Protein AF-A0A7S4SXD0-F1 (afdb_monomer_lite)

Foldseek 3Di:
DLQCVQVHLQCLLRSLLVVLVVVLVVVVVCVVVVPDDDDAADEDAAEQDARCPAPPRNPFGPPSSVVNNLCCLVCVVVSVDDGPDNSNVSQQPRYAYEYEDLDFLVCCLVRPQVVVVVVDVRHAYEYEEYHNLQAQRLVRQLSQVVSCVVGPRYVGYDYPDQEADPVVDDPSRSRHQWYFDDDQLDWDCDVNDTHGDGFTAGDFRNNDPPRDGPQVSVCVNVVHPGDDNVCRRQLQLQRQWLDQVSLVSQVVVVDLVSLLSVLQQVQQLQQKHQQASVVSSVQSVPDDTSVSSLVVVVVVDPRMGHAPWFFKFFDPPDDLVLLVVLLVVLCPDPPDPLVQQDPVLVPDSRSSSLQSLRLQLLVCVLVVHASHSCTRRCSRPRIGRHHPVVCVVVVSLSHLICQLQRHHLAFSNLCSPVVVLDLVRNLSNLQCCLCPVQVKDFQDSVVSSVCSNVPDNTSVVSVVCQLVDPRIDDGNNPHHDDDDD

Sequence (485 aa):
EPDLKMPGIHDPRRFVKAVISALDGMLDAEKEVGVSGNFVNFTATFSFGVCSNCKGFTNKPALGQMCELEHAMLHPEAYGYTPKNDLSKAYHTRWINSFNTAAPAKYVRTDFVAPYEEYFTATPVVIMEYHTPFWNAYKDLSGIFAVAQNSSLLMGASFFEFQVRYDKGGSELDFGMFGLGDFVVARLDFFSANFPVWCLKPVEDPGSESRMTLPAEVTKAFGGEGVDFGGLCVPDPRKVPLTQSGFDDILRQHAPQHMAVFVERAVDHYGGEASDPAAMLGFARGLTSFQDLVAGLAEKPPWASWDPYAACVADRNSDLATVGRAIQRSCSAAWFNCGNIPAQCKESAWLTADYALSVYHNEVSLRGGGSGPLGTCYFGGSAIFARSGIYRAEDRSCVVTLDPSTTTLTDEGFQAVVTQNTSELTATFIRRVIRTRLLSGIIDEAKLQALAEDPPKTMHDLLRLLGAADWICAGDTGRPCPARP

Organism: NCBI:txid311494

pLDDT: mean 95.74, std 4.0, range [58.88, 98.81]

Radius of gyration: 32.36 Å; chains: 1; bounding box: 86×50×77 Å

Secondary structure (DSSP, 8-state):
-HHHHSS-TT-HHHHHHHHHHHHHHHHHHHHHTT--SSPPPB--EEPS-B-TTSSS-TTSBTHHHHHHHHHHHH-GGGGT---SS-HHHHHHHHB-EEEEE-S-HHHIIIIIIHHHHHH-SS--EEEEEE--TTS-HHHHHHHHHHHHHT-SSEEEEEES-SB--TTT-GGGGGS-SEEEEEEEEEEEEETTEEEEEEEEEEPB-TT-TT--BHHHHHHHHHT-----TTGGGSPPTTTS-SSHHHHHHHHTTT-HHHHHHHHHHHHHTBTEEES-HHHHHHHHHH--SHHHHHHHHHT--TTEEE-TT-EEEE-TTS-HHHHHHHHHHHHTSTT--GGGS-GGGGSSHHHHHHHHHHHHHHHHHHTT-SSSHHHHT-TTTTEEEE-HHHHHHTT-TT---S-TTTS-SSHHHHHHHHTT--HHHHHHHHHHHHHHHS--EES-HHHHHHHHHS--SSHHHHHHHHHH-TTEESGGG-PPPPPP-

Structure (mmCIF, N/CA/C/O backbone):
data_AF-A0A7S4SXD0-F1
#
_entry.id   AF-A0A7S4SXD0-F1
#
loop_
_atom_site.group_PDB
_atom_site.id
_atom_site.type_symbol
_atom_site.label_atom_id
_atom_site.label_alt_id
_atom_site.label_comp_id
_atom_site.label_asym_id
_atom_site.label_entity_id
_atom_site.label_seq_id
_atom_site.pdbx_PDB_ins_code
_atom_site.Cartn_x
_atom_site.Cartn_y
_atom_site.Cartn_z
_atom_site.occupancy
_atom_site.B_iso_or_equiv
_atom_site.auth_seq_id
_atom_site.auth_comp_id
_atom_site.auth_asym_id
_atom_site.auth_atom_id
_atom_site.pdbx_PDB_model_num
ATOM 1 N N . GLU A 1 1 ? -18.717 -7.857 22.264 1.00 94.19 1 GLU A N 1
ATOM 2 C CA . GLU A 1 1 ? -19.915 -8.067 23.107 1.00 94.19 1 GLU A CA 1
ATOM 3 C C . GLU A 1 1 ? -20.207 -9.552 23.312 1.00 94.19 1 GLU A C 1
ATOM 5 O O . GLU A 1 1 ? -21.133 -10.100 22.708 1.00 94.19 1 GLU A O 1
ATOM 10 N N . PRO A 1 2 ? -19.387 -10.256 24.118 1.00 95.94 2 PRO A N 1
ATOM 11 C CA . PRO A 1 2 ? -19.649 -11.652 24.477 1.00 95.94 2 PRO A CA 1
ATOM 12 C C . PRO A 1 2 ? -21.038 -11.838 25.098 1.00 95.94 2 PRO A C 1
ATOM 14 O O . PRO A 1 2 ? -21.713 -12.823 24.819 1.00 95.94 2 PRO A O 1
ATOM 17 N N . ASP A 1 3 ? -21.485 -10.846 25.863 1.00 96.12 3 ASP A N 1
ATOM 18 C CA . ASP A 1 3 ? -22.793 -10.767 26.504 1.00 96.12 3 ASP A CA 1
ATOM 19 C C . ASP A 1 3 ? -23.970 -10.643 25.526 1.00 96.12 3 ASP A C 1
ATOM 21 O O . ASP A 1 3 ? -25.103 -10.844 25.935 1.00 96.12 3 ASP A O 1
ATOM 25 N N . LEU A 1 4 ? -23.751 -10.379 24.236 1.00 95.12 4 LEU A N 1
ATOM 26 C CA . LEU A 1 4 ? -24.816 -10.445 23.224 1.00 95.12 4 LEU A CA 1
ATOM 27 C C . LEU A 1 4 ? -24.733 -11.699 22.345 1.00 95.12 4 LEU A C 1
ATOM 29 O O . LEU A 1 4 ? -25.723 -12.085 21.730 1.00 95.12 4 LEU A O 1
ATOM 33 N N . LYS A 1 5 ? -23.561 -12.344 22.273 1.00 92.75 5 LYS A N 1
ATOM 34 C CA . LYS A 1 5 ? -23.265 -13.379 21.264 1.00 92.75 5 LYS A CA 1
ATOM 35 C C . LYS A 1 5 ? -23.055 -14.780 21.838 1.00 92.75 5 LYS A C 1
ATOM 37 O O . LYS A 1 5 ? -23.236 -15.756 21.119 1.00 92.75 5 LYS A O 1
ATOM 42 N N . MET A 1 6 ? -22.678 -14.894 23.110 1.00 88.12 6 MET A N 1
ATOM 43 C CA . MET A 1 6 ? -22.337 -16.164 23.754 1.00 88.12 6 MET A CA 1
ATOM 44 C C . MET A 1 6 ? -23.345 -16.447 24.869 1.00 88.12 6 MET A C 1
ATOM 46 O O . MET A 1 6 ? -23.270 -15.868 25.943 1.00 88.12 6 MET A O 1
ATOM 50 N N . PRO A 1 7 ? -24.253 -17.403 24.640 1.00 85.88 7 PRO A N 1
ATOM 51 C CA . PRO A 1 7 ? -25.689 -17.438 25.022 1.00 85.88 7 PRO A CA 1
ATOM 52 C C . PRO A 1 7 ? -26.450 -16.151 25.404 1.00 85.88 7 PRO A C 1
ATOM 54 O O . PRO A 1 7 ? -27.629 -16.238 25.751 1.00 85.88 7 PRO A O 1
ATOM 57 N N . GLY A 1 8 ? -25.830 -14.977 25.314 1.00 88.94 8 GLY A N 1
ATOM 58 C CA . GLY A 1 8 ? -26.428 -13.700 25.666 1.00 88.94 8 GLY A CA 1
ATOM 59 C C . GLY A 1 8 ? -26.310 -13.371 27.157 1.00 88.94 8 GLY A C 1
ATOM 60 O O . GLY A 1 8 ? -25.819 -14.152 27.973 1.00 88.94 8 GLY A O 1
ATOM 61 N N . ILE A 1 9 ? -26.821 -12.197 27.516 1.00 93.00 9 ILE A N 1
ATOM 62 C CA . ILE A 1 9 ? -26.658 -11.568 28.833 1.00 93.00 9 ILE A CA 1
ATOM 63 C C . ILE A 1 9 ? -27.347 -12.352 29.962 1.00 93.00 9 ILE A C 1
ATOM 65 O O . ILE A 1 9 ? -27.086 -12.138 31.143 1.00 93.00 9 ILE A O 1
ATOM 69 N N . HIS A 1 10 ? -28.217 -13.297 29.599 1.00 94.88 10 HIS A N 1
ATOM 70 C CA . HIS A 1 10 ? -28.962 -14.143 30.523 1.00 94.88 10 HIS A CA 1
ATOM 71 C C . HIS A 1 10 ? -28.149 -15.320 31.087 1.00 94.88 10 HIS A C 1
ATOM 73 O O . HIS A 1 10 ? -28.575 -15.898 32.087 1.00 94.88 10 HIS A O 1
ATOM 79 N N . ASP A 1 11 ? -26.995 -15.664 30.504 1.00 96.75 11 ASP A N 1
ATOM 80 C CA . ASP A 1 11 ? -26.108 -16.724 31.010 1.00 96.75 11 ASP A CA 1
ATOM 81 C C . ASP A 1 11 ? -24.674 -16.202 31.210 1.00 96.75 11 ASP A C 1
ATOM 83 O O . ASP A 1 11 ? -23.758 -16.522 30.437 1.00 96.75 11 ASP A O 1
ATOM 87 N N . PRO A 1 12 ? -24.455 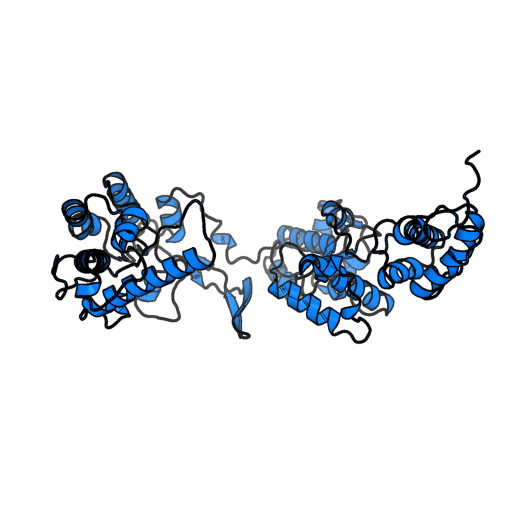-15.384 32.256 1.00 97.06 12 PRO A N 1
ATOM 88 C CA . PRO A 1 12 ? -23.180 -14.719 32.458 1.00 97.06 12 PRO A CA 1
ATOM 89 C C . PRO A 1 12 ? -22.018 -15.672 32.667 1.00 97.06 12 PRO A C 1
ATOM 91 O O . PRO A 1 12 ? -20.931 -15.447 32.137 1.00 97.06 12 PRO A O 1
ATOM 94 N N . ARG A 1 13 ? -22.272 -16.816 33.309 1.00 97.62 13 ARG A N 1
ATOM 95 C CA . ARG A 1 13 ? -21.258 -17.848 33.525 1.00 97.62 13 ARG A CA 1
ATOM 96 C C . ARG A 1 13 ? -20.683 -18.377 32.216 1.00 97.62 13 ARG A C 1
ATOM 98 O O . ARG A 1 13 ? -19.487 -18.654 32.157 1.00 97.62 13 ARG A O 1
ATOM 105 N N . ARG A 1 14 ? -21.503 -18.541 31.175 1.00 96.94 14 ARG A N 1
ATOM 106 C CA . ARG A 1 14 ? -21.031 -19.056 29.885 1.00 96.94 14 ARG A CA 1
ATOM 107 C C . ARG A 1 14 ? -20.263 -18.017 29.081 1.00 96.94 14 ARG A C 1
ATOM 109 O O . ARG A 1 14 ? -19.220 -18.378 28.534 1.00 96.94 14 ARG A O 1
ATOM 116 N N . PHE A 1 15 ? -20.719 -16.762 29.014 1.00 97.00 15 PHE A N 1
ATOM 117 C CA . PHE A 1 15 ? -19.968 -15.764 28.246 1.00 97.00 15 PHE A CA 1
ATOM 118 C C . PHE A 1 15 ? -18.626 -15.434 28.903 1.00 97.00 15 PHE A C 1
ATOM 120 O O . PHE A 1 15 ? -17.628 -15.359 28.188 1.00 97.00 15 PHE A O 1
ATOM 127 N N . VAL A 1 16 ? -18.544 -15.324 30.238 1.00 98.12 16 VAL A N 1
ATOM 128 C CA . VAL A 1 16 ? -17.246 -15.067 30.892 1.00 98.12 16 VAL A CA 1
ATOM 129 C C . VAL A 1 16 ? -16.319 -16.267 30.759 1.00 98.12 16 VAL A C 1
ATOM 131 O O . VAL A 1 16 ? -15.141 -16.080 30.472 1.00 98.12 16 VAL A O 1
ATOM 134 N N . LYS A 1 17 ? -16.843 -17.502 30.845 1.00 98.19 17 LYS A N 1
ATOM 135 C CA . LYS A 1 17 ? -16.058 -18.718 30.586 1.00 98.19 17 LYS A CA 1
ATOM 136 C C . LYS A 1 17 ? -15.434 -18.702 29.189 1.00 98.19 17 LYS A C 1
ATOM 138 O O . LYS A 1 17 ? -14.269 -19.057 29.034 1.00 98.19 17 LYS A O 1
ATOM 143 N N . ALA A 1 18 ? -16.197 -18.287 28.178 1.00 97.88 18 ALA A N 1
ATOM 144 C CA . ALA A 1 18 ? -15.680 -18.163 26.821 1.00 97.88 18 ALA A CA 1
ATOM 145 C C . ALA A 1 18 ? -14.533 -17.140 26.753 1.00 97.88 18 ALA A C 1
ATOM 147 O O . ALA A 1 18 ? -13.477 -17.453 26.205 1.00 97.88 18 ALA A O 1
ATOM 148 N N . VAL A 1 19 ? -14.698 -15.965 27.373 1.00 98.25 19 VAL A N 1
ATOM 149 C CA . VAL A 1 19 ? -13.667 -14.913 27.400 1.00 98.25 19 VAL A CA 1
ATOM 150 C C . VAL A 1 19 ? -12.389 -15.385 28.097 1.00 98.25 19 VAL A C 1
ATOM 152 O O . VAL A 1 19 ? -11.314 -15.272 27.511 1.00 98.25 19 VAL A O 1
ATOM 155 N N . ILE A 1 20 ? -12.484 -15.957 29.304 1.00 98.56 20 ILE A N 1
ATOM 156 C CA . ILE A 1 20 ? -11.293 -16.417 30.037 1.00 98.56 20 ILE A CA 1
ATOM 157 C C . ILE A 1 20 ? -10.572 -17.550 29.295 1.00 98.56 20 ILE A C 1
ATOM 159 O O . ILE A 1 20 ? -9.347 -17.587 29.289 1.00 98.56 20 ILE A O 1
ATOM 163 N N . SER A 1 21 ? -11.313 -18.432 28.609 1.00 98.56 21 SER A N 1
ATOM 164 C CA . SER A 1 21 ? -10.713 -19.506 27.811 1.00 98.56 21 SER A CA 1
ATOM 165 C C . SER A 1 21 ? -9.973 -18.988 26.577 1.00 98.56 21 SER A C 1
ATOM 167 O O . SER A 1 21 ? -8.910 -19.499 26.233 1.00 98.56 21 SER A O 1
ATOM 169 N N . ALA A 1 22 ? -10.499 -17.938 25.937 1.00 98.25 22 ALA A N 1
ATOM 170 C CA . ALA A 1 22 ? -9.857 -17.303 24.794 1.00 98.25 22 ALA A CA 1
ATOM 171 C C . ALA A 1 22 ? -8.577 -16.561 25.208 1.00 98.25 22 ALA A C 1
ATOM 173 O O . ALA A 1 22 ? -7.559 -16.687 24.529 1.00 98.25 22 ALA A O 1
ATOM 174 N N . LEU A 1 23 ? -8.607 -15.840 26.338 1.00 98.50 23 LEU A N 1
ATOM 175 C CA . LEU A 1 23 ? -7.409 -15.208 26.896 1.00 98.50 23 LEU A CA 1
ATOM 176 C C . LEU A 1 23 ? -6.337 -16.254 27.213 1.00 98.50 23 LEU A C 1
ATOM 178 O O . LEU A 1 23 ? -5.193 -16.099 26.800 1.00 98.50 23 LEU A O 1
ATOM 182 N N . ASP A 1 24 ? -6.707 -17.328 27.912 1.00 98.69 24 ASP A N 1
ATOM 183 C CA . ASP A 1 24 ? -5.783 -18.403 28.273 1.00 98.69 24 ASP A CA 1
ATOM 184 C C . ASP A 1 24 ? -5.118 -19.027 27.035 1.00 98.69 24 ASP A C 1
ATOM 186 O O . ASP A 1 24 ? -3.905 -19.220 27.017 1.00 98.69 24 ASP A O 1
ATOM 190 N N . GLY A 1 25 ? -5.890 -19.271 25.970 1.00 98.50 25 GLY A N 1
ATOM 191 C CA . GLY A 1 25 ? -5.362 -19.768 24.698 1.00 98.50 25 GLY A CA 1
ATOM 192 C C . GLY A 1 25 ? -4.391 -18.798 24.019 1.00 98.50 25 GLY A C 1
ATOM 193 O O . GLY A 1 25 ? -3.366 -19.228 23.497 1.00 98.50 25 GLY A O 1
ATOM 194 N N . MET A 1 26 ? -4.666 -17.491 24.061 1.00 98.12 26 MET A N 1
ATOM 195 C CA . MET A 1 26 ? -3.758 -16.478 23.511 1.00 98.12 26 MET A CA 1
ATOM 196 C C . MET A 1 26 ? -2.442 -16.402 24.296 1.00 98.12 26 MET A C 1
ATOM 198 O O . MET A 1 26 ? -1.372 -16.326 23.698 1.00 98.12 26 MET A O 1
ATOM 202 N N . LEU A 1 27 ? -2.504 -16.485 25.628 1.00 97.88 27 LEU A N 1
ATOM 203 C CA . LEU A 1 27 ? -1.314 -16.531 26.483 1.00 97.88 27 LEU A CA 1
ATOM 204 C C . LEU A 1 27 ? -0.473 -17.797 26.235 1.00 97.88 27 LEU A C 1
ATOM 206 O O . LEU A 1 27 ? 0.754 -17.732 26.276 1.00 97.88 27 LEU A O 1
ATOM 210 N N . ASP A 1 28 ? -1.120 -18.939 25.975 1.00 98.19 28 ASP A N 1
ATOM 211 C CA . ASP A 1 28 ? -0.453 -20.194 25.590 1.00 98.19 28 ASP A CA 1
ATOM 212 C C . ASP A 1 28 ? 0.282 -20.025 24.245 1.00 98.19 28 ASP A C 1
ATOM 214 O O . ASP A 1 28 ? 1.467 -20.341 24.141 1.00 98.19 28 ASP A O 1
ATOM 218 N N . ALA A 1 29 ? -0.378 -19.420 23.251 1.00 97.88 29 ALA A N 1
ATOM 219 C CA . ALA A 1 29 ? 0.203 -19.157 21.934 1.00 97.88 29 ALA A CA 1
ATOM 220 C C . ALA A 1 29 ? 1.401 -18.191 21.990 1.00 97.88 29 ALA A C 1
ATOM 222 O O . ALA A 1 29 ? 2.424 -18.435 21.350 1.00 97.88 29 ALA A O 1
ATOM 223 N N . GLU A 1 30 ? 1.316 -17.115 22.784 1.00 97.12 30 GLU A N 1
ATOM 224 C CA . GLU A 1 30 ? 2.438 -16.186 22.987 1.00 97.12 30 GLU A CA 1
ATOM 225 C C . GLU A 1 30 ? 3.668 -16.890 23.577 1.00 97.12 30 GLU A C 1
ATOM 227 O O . GLU A 1 30 ? 4.798 -16.623 23.159 1.00 97.12 30 GLU A O 1
ATOM 232 N N . LYS A 1 31 ? 3.458 -17.807 24.531 1.00 96.81 31 LYS A N 1
ATOM 233 C CA . LYS A 1 31 ? 4.535 -18.616 25.115 1.00 96.81 31 LYS A CA 1
ATOM 234 C C . LYS A 1 31 ? 5.136 -19.578 24.099 1.00 96.81 31 LYS A C 1
ATOM 236 O O . LYS A 1 31 ? 6.356 -19.702 24.051 1.00 96.81 31 LYS A O 1
ATOM 241 N N . GLU A 1 32 ? 4.299 -20.242 23.304 1.00 97.94 32 GLU A N 1
ATOM 242 C CA . GLU A 1 32 ? 4.730 -21.218 22.299 1.00 97.94 32 GLU A CA 1
ATOM 243 C C . GLU A 1 32 ? 5.652 -20.591 21.246 1.00 97.94 32 GLU A C 1
ATOM 245 O O . GLU A 1 32 ? 6.686 -21.169 20.912 1.00 97.94 32 GLU A O 1
ATOM 250 N N . VAL A 1 33 ? 5.332 -19.382 20.772 1.00 97.44 33 VAL A N 1
ATOM 251 C CA . VAL A 1 33 ? 6.152 -18.678 19.767 1.00 97.44 33 VAL A CA 1
ATOM 252 C C . VAL A 1 33 ? 7.254 -17.800 20.375 1.00 97.44 33 VAL A C 1
ATOM 254 O O . VAL A 1 33 ? 7.978 -17.127 19.643 1.00 97.44 33 VAL A O 1
ATOM 257 N N . GLY A 1 34 ? 7.401 -17.795 21.704 1.00 96.88 34 GLY A N 1
ATOM 258 C CA . GLY A 1 34 ? 8.461 -17.065 22.402 1.00 96.88 34 GLY A CA 1
ATOM 259 C C . GLY A 1 34 ? 8.349 -15.540 22.306 1.00 96.88 34 GLY A C 1
ATOM 260 O O . GLY A 1 34 ? 9.375 -14.860 22.226 1.00 96.88 34 GLY A O 1
ATOM 261 N N . VAL A 1 35 ? 7.126 -14.988 22.311 1.00 95.25 35 VAL A N 1
ATOM 262 C CA . VAL A 1 35 ? 6.922 -13.528 22.333 1.00 95.25 35 VAL A CA 1
ATOM 263 C C . VAL A 1 35 ? 7.607 -12.936 23.568 1.00 95.25 35 VAL A C 1
ATOM 265 O O . VAL A 1 35 ? 7.435 -13.416 24.688 1.00 95.25 35 VAL A O 1
ATOM 268 N N . SER A 1 36 ? 8.387 -11.873 23.371 1.00 94.19 36 SER A N 1
ATOM 269 C CA . SER A 1 36 ? 9.096 -11.167 24.441 1.00 94.19 36 SER A CA 1
ATOM 270 C C . SER A 1 36 ? 9.050 -9.650 24.236 1.00 94.19 36 SER A C 1
ATOM 272 O O . SER A 1 36 ? 8.763 -9.170 23.141 1.00 94.19 36 SER A O 1
ATOM 274 N N . GLY A 1 37 ? 9.328 -8.889 25.298 1.00 92.44 37 GLY A N 1
ATOM 275 C CA . GLY A 1 37 ? 9.311 -7.425 25.281 1.00 92.44 37 GLY A CA 1
ATOM 276 C C . GLY A 1 37 ? 8.002 -6.835 25.804 1.00 92.44 37 GLY A C 1
ATOM 277 O O . GLY A 1 37 ? 7.433 -7.328 26.779 1.00 92.44 37 GLY A O 1
ATOM 278 N N . ASN A 1 38 ? 7.552 -5.744 25.181 1.00 90.19 38 ASN A N 1
ATOM 279 C CA . ASN A 1 38 ? 6.315 -5.069 25.562 1.00 90.19 38 ASN A CA 1
ATOM 280 C C . ASN A 1 38 ? 5.120 -5.846 25.022 1.00 90.19 38 ASN A C 1
ATOM 282 O O . ASN A 1 38 ? 4.833 -5.828 23.826 1.00 90.19 38 ASN A O 1
ATOM 286 N N . PHE A 1 39 ? 4.431 -6.528 25.924 1.00 93.38 39 PHE A N 1
ATOM 287 C CA . PHE A 1 39 ? 3.230 -7.261 25.586 1.00 93.38 39 PHE A CA 1
ATOM 288 C C . PHE A 1 39 ? 2.040 -6.326 25.360 1.00 93.38 39 PHE A C 1
ATOM 290 O O . PHE A 1 39 ? 1.878 -5.329 26.063 1.00 93.38 39 PHE A O 1
ATOM 297 N N . VAL A 1 40 ? 1.176 -6.684 24.409 1.00 94.50 40 VAL A N 1
ATOM 298 C CA . VAL A 1 40 ? -0.099 -5.990 24.205 1.00 94.50 40 VAL A CA 1
ATOM 299 C C . VAL A 1 40 ? -1.061 -6.289 25.356 1.00 94.50 40 VAL A C 1
ATOM 301 O O . VAL A 1 40 ? -1.075 -7.400 25.901 1.00 94.50 40 VAL A O 1
ATOM 304 N N . ASN A 1 41 ? -1.873 -5.297 25.715 1.00 97.12 41 ASN A N 1
ATOM 305 C CA . ASN A 1 41 ? -2.987 -5.493 26.635 1.00 97.12 41 ASN A CA 1
ATOM 306 C C . ASN A 1 41 ? -4.172 -6.138 25.905 1.00 97.12 41 ASN A C 1
ATOM 308 O O . ASN A 1 41 ? -4.384 -5.923 24.712 1.00 97.12 41 ASN A O 1
ATOM 312 N N . PHE A 1 42 ? -4.956 -6.910 26.644 1.00 98.19 42 PHE A N 1
ATOM 313 C CA . PHE A 1 42 ? -6.161 -7.580 26.188 1.00 98.19 42 PHE A CA 1
ATOM 314 C C . PHE A 1 42 ? -7.411 -6.859 26.674 1.00 98.19 42 PHE A C 1
ATOM 316 O O . PHE A 1 42 ? -7.418 -6.187 27.706 1.00 98.19 42 PHE A O 1
ATOM 323 N N . THR A 1 43 ? -8.495 -7.045 25.930 1.00 98.25 43 THR A N 1
ATOM 324 C CA . THR A 1 43 ? -9.820 -6.587 26.322 1.00 98.25 43 THR A CA 1
ATOM 325 C C . THR A 1 43 ? -10.888 -7.485 25.709 1.00 98.25 43 THR A C 1
ATOM 327 O O . THR A 1 43 ? -10.667 -8.127 24.680 1.00 98.25 43 THR A O 1
ATOM 330 N N . ALA A 1 44 ? -12.062 -7.512 26.329 1.00 97.75 44 ALA A N 1
ATOM 331 C CA . ALA A 1 44 ? -13.278 -8.042 25.740 1.00 97.75 44 ALA A CA 1
ATOM 332 C C . ALA A 1 44 ? -14.400 -7.046 26.009 1.00 97.75 44 ALA A C 1
ATOM 334 O O . ALA A 1 44 ? -14.765 -6.795 27.154 1.00 97.75 44 ALA A O 1
ATOM 335 N N . THR A 1 45 ? -14.926 -6.475 24.935 1.00 98.25 45 THR A N 1
ATOM 336 C CA . THR A 1 45 ? -15.876 -5.372 25.021 1.00 98.25 45 THR A CA 1
ATOM 337 C C . THR A 1 45 ? -17.282 -5.872 25.288 1.00 98.25 45 THR A C 1
ATOM 339 O O . THR A 1 45 ? -17.790 -6.677 24.505 1.00 98.25 45 THR A O 1
ATOM 342 N N . PHE A 1 46 ? -17.910 -5.407 26.363 1.00 98.44 46 PHE A N 1
ATOM 343 C CA . PHE A 1 46 ? -19.299 -5.720 26.713 1.00 98.44 46 PHE A CA 1
ATOM 344 C C . PHE A 1 46 ? -20.279 -4.676 26.168 1.00 98.44 46 PHE A C 1
ATOM 346 O O . PHE A 1 46 ? -19.896 -3.540 25.905 1.00 98.44 46 PHE A O 1
ATOM 353 N N . SER A 1 47 ? -21.549 -5.037 26.005 1.00 97.94 47 SER A N 1
ATOM 354 C CA . SER A 1 47 ? -22.580 -4.039 25.699 1.00 97.94 47 SER A CA 1
ATOM 355 C C . SER A 1 47 ? -22.865 -3.148 26.919 1.00 97.94 47 SER A C 1
ATOM 357 O O . SER A 1 47 ? -22.605 -3.539 28.060 1.00 97.94 47 SER A O 1
ATOM 359 N N . PHE A 1 48 ? -23.501 -1.988 26.717 1.00 97.75 48 PHE A N 1
ATOM 360 C CA . PHE A 1 48 ? -24.070 -1.180 27.811 1.00 97.75 48 PHE A CA 1
ATOM 361 C C . PHE A 1 48 ? -25.354 -1.780 28.418 1.00 97.75 48 PHE A C 1
ATOM 363 O O . PHE A 1 48 ? -26.138 -1.075 29.052 1.00 97.75 48 PHE A O 1
ATOM 370 N N . GLY A 1 49 ? -25.620 -3.071 28.203 1.00 97.19 49 GLY A N 1
ATOM 371 C CA . GLY A 1 49 ? -26.770 -3.767 28.770 1.00 97.19 49 GLY A CA 1
ATOM 372 C C . GLY A 1 49 ? -26.645 -3.972 30.281 1.00 97.19 49 GLY A C 1
ATOM 373 O O . GLY A 1 49 ? -25.545 -4.027 30.831 1.00 97.19 49 GLY A O 1
ATOM 374 N N . VAL A 1 50 ? -27.782 -4.119 30.960 1.00 97.81 50 VAL A N 1
ATOM 375 C CA . VAL A 1 50 ? -27.841 -4.465 32.388 1.00 97.81 50 VAL A CA 1
ATOM 376 C C . VAL A 1 50 ? -27.886 -5.983 32.545 1.00 97.81 50 VAL A C 1
ATOM 378 O O . VAL A 1 50 ? -28.787 -6.641 32.025 1.00 97.81 50 VAL A O 1
ATOM 381 N N . CYS A 1 51 ? -26.943 -6.544 33.301 1.00 97.81 51 CYS A N 1
ATOM 382 C CA . CYS A 1 51 ? -26.892 -7.977 33.575 1.00 97.81 51 CYS A CA 1
ATOM 383 C C . CYS A 1 51 ? -27.623 -8.332 34.879 1.00 97.81 51 CYS A C 1
ATOM 385 O O . CYS A 1 51 ? -27.015 -8.416 35.945 1.00 97.81 51 CYS A O 1
ATOM 387 N N . SER A 1 52 ? -28.930 -8.598 34.800 1.00 97.62 52 SER A N 1
ATOM 388 C CA . SER A 1 52 ? -29.739 -8.965 35.977 1.00 97.62 52 SER A CA 1
ATOM 389 C C . SER A 1 52 ? -29.319 -10.283 36.639 1.00 97.62 52 SER A C 1
ATOM 391 O O . SER A 1 52 ? -29.626 -10.504 37.807 1.00 97.62 52 SER A O 1
ATOM 393 N N . ASN A 1 53 ? -28.644 -11.161 35.889 1.00 97.19 53 ASN A N 1
ATOM 394 C CA . ASN A 1 53 ? -28.231 -12.494 36.334 1.00 97.19 53 ASN A CA 1
ATOM 395 C C . ASN A 1 53 ? -26.770 -12.548 36.814 1.00 97.19 53 ASN A C 1
ATOM 397 O O . ASN A 1 53 ? -26.312 -13.613 37.229 1.00 97.19 53 ASN A O 1
ATOM 401 N N . CYS A 1 54 ? -26.028 -11.439 36.729 1.00 97.69 54 CYS A N 1
ATOM 402 C CA . CYS A 1 54 ? -24.663 -11.350 37.245 1.00 97.69 54 CYS A CA 1
ATOM 403 C C . CYS A 1 54 ? -24.681 -11.296 38.780 1.00 97.69 54 CYS A C 1
ATOM 405 O O . CYS A 1 54 ? -25.660 -10.856 39.384 1.00 97.69 54 CYS A O 1
ATOM 407 N N . LYS A 1 55 ? -23.604 -11.741 39.438 1.00 94.62 55 LYS A N 1
ATOM 408 C CA . LYS A 1 55 ? -23.555 -11.788 40.914 1.00 94.62 55 LYS A CA 1
ATOM 409 C C . LYS A 1 55 ? -23.586 -10.407 41.570 1.00 94.62 55 LYS A C 1
ATOM 411 O O . LYS A 1 55 ? -24.081 -10.273 42.687 1.00 94.62 55 LYS A O 1
ATOM 416 N N . GLY A 1 56 ? -23.038 -9.402 40.891 1.00 94.94 56 GLY A N 1
ATOM 417 C CA . GLY A 1 56 ? -22.963 -8.020 41.351 1.00 94.94 56 GLY A CA 1
ATOM 418 C C . GLY A 1 56 ? -23.531 -7.051 40.321 1.00 94.94 56 GLY A C 1
ATOM 419 O O . GLY A 1 56 ? -23.630 -7.372 39.138 1.00 94.94 56 GLY A O 1
ATOM 420 N N . PHE A 1 57 ? -23.888 -5.851 40.786 1.00 97.25 57 PHE A N 1
ATOM 421 C CA . PHE A 1 57 ? -24.277 -4.724 39.931 1.00 97.25 57 PHE A CA 1
ATOM 422 C C . PHE A 1 57 ? -25.428 -5.030 38.955 1.00 97.25 57 PHE A C 1
ATOM 424 O O . PHE A 1 57 ? -25.432 -4.580 37.811 1.00 97.25 57 PHE A O 1
ATOM 431 N N . THR A 1 58 ? -26.446 -5.755 39.429 1.00 97.38 58 THR A N 1
ATOM 432 C CA . THR A 1 58 ? -27.583 -6.255 38.628 1.00 97.38 58 THR A CA 1
ATOM 433 C C . THR A 1 58 ? -28.487 -5.178 38.026 1.00 97.38 58 THR A C 1
ATOM 435 O O . THR A 1 58 ? -29.399 -5.495 37.266 1.00 97.38 58 THR A O 1
ATOM 438 N N . ASN A 1 59 ? -28.252 -3.910 38.359 1.00 97.31 59 ASN A N 1
ATOM 439 C CA . ASN A 1 59 ? -28.969 -2.740 37.861 1.00 97.31 59 ASN A CA 1
ATOM 440 C C . ASN A 1 59 ? -28.043 -1.678 37.242 1.00 97.31 59 ASN A C 1
ATOM 442 O O . ASN A 1 59 ? -28.494 -0.559 36.994 1.00 97.31 59 ASN A O 1
ATOM 446 N N . LYS A 1 60 ? -26.757 -1.988 37.028 1.00 97.81 60 LYS A N 1
ATOM 447 C CA . LYS A 1 60 ? -25.794 -1.067 36.416 1.00 97.81 60 LYS A CA 1
ATOM 448 C C . LYS A 1 60 ? -25.399 -1.569 35.024 1.00 97.81 60 LYS A C 1
ATOM 450 O O . LYS A 1 60 ? -25.056 -2.745 34.891 1.00 97.81 60 LYS A O 1
ATOM 455 N N . PRO A 1 61 ? -25.459 -0.712 33.991 1.00 97.81 61 PRO A N 1
ATOM 456 C CA . PRO A 1 61 ? -25.103 -1.104 32.631 1.00 97.81 61 PRO A CA 1
ATOM 457 C C . PRO A 1 61 ? -23.620 -1.475 32.553 1.00 97.81 61 PRO A C 1
ATOM 459 O O . PRO A 1 61 ? -22.811 -0.796 33.173 1.00 97.81 61 PRO A O 1
ATOM 462 N N . ALA A 1 62 ? -23.268 -2.533 31.815 1.00 98.12 62 ALA A N 1
ATOM 463 C CA . ALA A 1 62 ? -21.916 -3.089 31.606 1.00 98.12 62 ALA A CA 1
ATOM 464 C C . ALA A 1 62 ? -21.141 -3.564 32.862 1.00 98.12 62 ALA A C 1
ATOM 466 O O . ALA A 1 62 ? -20.349 -4.507 32.789 1.00 98.12 62 ALA A O 1
ATOM 467 N N . LEU A 1 63 ? -21.350 -2.937 34.022 1.00 98.38 63 LEU A N 1
ATOM 468 C CA . LEU A 1 63 ? -20.572 -3.155 35.239 1.00 98.38 63 LEU A CA 1
ATOM 469 C C . LEU A 1 63 ? -20.772 -4.562 35.815 1.00 98.38 63 LEU A C 1
ATOM 471 O O . LEU A 1 63 ? -19.808 -5.183 36.257 1.00 98.38 63 LEU A O 1
ATOM 475 N N . GLY A 1 64 ? -21.997 -5.099 35.755 1.00 98.25 64 GLY A N 1
ATOM 476 C CA . GLY A 1 64 ? -22.275 -6.475 36.178 1.00 98.25 64 GLY A CA 1
ATOM 477 C C . GLY A 1 64 ? -21.488 -7.504 35.363 1.00 98.25 64 GLY A C 1
ATOM 478 O O . GLY A 1 64 ? -20.905 -8.424 35.933 1.00 98.25 64 GLY A O 1
ATOM 479 N N . GLN A 1 65 ? -21.397 -7.311 34.044 1.00 98.38 65 GLN A N 1
ATOM 480 C CA . GLN A 1 65 ? -20.630 -8.176 33.146 1.00 98.38 65 GLN A CA 1
ATOM 481 C C . GLN A 1 65 ? -19.130 -8.154 33.474 1.00 98.38 65 GLN A C 1
ATOM 483 O O . GLN A 1 65 ? -18.494 -9.207 33.517 1.00 98.38 65 GLN A O 1
ATOM 488 N N . MET A 1 66 ? -18.569 -6.969 33.739 1.00 98.50 66 MET A N 1
ATOM 489 C CA . MET A 1 66 ? -17.152 -6.809 34.092 1.00 98.50 66 MET A CA 1
ATOM 490 C C . MET A 1 66 ? -16.826 -7.380 35.474 1.00 98.50 66 MET A C 1
ATOM 492 O O . MET A 1 66 ? -15.795 -8.028 35.634 1.00 98.50 66 MET A O 1
ATOM 496 N N . CYS A 1 67 ? -17.711 -7.190 36.455 1.00 98.31 67 CYS A N 1
ATOM 497 C CA . CYS A 1 67 ? -17.582 -7.792 37.783 1.00 98.31 67 CYS A CA 1
ATOM 498 C C . CYS A 1 67 ? -17.609 -9.329 37.700 1.00 98.31 67 CYS A C 1
ATOM 500 O O . CYS A 1 67 ? -16.776 -10.006 38.307 1.00 98.31 67 CYS A O 1
ATOM 502 N N . GLU A 1 68 ? -18.506 -9.902 36.888 1.00 98.38 68 GLU A N 1
ATOM 503 C CA . GLU A 1 68 ? -18.535 -11.352 36.676 1.00 98.38 68 GLU A CA 1
ATOM 504 C C . GLU A 1 68 ? -17.248 -11.853 35.995 1.00 98.38 68 GLU A C 1
ATOM 506 O O . GLU A 1 68 ? -16.730 -12.912 36.369 1.00 98.38 68 GLU A O 1
ATOM 511 N N . LEU A 1 69 ? -16.716 -11.095 35.023 1.00 98.56 69 LEU A N 1
ATOM 512 C CA . LEU A 1 69 ? -15.475 -11.425 34.321 1.00 98.56 69 LEU A CA 1
ATOM 513 C C . LEU A 1 69 ? -14.261 -11.391 35.251 1.00 98.56 69 LEU A C 1
ATOM 515 O O . LEU A 1 69 ? -13.464 -12.326 35.220 1.00 98.56 69 LEU A O 1
ATOM 519 N N . GLU A 1 70 ? -14.127 -10.359 36.084 1.00 98.44 70 GLU A N 1
ATOM 520 C CA . GLU A 1 70 ? -13.078 -10.288 37.103 1.00 98.44 70 GLU A CA 1
ATOM 521 C C . GLU A 1 70 ? -13.114 -11.534 37.988 1.00 98.44 70 GLU A C 1
ATOM 523 O O . GLU A 1 70 ? -12.119 -12.249 38.101 1.00 98.44 70 GLU A O 1
ATOM 528 N N . HIS A 1 71 ? -14.285 -11.865 38.542 1.00 98.50 71 HIS A N 1
ATOM 529 C CA . HIS A 1 71 ? -14.434 -13.067 39.356 1.00 98.50 71 HIS A CA 1
ATOM 530 C C . HIS A 1 71 ? -14.045 -14.329 38.567 1.00 98.50 71 HIS A C 1
ATOM 532 O O . HIS A 1 71 ? -13.487 -15.263 39.141 1.00 98.50 71 HIS A O 1
ATOM 538 N N . ALA A 1 72 ? -14.335 -14.403 37.268 1.00 98.50 72 ALA A N 1
ATOM 539 C CA . ALA A 1 72 ? -13.958 -15.542 36.432 1.00 98.50 72 ALA A CA 1
ATOM 540 C C . ALA A 1 72 ? -12.450 -15.635 36.167 1.00 98.50 72 ALA A C 1
ATOM 542 O O . ALA A 1 72 ? -11.919 -16.742 36.114 1.00 98.50 72 ALA A O 1
ATOM 543 N N . MET A 1 73 ? -11.756 -14.503 36.045 1.00 98.50 73 MET A N 1
ATOM 544 C CA . MET A 1 73 ? -10.296 -14.458 35.911 1.00 98.50 73 MET A CA 1
ATOM 545 C C . MET A 1 73 ? -9.586 -14.823 37.221 1.00 98.50 73 MET A C 1
ATOM 547 O O . MET A 1 73 ? -8.546 -15.478 37.191 1.00 98.50 73 MET A O 1
ATOM 551 N N . LEU A 1 74 ? -10.155 -14.432 38.367 1.00 98.38 74 LEU A N 1
ATOM 552 C CA . LEU A 1 74 ? -9.605 -14.724 39.696 1.00 98.38 74 LEU A CA 1
ATOM 553 C C . LEU A 1 74 ? -9.939 -16.141 40.194 1.00 98.38 74 LEU A C 1
ATOM 555 O O . LEU A 1 74 ? -9.154 -16.725 40.938 1.00 98.38 74 LEU A O 1
ATOM 559 N N . HIS A 1 75 ? -11.088 -16.688 39.784 1.00 98.44 75 HIS A N 1
ATOM 560 C CA . HIS A 1 75 ? -11.624 -17.981 40.233 1.00 98.44 75 HIS A CA 1
ATOM 561 C C . HIS A 1 75 ? -12.185 -18.808 39.058 1.00 98.44 75 HIS A C 1
ATOM 563 O O . HIS A 1 75 ? -13.393 -19.083 39.006 1.00 98.44 75 HIS A O 1
ATOM 569 N N . PRO A 1 76 ? -11.355 -19.190 38.072 1.00 98.56 76 PRO A N 1
ATOM 570 C CA . PRO A 1 76 ? -11.807 -19.878 36.859 1.00 98.56 76 PRO A CA 1
ATOM 571 C C . PRO A 1 76 ? -12.517 -21.213 37.141 1.00 98.56 76 PRO A C 1
ATOM 573 O O . PRO A 1 76 ? -13.471 -21.585 36.446 1.00 98.56 76 PRO A O 1
ATOM 576 N N . GLU A 1 77 ? -12.136 -21.909 38.210 1.00 98.31 77 GLU A N 1
ATOM 577 C CA . GLU A 1 77 ? -12.755 -23.153 38.666 1.00 98.31 77 GLU A CA 1
ATOM 578 C C . GLU A 1 77 ? -14.224 -22.969 39.058 1.00 98.31 77 GLU A C 1
ATOM 580 O O . GLU A 1 77 ? -15.049 -23.851 38.804 1.00 98.31 77 GLU A O 1
ATOM 585 N N . ALA A 1 78 ? -14.596 -21.788 39.569 1.00 98.12 78 ALA A N 1
ATOM 586 C CA . ALA A 1 78 ? -15.983 -21.459 39.879 1.00 98.12 78 ALA A CA 1
ATOM 587 C C . ALA A 1 78 ? -16.864 -21.424 38.621 1.00 98.12 78 ALA A C 1
ATOM 589 O O . ALA A 1 78 ? -18.083 -21.539 38.735 1.00 98.12 78 ALA A O 1
ATOM 590 N N . TYR A 1 79 ? -16.268 -21.325 37.428 1.00 98.00 79 TYR A N 1
ATOM 591 C CA . TYR A 1 79 ? -16.927 -21.370 36.118 1.00 98.00 79 TYR A CA 1
ATOM 592 C C . TYR A 1 79 ? -16.674 -22.699 35.383 1.00 98.00 79 TYR A C 1
ATOM 594 O O . TYR A 1 79 ? -17.015 -22.856 34.206 1.00 98.00 79 TYR A O 1
ATOM 602 N N . GLY A 1 80 ? -16.114 -23.695 36.079 1.00 98.06 80 GLY A N 1
ATOM 603 C CA . GLY A 1 80 ? -15.761 -24.991 35.506 1.00 98.06 80 GLY A CA 1
ATOM 604 C C . GLY A 1 80 ? -14.699 -24.872 34.413 1.00 98.06 80 GLY A C 1
ATOM 605 O O . GLY A 1 80 ? -14.803 -25.561 33.394 1.00 98.06 80 GLY A O 1
ATOM 606 N N . TYR A 1 81 ? -13.753 -23.944 34.571 1.00 98.50 81 TYR A N 1
ATOM 607 C CA . TYR A 1 81 ? -12.596 -23.768 33.700 1.00 98.50 81 TYR A CA 1
ATOM 608 C C . TYR A 1 81 ? -11.309 -24.061 34.480 1.00 98.50 81 TYR A C 1
ATOM 610 O O . TYR A 1 81 ? -11.183 -23.676 35.638 1.00 98.50 81 TYR A O 1
ATOM 618 N N . THR A 1 82 ? -10.358 -24.749 33.853 1.00 98.56 82 THR A N 1
ATOM 619 C CA . THR A 1 82 ? -9.046 -25.047 34.442 1.00 98.56 82 THR A CA 1
ATOM 620 C C . THR A 1 82 ? -7.992 -24.387 33.564 1.00 98.56 82 THR A C 1
ATOM 622 O O . THR A 1 82 ? -7.778 -24.870 32.451 1.00 98.56 82 THR A O 1
ATOM 625 N N . PRO A 1 83 ? -7.382 -23.276 34.006 1.00 98.19 83 PRO A N 1
ATOM 626 C CA . PRO A 1 83 ? -6.495 -22.509 33.150 1.00 98.19 83 PRO A CA 1
ATOM 627 C C . PRO A 1 83 ? -5.120 -23.171 33.021 1.00 98.19 83 PRO A C 1
ATOM 629 O O . PRO A 1 83 ? -4.639 -23.822 33.951 1.00 98.19 83 PRO A O 1
ATOM 632 N N . LYS A 1 84 ? -4.463 -22.963 31.879 1.00 98.44 84 LYS A N 1
ATOM 633 C CA . LYS A 1 84 ? -3.045 -23.309 31.687 1.00 98.44 84 LYS A CA 1
ATOM 634 C C . LYS A 1 84 ? -2.104 -22.182 32.121 1.00 98.44 84 LYS A C 1
ATOM 636 O O . LYS A 1 84 ? -0.921 -22.420 32.368 1.00 98.44 84 LYS A O 1
ATOM 641 N N . ASN A 1 85 ? -2.617 -20.957 32.199 1.00 98.44 85 ASN A N 1
ATOM 642 C CA . ASN A 1 85 ? -1.876 -19.754 32.552 1.00 98.44 85 ASN A CA 1
ATOM 643 C C . ASN A 1 85 ? -2.432 -19.086 33.821 1.00 98.44 85 ASN A C 1
ATOM 645 O O . ASN A 1 85 ? -3.539 -19.367 34.272 1.00 98.44 85 ASN A O 1
ATOM 649 N N . ASP A 1 86 ? -1.655 -18.172 34.404 1.00 98.25 86 ASP A N 1
ATOM 650 C CA . ASP A 1 86 ? -2.086 -17.374 35.556 1.00 98.25 86 ASP A CA 1
ATOM 651 C C . ASP A 1 86 ? -2.990 -16.219 35.093 1.00 98.25 86 ASP A C 1
ATOM 653 O O . ASP A 1 86 ? -2.524 -15.131 34.739 1.00 98.25 86 ASP A O 1
ATOM 657 N N . LEU A 1 87 ? -4.296 -16.490 35.050 1.00 98.62 87 LEU A N 1
ATOM 658 C CA . LEU A 1 87 ? -5.304 -15.531 34.595 1.00 98.62 87 LEU A CA 1
ATOM 659 C C . LEU A 1 87 ? -5.477 -14.348 35.549 1.00 98.62 87 LEU A C 1
ATOM 661 O O . LEU A 1 87 ? -5.742 -13.241 35.088 1.00 98.62 87 LEU A O 1
ATOM 665 N N . SER A 1 88 ? -5.258 -14.548 36.850 1.00 98.44 88 SER A N 1
ATOM 666 C CA . SER A 1 88 ? -5.297 -13.471 37.841 1.00 98.44 88 SER A CA 1
ATOM 667 C C . SER A 1 88 ? -4.185 -12.457 37.579 1.00 98.44 88 SER A C 1
ATOM 669 O O . SER A 1 88 ? -4.433 -11.255 37.441 1.00 98.44 88 SER A O 1
ATOM 671 N N . LYS A 1 89 ? -2.953 -12.940 37.380 1.00 97.88 89 LYS A N 1
ATOM 672 C CA . LYS A 1 89 ? -1.835 -12.078 36.992 1.00 97.88 89 LYS A CA 1
ATOM 673 C C . LYS A 1 89 ? -2.091 -11.385 35.655 1.00 97.88 89 LYS A C 1
ATOM 675 O O . LYS A 1 89 ? -1.804 -10.193 35.529 1.00 97.88 89 LYS A O 1
ATOM 680 N N . ALA A 1 90 ? -2.614 -12.103 34.660 1.00 97.94 90 ALA A N 1
ATOM 681 C CA . ALA A 1 90 ? -2.927 -11.518 33.359 1.00 97.94 90 ALA A CA 1
ATOM 682 C C . ALA A 1 90 ? -3.985 -10.410 33.476 1.00 97.94 90 ALA A C 1
ATOM 684 O O . ALA A 1 90 ? -3.810 -9.351 32.879 1.00 97.94 90 ALA A O 1
ATOM 685 N N . TYR A 1 91 ? -5.019 -10.606 34.298 1.00 98.25 91 TYR A N 1
ATOM 686 C CA . TYR A 1 91 ? -6.048 -9.602 34.551 1.00 98.25 91 TYR A CA 1
ATOM 687 C C . TYR A 1 91 ? -5.458 -8.323 35.158 1.00 98.25 91 TYR A C 1
ATOM 689 O O . TYR A 1 91 ? -5.657 -7.232 34.635 1.00 98.25 91 TYR A O 1
ATOM 697 N N . HIS A 1 92 ? -4.638 -8.442 36.201 1.00 97.56 92 HIS A N 1
ATOM 698 C CA . HIS A 1 92 ? -4.082 -7.262 36.870 1.00 97.56 92 HIS A CA 1
ATOM 699 C C . HIS A 1 92 ? -2.985 -6.531 36.089 1.00 97.56 92 HIS A C 1
ATOM 701 O O . HIS A 1 92 ? -2.726 -5.363 36.365 1.00 97.56 92 HIS A O 1
ATOM 707 N N . THR A 1 93 ? -2.304 -7.200 35.154 1.00 96.81 93 THR A N 1
ATOM 708 C CA . THR A 1 93 ? -1.126 -6.621 34.477 1.00 96.81 93 THR A CA 1
ATOM 709 C C . THR A 1 93 ? -1.322 -6.348 32.994 1.00 96.81 93 THR A C 1
ATOM 711 O O . THR A 1 93 ? -0.563 -5.568 32.426 1.00 96.81 93 THR A O 1
ATOM 714 N N . ARG A 1 94 ? -2.300 -6.996 32.354 1.00 97.00 94 ARG A N 1
ATOM 715 C CA . ARG A 1 94 ? -2.482 -6.965 30.898 1.00 97.00 94 ARG A CA 1
ATOM 716 C C . ARG A 1 94 ? -3.931 -6.803 30.464 1.00 97.00 94 ARG A C 1
ATOM 718 O O . ARG A 1 94 ? -4.195 -6.930 29.275 1.00 97.00 94 ARG A O 1
ATOM 725 N N . TRP A 1 95 ? -4.875 -6.556 31.367 1.00 98.38 95 TRP A N 1
ATOM 726 C CA . TRP A 1 95 ? -6.281 -6.419 30.995 1.00 98.38 95 TRP A CA 1
ATOM 727 C C . TRP A 1 95 ? -6.768 -4.979 31.107 1.00 98.38 95 TRP A C 1
ATOM 729 O O . TRP A 1 95 ? -6.487 -4.279 32.078 1.00 98.38 95 TRP A O 1
ATOM 739 N N . ILE A 1 96 ? -7.534 -4.556 30.107 1.00 98.62 96 ILE A N 1
ATOM 740 C CA . ILE A 1 96 ? -8.292 -3.308 30.107 1.00 98.62 96 ILE A CA 1
ATOM 741 C C . ILE A 1 96 ? -9.757 -3.698 29.949 1.00 98.62 96 ILE A C 1
ATOM 743 O O . ILE A 1 96 ? -10.123 -4.381 28.989 1.00 98.62 96 ILE A O 1
ATOM 747 N N . ASN A 1 97 ? -10.618 -3.276 30.870 1.00 98.75 97 ASN A N 1
ATOM 748 C CA . ASN A 1 97 ? -12.052 -3.479 30.702 1.00 98.75 97 ASN A CA 1
ATOM 749 C C . ASN A 1 97 ? -12.571 -2.608 29.553 1.00 98.75 97 ASN A C 1
ATOM 751 O O . ASN A 1 97 ? -12.050 -1.527 29.288 1.00 98.75 97 ASN A O 1
ATOM 755 N N . SER A 1 98 ? -13.603 -3.051 28.842 1.00 98.69 98 SER A N 1
ATOM 756 C CA . SER A 1 98 ? -14.213 -2.188 27.833 1.00 98.69 98 SER A CA 1
ATOM 757 C C . SER A 1 98 ? -15.693 -2.422 27.633 1.00 98.69 98 SER A C 1
ATOM 759 O O . SER A 1 98 ? -16.215 -3.509 27.890 1.00 98.69 98 SER A O 1
ATOM 761 N N . PHE A 1 99 ? -16.370 -1.377 27.167 1.00 98.69 99 PHE A N 1
ATOM 762 C CA . PHE A 1 99 ? -17.781 -1.434 26.828 1.00 98.69 99 PHE A CA 1
ATOM 763 C C . PHE A 1 99 ? -18.120 -0.600 25.592 1.00 98.69 99 PHE A C 1
ATOM 765 O O . PHE A 1 99 ? -17.396 0.329 25.237 1.00 98.69 99 PHE A O 1
ATOM 772 N N . ASN A 1 100 ? -19.235 -0.946 24.963 1.00 98.38 100 ASN A N 1
ATOM 773 C CA . ASN A 1 100 ? -19.884 -0.192 23.896 1.00 98.38 100 ASN A CA 1
ATOM 774 C C . ASN A 1 100 ? -21.074 0.555 24.474 1.00 98.38 100 ASN A C 1
ATOM 776 O O . ASN A 1 100 ? -21.762 0.003 25.331 1.00 98.38 100 ASN A O 1
ATOM 780 N N . THR A 1 101 ? -21.351 1.776 24.023 1.00 97.94 101 THR A N 1
ATOM 781 C CA . THR A 1 101 ? -22.545 2.504 24.454 1.00 97.94 101 THR A CA 1
ATOM 782 C C . THR A 1 101 ? -23.015 3.539 23.439 1.00 97.94 101 THR A C 1
ATOM 784 O O . THR A 1 101 ? -22.219 4.222 22.799 1.00 97.94 101 THR A O 1
ATOM 787 N N . ALA A 1 102 ? -24.336 3.692 23.372 1.00 96.94 102 ALA A N 1
ATOM 788 C CA . ALA A 1 102 ? -25.012 4.828 22.753 1.00 96.94 102 ALA A CA 1
ATOM 789 C C . ALA A 1 102 ? -25.658 5.743 23.809 1.00 96.94 102 ALA A C 1
ATOM 791 O O . ALA A 1 102 ? -26.604 6.474 23.521 1.00 96.94 102 ALA A O 1
ATOM 792 N N . ALA A 1 103 ? -25.224 5.644 25.070 1.00 97.62 103 ALA A N 1
ATOM 793 C CA . ALA A 1 103 ? -25.695 6.512 26.136 1.00 97.62 103 ALA A CA 1
ATOM 794 C C . ALA A 1 103 ? -24.947 7.857 26.091 1.00 97.62 103 ALA A C 1
ATOM 796 O O . ALA A 1 103 ? -23.715 7.853 26.074 1.00 97.62 103 ALA A O 1
ATOM 797 N N . PRO A 1 104 ? -25.662 8.996 26.172 1.00 97.31 104 PRO A N 1
ATOM 798 C CA . PRO A 1 104 ? -25.042 10.314 26.268 1.00 97.31 104 PRO A CA 1
ATOM 799 C C . PRO A 1 104 ? -24.038 10.416 27.421 1.00 97.31 104 PRO A C 1
ATOM 801 O O . PRO A 1 104 ? -24.244 9.826 28.491 1.00 97.31 104 PRO A O 1
ATOM 804 N N . ALA A 1 105 ? -23.031 11.276 27.272 1.00 97.69 105 ALA A N 1
ATOM 805 C CA . ALA A 1 105 ? -21.920 11.412 28.217 1.00 97.69 105 ALA A CA 1
ATOM 806 C C . ALA A 1 105 ? -22.354 11.620 29.677 1.00 97.69 105 ALA A C 1
ATOM 808 O O . ALA A 1 105 ? -21.754 11.072 30.608 1.00 97.69 105 ALA A O 1
ATOM 809 N N . LYS A 1 106 ? -23.442 12.375 29.888 1.00 95.31 106 LYS A N 1
ATOM 810 C CA . LYS A 1 106 ? -23.997 12.638 31.225 1.00 95.31 106 LYS A CA 1
ATOM 811 C C . LYS A 1 106 ? -24.411 11.361 31.967 1.00 95.31 106 LYS A C 1
ATOM 813 O O . LYS A 1 106 ? -24.248 11.307 33.180 1.00 95.31 106 LYS A O 1
ATOM 818 N N . TYR A 1 107 ? -24.913 10.351 31.253 1.00 97.19 107 TYR A N 1
ATOM 819 C CA . TYR A 1 107 ? -25.322 9.072 31.837 1.00 97.19 107 TYR A CA 1
ATOM 820 C C . TYR A 1 107 ? -24.131 8.133 32.006 1.00 97.19 107 TYR A C 1
ATOM 822 O O . TYR A 1 107 ? -24.055 7.414 32.995 1.00 97.19 107 TYR A O 1
ATOM 830 N N . VAL A 1 108 ? -23.145 8.187 31.104 1.00 97.94 108 VAL A N 1
ATOM 831 C CA . VAL A 1 108 ? -21.918 7.386 31.236 1.00 97.94 108 VAL A CA 1
ATOM 832 C C . VAL A 1 108 ? -21.209 7.675 32.561 1.00 97.94 108 VAL A C 1
ATOM 834 O O . VAL A 1 108 ? -20.801 6.740 33.253 1.00 97.94 108 VAL A O 1
ATOM 837 N N . ARG A 1 109 ? -21.120 8.947 32.981 1.00 96.62 109 ARG A N 1
ATOM 838 C CA . ARG A 1 109 ? -20.522 9.291 34.282 1.00 96.62 109 ARG A CA 1
ATOM 839 C C . ARG A 1 109 ? -21.297 8.695 35.458 1.00 96.62 109 ARG A C 1
ATOM 841 O O . ARG A 1 109 ? -20.678 8.083 36.326 1.00 96.62 109 ARG A O 1
ATOM 848 N N . THR A 1 110 ? -22.609 8.922 35.521 1.00 97.06 110 THR A N 1
ATOM 849 C CA . THR A 1 110 ? -23.432 8.576 36.694 1.00 97.06 110 THR A CA 1
ATOM 850 C C . THR A 1 110 ? -23.736 7.090 36.787 1.00 97.06 110 THR A C 1
ATOM 852 O O . THR A 1 110 ? -23.752 6.523 37.881 1.00 97.06 110 THR A O 1
ATOM 855 N N . ASP A 1 111 ? -23.969 6.454 35.644 1.00 97.69 111 ASP A N 1
ATOM 856 C CA . ASP A 1 111 ? -24.520 5.106 35.593 1.00 97.69 111 ASP A CA 1
ATOM 857 C C . ASP A 1 111 ? -23.416 4.052 35.478 1.00 97.69 111 ASP A C 1
ATOM 859 O O . ASP A 1 111 ? -23.630 2.921 35.914 1.00 97.69 111 ASP A O 1
ATOM 863 N N . PHE A 1 112 ? -22.232 4.432 34.974 1.00 98.44 112 PHE A N 1
ATOM 864 C CA . PHE A 1 112 ? -21.090 3.532 34.802 1.00 98.44 112 PHE A CA 1
ATOM 865 C C . PHE A 1 112 ? -19.807 4.001 35.501 1.00 98.44 112 PHE A C 1
ATOM 867 O O . PHE A 1 112 ? -19.337 3.311 36.397 1.00 98.44 112 PHE A O 1
ATOM 874 N N . VAL A 1 113 ? -19.222 5.146 35.128 1.00 98.38 113 VAL A N 1
ATOM 875 C CA . VAL A 1 113 ? -17.841 5.480 35.546 1.00 98.38 113 VAL A CA 1
ATOM 876 C C . VAL A 1 113 ? -17.727 5.661 37.060 1.00 98.38 113 VAL A C 1
ATOM 878 O O . VAL A 1 113 ? -16.829 5.093 37.666 1.00 98.38 113 VAL A O 1
ATOM 881 N N . ALA A 1 114 ? -18.644 6.402 37.687 1.00 97.94 114 ALA A N 1
ATOM 882 C CA . ALA A 1 114 ? -18.619 6.596 39.136 1.00 97.94 114 ALA A CA 1
ATOM 883 C C . ALA A 1 114 ? -18.729 5.271 39.929 1.00 97.94 114 ALA A C 1
ATOM 885 O O . ALA A 1 114 ? -17.857 5.024 40.760 1.00 97.94 114 ALA A O 1
ATOM 886 N N . PRO A 1 115 ? -19.721 4.386 39.683 1.00 98.25 115 PRO A N 1
ATOM 887 C CA . PRO A 1 115 ? -19.762 3.091 40.367 1.00 98.25 115 PRO A CA 1
ATOM 888 C C . PRO A 1 115 ? -18.622 2.145 39.952 1.00 98.25 115 PRO A C 1
ATOM 890 O O . PRO A 1 115 ? -18.229 1.291 40.742 1.00 98.25 115 PRO A O 1
ATOM 893 N N . TYR A 1 116 ? -18.066 2.288 38.743 1.00 98.56 116 TYR A N 1
ATOM 894 C CA . TYR A 1 116 ? -16.884 1.537 38.317 1.00 98.56 116 TYR A CA 1
ATOM 895 C C . TYR A 1 116 ? -15.658 1.907 39.161 1.00 98.56 116 TYR A C 1
ATOM 897 O O . TYR A 1 116 ? -14.987 1.010 39.652 1.00 98.56 116 TYR A O 1
ATOM 905 N N . GLU A 1 117 ? -15.394 3.200 39.379 1.00 98.31 117 GLU A N 1
ATOM 906 C CA . GLU A 1 117 ? -14.275 3.694 40.204 1.00 98.31 117 GLU A CA 1
ATOM 907 C C . GLU A 1 117 ? -14.432 3.377 41.701 1.00 98.31 117 GLU A C 1
ATOM 909 O O . GLU A 1 117 ? -13.443 3.327 42.429 1.00 98.31 117 GLU A O 1
ATOM 914 N N . GLU A 1 118 ? -15.662 3.164 42.175 1.00 98.06 118 GLU A N 1
ATOM 915 C CA . GLU A 1 118 ? -15.919 2.706 43.546 1.00 98.06 118 GLU A CA 1
ATOM 916 C C . GLU A 1 118 ? -15.520 1.234 43.741 1.00 98.06 118 GLU A C 1
ATOM 918 O O . GLU A 1 118 ? -15.030 0.857 44.806 1.00 98.06 118 GLU A O 1
ATOM 923 N N . TYR A 1 119 ? -15.726 0.400 42.718 1.00 98.12 119 TYR A N 1
ATOM 924 C CA . TYR A 1 119 ? -15.496 -1.043 42.792 1.00 98.12 119 TYR A CA 1
ATOM 925 C C . TYR A 1 119 ? -14.104 -1.457 42.296 1.00 98.12 119 TYR A C 1
ATOM 927 O O . TYR A 1 119 ? -13.380 -2.172 42.989 1.00 98.12 119 TYR A O 1
ATOM 935 N N . PHE A 1 120 ? -13.705 -0.995 41.111 1.00 98.00 120 PHE A N 1
ATOM 936 C CA . PHE A 1 120 ? -12.374 -1.213 40.559 1.00 98.00 120 PHE A CA 1
ATOM 937 C C . PHE A 1 120 ? -11.454 -0.079 40.993 1.00 98.00 120 PHE A C 1
ATOM 939 O O . PHE A 1 120 ? -11.758 1.089 40.785 1.00 98.00 120 PHE A O 1
ATOM 946 N N . THR A 1 121 ? -10.295 -0.418 41.554 1.00 95.62 121 THR A N 1
ATOM 947 C CA . THR A 1 121 ? -9.343 0.583 42.065 1.00 95.62 121 THR A CA 1
ATOM 948 C C . THR A 1 121 ? -8.147 0.810 41.146 1.00 95.62 121 THR A C 1
ATOM 950 O O . THR A 1 121 ? -7.512 1.860 41.220 1.00 95.62 121 THR A O 1
ATOM 953 N N . ALA A 1 122 ? -7.827 -0.161 40.286 1.00 97.00 122 ALA A N 1
ATOM 954 C CA . ALA A 1 122 ? -6.635 -0.122 39.436 1.00 97.00 122 ALA A CA 1
ATOM 955 C C . ALA A 1 122 ? -6.858 -0.618 38.000 1.00 97.00 122 ALA A C 1
ATOM 957 O O . ALA A 1 122 ? -5.988 -0.419 37.157 1.00 97.00 122 ALA A O 1
ATOM 958 N N . THR A 1 123 ? -7.990 -1.263 37.702 1.00 98.44 123 THR A N 1
ATOM 959 C CA . THR A 1 123 ? -8.244 -1.821 36.368 1.00 98.44 123 THR A CA 1
ATOM 960 C C . THR A 1 123 ? -8.773 -0.726 35.441 1.00 98.44 123 THR A C 1
ATOM 962 O O . THR A 1 123 ? -9.899 -0.262 35.651 1.00 98.44 123 THR A O 1
ATOM 965 N N . PRO A 1 124 ? -8.018 -0.305 34.413 1.00 98.50 124 PRO A N 1
ATOM 966 C CA . PRO A 1 124 ? -8.473 0.727 33.492 1.00 98.50 124 PRO A CA 1
ATOM 967 C C . PRO A 1 124 ? -9.658 0.242 32.653 1.00 98.50 124 PRO A C 1
ATOM 969 O O . PRO A 1 124 ? -9.854 -0.961 32.446 1.00 98.50 124 PRO A O 1
ATOM 972 N N . VAL A 1 125 ? -10.433 1.194 32.139 1.00 98.81 125 VAL A N 1
ATOM 973 C CA . VAL A 1 125 ? -11.573 0.945 31.260 1.00 98.81 125 VAL A CA 1
ATOM 974 C C . VAL A 1 125 ? -11.562 1.881 30.056 1.00 98.81 125 VAL A C 1
ATOM 976 O O . VAL A 1 125 ? -11.155 3.034 30.158 1.00 98.81 125 VAL A O 1
ATOM 979 N N . VAL A 1 126 ? -12.017 1.399 28.903 1.00 98.69 126 VAL A N 1
ATOM 980 C CA . VAL A 1 126 ? -12.144 2.188 27.668 1.00 98.69 126 VAL A CA 1
ATOM 981 C C . VAL A 1 126 ? -13.504 1.959 27.010 1.00 98.69 126 VAL A C 1
ATOM 983 O O . VAL A 1 126 ? -14.041 0.851 27.048 1.00 98.69 126 VAL A O 1
ATOM 986 N N . ILE A 1 127 ? -14.070 3.000 26.397 1.00 98.69 127 ILE A N 1
ATOM 987 C CA . ILE A 1 127 ? -15.274 2.859 25.569 1.00 98.69 127 ILE A CA 1
ATOM 988 C C . ILE A 1 127 ? -14.836 2.509 24.146 1.00 98.69 127 ILE A C 1
ATOM 990 O O . ILE A 1 127 ? -14.194 3.320 23.484 1.00 98.69 127 ILE A O 1
ATOM 994 N N . MET A 1 128 ? -15.127 1.303 23.671 1.00 98.00 128 MET A N 1
ATOM 995 C CA . MET A 1 128 ? -14.620 0.842 22.367 1.00 98.00 128 MET A CA 1
ATOM 996 C C . MET A 1 128 ? -15.518 1.253 21.200 1.00 98.00 128 MET A C 1
ATOM 998 O O . MET A 1 128 ? -15.018 1.520 20.110 1.00 98.00 128 MET A O 1
ATOM 1002 N N . GLU A 1 129 ? -16.821 1.358 21.437 1.00 97.50 129 GLU A N 1
ATOM 1003 C CA . GLU A 1 129 ? -17.780 1.889 20.475 1.00 97.50 129 GLU A CA 1
ATOM 1004 C C . GLU A 1 129 ? -18.638 2.935 21.188 1.00 97.50 129 GLU A C 1
ATOM 1006 O O . GLU A 1 129 ? -19.450 2.605 22.056 1.00 97.50 129 GLU A O 1
ATOM 1011 N N . TYR A 1 130 ? -18.412 4.206 20.859 1.00 98.25 130 TYR A N 1
ATOM 1012 C CA . TYR A 1 130 ? -19.148 5.341 21.402 1.00 98.25 130 TYR A CA 1
ATOM 1013 C C . TYR A 1 130 ? -19.754 6.186 20.290 1.00 98.25 130 TYR A C 1
ATOM 1015 O O . TYR A 1 130 ? -19.017 6.767 19.493 1.00 98.25 130 TYR A O 1
ATOM 1023 N N . HIS A 1 131 ? -21.076 6.311 20.276 1.00 97.31 131 HIS A N 1
ATOM 1024 C CA . HIS A 1 131 ? -21.790 7.322 19.500 1.00 97.31 131 HIS A CA 1
ATOM 1025 C C . HIS A 1 131 ? -23.254 7.347 19.908 1.00 97.31 131 HIS A C 1
ATOM 1027 O O . HIS A 1 131 ? -23.885 6.305 20.074 1.00 97.31 131 HIS A O 1
ATOM 1033 N N . THR A 1 132 ? -23.790 8.553 20.030 1.00 96.31 132 THR A N 1
ATOM 1034 C CA . THR A 1 132 ? -25.169 8.812 20.421 1.00 96.31 132 THR A CA 1
ATOM 1035 C C . THR A 1 132 ? -25.897 9.480 19.240 1.00 96.31 132 THR A C 1
ATOM 1037 O O . THR A 1 132 ? -25.911 10.709 19.182 1.00 96.31 132 THR A O 1
ATOM 1040 N N . PRO A 1 133 ? -26.517 8.728 18.303 1.00 92.88 133 PRO A N 1
ATOM 1041 C CA . PRO A 1 133 ? -26.928 9.235 16.980 1.00 92.88 133 PRO A CA 1
ATOM 1042 C C . PRO A 1 133 ? -27.907 10.410 16.943 1.00 92.88 133 PRO A C 1
ATOM 1044 O O . PRO A 1 133 ? -28.138 10.969 15.885 1.00 92.88 133 PRO A O 1
ATOM 1047 N N . PHE A 1 134 ? -28.520 10.788 18.066 1.00 92.75 134 PHE A N 1
ATOM 1048 C CA . PHE A 1 134 ? -29.506 11.877 18.141 1.00 92.75 134 PHE A CA 1
ATOM 1049 C C . PHE A 1 134 ? -29.016 13.080 18.954 1.00 92.75 134 PHE A C 1
ATOM 1051 O O . PHE A 1 134 ? -29.804 13.941 19.345 1.00 92.75 134 PHE A O 1
ATOM 1058 N N . TRP A 1 135 ? -27.724 13.111 19.268 1.00 95.81 135 TRP A N 1
ATOM 1059 C CA . TRP A 1 135 ? -27.077 14.167 20.034 1.00 95.81 135 TRP A CA 1
ATOM 1060 C C . TRP A 1 135 ? -25.977 14.788 19.191 1.00 95.81 135 TRP A C 1
ATOM 1062 O O . TRP A 1 135 ? -25.378 14.113 18.366 1.00 95.81 135 TRP A O 1
ATOM 1072 N N . ASN A 1 136 ? -25.686 16.070 19.425 1.00 97.50 136 ASN A N 1
ATOM 1073 C CA . ASN A 1 136 ? -24.566 16.717 18.753 1.00 97.50 136 ASN A CA 1
ATOM 1074 C C . ASN A 1 136 ? -23.265 15.981 19.098 1.00 97.50 136 ASN A C 1
ATOM 1076 O O . ASN A 1 136 ? -22.838 15.997 20.260 1.00 97.50 136 ASN A O 1
ATOM 1080 N N . ALA A 1 137 ? -22.636 15.377 18.091 1.00 97.31 137 ALA A N 1
ATOM 1081 C CA . ALA A 1 137 ? -21.504 14.480 18.279 1.00 97.31 137 ALA A CA 1
ATOM 1082 C C . ALA A 1 137 ? -20.328 15.193 18.958 1.00 97.31 137 ALA A C 1
ATOM 1084 O O . ALA A 1 137 ? -19.715 14.640 19.870 1.00 97.31 137 ALA A O 1
ATOM 1085 N N . TYR A 1 138 ? -20.058 16.451 18.592 1.00 97.81 138 TYR A N 1
ATOM 1086 C CA . TYR A 1 138 ? -18.986 17.238 19.202 1.00 97.81 138 TYR A CA 1
ATOM 1087 C C . TYR A 1 138 ? -19.223 17.506 20.691 1.00 97.81 138 TYR A C 1
ATOM 1089 O O . TYR A 1 138 ? -18.331 17.257 21.507 1.00 97.81 138 TYR A O 1
ATOM 1097 N N . LYS A 1 139 ? -20.408 18.009 21.064 1.00 97.94 139 LYS A N 1
ATOM 1098 C CA . LYS A 1 139 ? -20.752 18.299 22.466 1.00 97.94 139 LYS A CA 1
ATOM 1099 C C . LYS A 1 139 ? -20.711 17.023 23.312 1.00 97.94 139 LYS A C 1
ATOM 1101 O O . LYS A 1 139 ? -20.187 17.052 24.423 1.00 97.94 139 LYS A O 1
ATOM 1106 N N . ASP A 1 140 ? -21.241 15.922 22.789 1.00 98.00 140 ASP A N 1
ATOM 1107 C CA . ASP A 1 140 ? -21.339 14.658 23.517 1.00 98.00 140 ASP A CA 1
ATOM 1108 C C . ASP A 1 140 ? -19.965 13.978 23.688 1.00 98.00 140 ASP A C 1
ATOM 1110 O O . ASP A 1 140 ? -19.582 13.648 24.811 1.00 98.00 140 ASP A O 1
ATOM 1114 N N . LEU A 1 141 ? -19.149 13.896 22.627 1.00 98.00 141 LEU A N 1
ATOM 1115 C CA . LEU A 1 141 ? -17.759 13.422 22.717 1.00 98.00 141 LEU A CA 1
ATOM 1116 C C . LEU A 1 141 ? -16.904 14.289 23.644 1.00 98.00 141 LEU A C 1
ATOM 1118 O O . LEU A 1 141 ? -16.155 13.760 24.463 1.00 98.00 141 LEU A O 1
ATOM 1122 N N . SER A 1 142 ? -17.041 15.617 23.566 1.00 98.19 142 SER A N 1
ATOM 1123 C CA . SER A 1 142 ? -16.348 16.531 24.485 1.00 98.19 142 SER A CA 1
ATOM 1124 C C . SER A 1 142 ? -16.740 16.253 25.939 1.00 98.19 142 SER A C 1
ATOM 1126 O O . SER A 1 142 ? -15.897 16.312 26.834 1.00 98.19 142 SER A O 1
ATOM 1128 N N . GLY A 1 143 ? -18.007 15.896 26.175 1.00 98.19 143 GLY A N 1
ATOM 1129 C CA . GLY A 1 143 ? -18.492 15.426 27.468 1.00 98.19 143 GLY A CA 1
ATOM 1130 C C . GLY A 1 143 ? -17.784 14.152 27.931 1.00 98.19 143 GLY A C 1
ATOM 1131 O O . GLY A 1 143 ? -17.317 14.104 29.066 1.00 98.19 143 GLY A O 1
ATOM 1132 N N . ILE A 1 144 ? -17.641 13.144 27.065 1.00 98.38 144 ILE A N 1
ATOM 1133 C CA . ILE A 1 144 ? -16.889 11.919 27.389 1.00 98.38 144 ILE A CA 1
ATOM 1134 C C . ILE A 1 144 ? -15.425 12.209 27.689 1.00 98.38 144 ILE A C 1
ATOM 1136 O O . ILE A 1 144 ? -14.892 11.675 28.659 1.00 98.38 144 ILE A O 1
ATOM 1140 N N . PHE A 1 145 ? -14.771 13.071 26.914 1.00 98.25 145 PHE A N 1
ATOM 1141 C CA . PHE A 1 145 ? -13.379 13.428 27.175 1.00 98.25 145 PHE A CA 1
ATOM 1142 C C . PHE A 1 145 ? -13.220 14.193 28.485 1.00 98.25 145 PHE A C 1
ATOM 1144 O O . PHE A 1 145 ? -12.272 13.929 29.219 1.00 98.25 145 PHE A O 1
ATOM 1151 N N . ALA A 1 146 ? -14.175 15.051 28.850 1.00 98.31 146 ALA A N 1
ATOM 1152 C CA . ALA A 1 146 ? -14.199 15.666 30.173 1.00 98.31 146 ALA A CA 1
ATOM 1153 C C . ALA A 1 146 ? -14.406 14.626 31.292 1.00 98.31 146 ALA A C 1
ATOM 1155 O O . ALA A 1 146 ? -13.813 14.750 32.363 1.00 98.31 146 ALA A O 1
ATOM 1156 N N . VAL A 1 147 ? -15.214 13.584 31.066 1.00 98.31 147 VAL A N 1
ATOM 1157 C CA . VAL A 1 147 ? -15.365 12.473 32.021 1.00 98.31 147 VAL A CA 1
ATOM 1158 C C . VAL A 1 147 ? -14.063 11.681 32.154 1.00 98.31 147 VAL A C 1
ATOM 1160 O O . VAL A 1 147 ? -13.656 11.404 33.278 1.00 98.31 147 VAL A O 1
ATOM 1163 N N . ALA A 1 148 ? -13.394 11.368 31.044 1.00 98.19 148 ALA A N 1
ATOM 1164 C CA . ALA A 1 148 ? -12.117 10.656 31.033 1.00 98.19 148 ALA A CA 1
ATOM 1165 C C . ALA A 1 148 ? -11.000 11.464 31.713 1.00 98.19 148 ALA A C 1
ATOM 1167 O O . ALA A 1 148 ? -10.292 10.934 32.557 1.00 98.19 148 ALA A O 1
ATOM 1168 N N . GLN A 1 149 ? -10.897 12.770 31.441 1.00 98.00 149 GLN A N 1
ATOM 1169 C CA . GLN A 1 149 ? -9.917 13.659 32.085 1.00 98.00 149 GLN A CA 1
ATOM 1170 C C . GLN A 1 149 ? -10.087 13.751 33.608 1.00 98.00 149 GLN A C 1
ATOM 1172 O O . GLN A 1 149 ? -9.111 13.957 34.323 1.00 98.00 149 GLN A O 1
ATOM 1177 N N . ASN A 1 150 ? -11.321 13.616 34.101 1.00 97.94 150 ASN A N 1
ATOM 1178 C CA . ASN A 1 150 ? -11.633 13.642 35.531 1.00 97.94 150 ASN A CA 1
ATOM 1179 C C . ASN A 1 150 ? -11.662 12.245 36.173 1.00 97.94 150 ASN A C 1
ATOM 1181 O O . ASN A 1 150 ? -11.969 12.133 37.360 1.00 97.94 150 ASN A O 1
ATOM 1185 N N . SER A 1 151 ? -11.388 11.192 35.402 1.00 98.12 151 SER A N 1
ATOM 1186 C CA . SER A 1 151 ? -11.381 9.807 35.858 1.00 98.12 151 SER A CA 1
ATOM 1187 C C . SER A 1 151 ? -9.949 9.298 35.973 1.00 98.12 151 SER A C 1
AT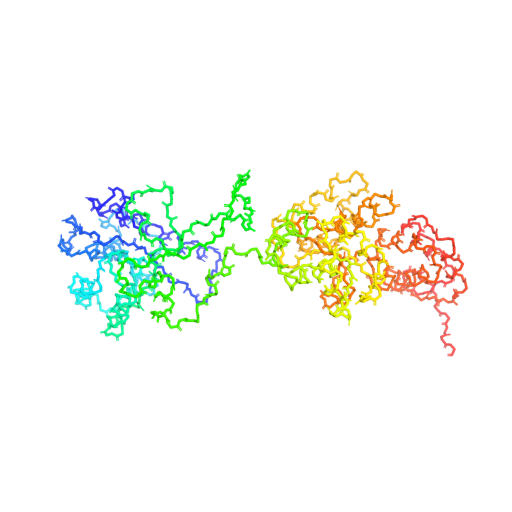OM 1189 O O . SER A 1 151 ? -9.105 9.596 35.131 1.00 98.12 151 SER A O 1
ATOM 1191 N N . SER A 1 152 ? -9.663 8.498 37.000 1.00 97.25 152 SER A N 1
ATOM 1192 C CA . SER A 1 152 ? -8.365 7.817 37.106 1.00 97.25 152 SER A CA 1
ATOM 1193 C C . SER A 1 152 ? -8.311 6.509 36.311 1.00 97.25 152 SER A C 1
ATOM 1195 O O . SER A 1 152 ? -7.221 5.974 36.111 1.00 97.25 152 SER A O 1
ATOM 1197 N N . LEU A 1 153 ? -9.464 5.987 35.869 1.00 98.44 153 LEU A N 1
ATOM 1198 C CA . LEU A 1 153 ? -9.577 4.667 35.239 1.00 98.44 153 LEU A CA 1
ATOM 1199 C C . LEU A 1 153 ? -10.151 4.700 33.819 1.00 98.44 153 LEU A C 1
ATOM 1201 O O . LEU A 1 153 ? -9.815 3.817 33.031 1.00 98.44 153 LEU A O 1
ATOM 1205 N N . LEU A 1 154 ? -10.998 5.675 33.466 1.00 98.56 154 LEU A N 1
ATOM 1206 C CA . LEU A 1 154 ? -11.522 5.800 32.106 1.00 98.56 154 LEU A CA 1
ATOM 1207 C C . LEU A 1 154 ? -10.459 6.398 31.181 1.00 98.56 154 LEU A C 1
ATOM 1209 O O . LEU A 1 154 ? -10.168 7.589 31.233 1.00 98.56 154 LEU A O 1
ATOM 1213 N N . MET A 1 155 ? -9.937 5.574 30.278 1.00 98.25 155 MET A N 1
ATOM 1214 C CA . MET A 1 155 ? -8.867 5.954 29.354 1.00 98.25 155 MET A CA 1
ATOM 1215 C C . MET A 1 155 ? -9.337 6.868 28.215 1.00 98.25 155 MET A C 1
ATOM 1217 O O . MET A 1 155 ? -8.538 7.615 27.658 1.00 98.25 155 MET A O 1
ATOM 1221 N N . GLY A 1 156 ? -10.614 6.787 27.834 1.00 97.56 156 GLY A N 1
ATOM 1222 C CA . GLY A 1 156 ? -11.177 7.521 26.702 1.00 97.56 156 GLY A CA 1
ATOM 1223 C C . GLY A 1 156 ? -12.214 6.703 25.939 1.00 97.56 156 GLY A C 1
ATOM 1224 O O . GLY A 1 156 ? -12.805 5.766 26.484 1.00 97.56 156 GLY A O 1
ATOM 1225 N N . ALA A 1 157 ? -12.428 7.067 24.674 1.00 98.00 157 ALA A N 1
ATOM 1226 C CA . ALA A 1 157 ? -13.408 6.433 23.805 1.00 98.00 157 ALA A CA 1
ATOM 1227 C C . ALA A 1 157 ? -12.940 6.344 22.346 1.00 98.00 157 ALA A C 1
ATOM 1229 O O . ALA A 1 157 ? -12.197 7.204 21.870 1.00 98.00 157 ALA A O 1
ATOM 1230 N N . SER A 1 158 ? -13.434 5.332 21.638 1.00 97.62 158 SER A N 1
ATOM 1231 C CA . SER A 1 158 ? -13.368 5.189 20.184 1.00 97.62 158 SER A CA 1
ATOM 1232 C C . SER A 1 158 ? -14.756 5.433 19.583 1.00 97.62 158 SER A C 1
ATOM 1234 O O . SER A 1 158 ? -15.756 4.923 20.088 1.00 97.62 158 SER A O 1
ATOM 1236 N N . PHE A 1 159 ? -14.831 6.245 18.525 1.00 97.69 159 PHE A N 1
ATOM 1237 C CA . PHE A 1 159 ? -16.103 6.634 17.912 1.00 97.69 159 PHE A CA 1
ATOM 1238 C C . PHE A 1 159 ? -16.685 5.511 17.042 1.00 97.69 159 PHE A C 1
ATOM 1240 O O . PHE A 1 159 ? -15.957 4.891 16.265 1.00 97.69 159 PHE A O 1
ATOM 1247 N N . PHE A 1 160 ? -17.997 5.290 17.128 1.00 96.44 160 PHE A N 1
ATOM 1248 C CA . PHE A 1 160 ? -18.718 4.274 16.357 1.00 96.44 160 PHE A CA 1
ATOM 1249 C C . PHE A 1 160 ? -19.771 4.904 15.426 1.00 96.44 160 PHE A C 1
ATOM 1251 O O . PHE A 1 160 ? -20.661 5.587 15.876 1.00 96.44 160 PHE A O 1
ATOM 1258 N N . GLU A 1 161 ? -19.793 4.716 14.120 1.00 95.25 161 GLU A N 1
ATOM 1259 C CA . GLU A 1 161 ? -18.909 3.910 13.298 1.00 95.25 161 GLU A CA 1
ATOM 1260 C C . GLU A 1 161 ? -18.452 4.685 12.073 1.00 95.25 161 GLU A C 1
ATOM 1262 O O . GLU A 1 161 ? -18.991 5.731 11.715 1.00 95.25 161 GLU A O 1
ATOM 1267 N N . PHE A 1 162 ? -17.409 4.171 11.429 1.00 96.06 162 PHE A N 1
ATOM 1268 C CA . PHE A 1 162 ? -16.794 4.846 10.297 1.00 96.06 162 PHE A CA 1
ATOM 1269 C C . PHE A 1 162 ? -17.743 4.938 9.091 1.00 96.06 162 PHE A C 1
ATOM 1271 O O . PHE A 1 162 ? -17.865 5.995 8.481 1.00 96.06 162 PHE A O 1
ATOM 1278 N N . GLN A 1 163 ? -18.454 3.858 8.761 1.00 96.88 163 GLN A N 1
ATOM 1279 C CA . GLN A 1 163 ? -19.314 3.783 7.580 1.00 96.88 163 GLN A CA 1
ATOM 1280 C C . GLN A 1 163 ? -20.703 3.255 7.944 1.00 96.88 163 GLN A C 1
ATOM 1282 O O . GLN A 1 163 ? -20.816 2.287 8.686 1.00 96.88 163 GLN A O 1
ATOM 1287 N N . VAL A 1 164 ? -21.750 3.835 7.357 1.00 97.25 164 VAL A N 1
ATOM 1288 C CA . VAL A 1 164 ? -23.145 3.388 7.493 1.00 97.25 164 VAL A CA 1
ATOM 1289 C C . VAL A 1 164 ? -23.303 1.903 7.119 1.00 97.25 164 VAL A C 1
ATOM 1291 O O . VAL A 1 164 ? -22.855 1.457 6.053 1.00 97.25 164 VAL A O 1
ATOM 1294 N N . ARG A 1 165 ? -23.997 1.139 7.975 1.00 94.81 165 ARG A N 1
ATOM 1295 C CA . ARG A 1 165 ? -24.252 -0.307 7.825 1.00 94.81 165 ARG A CA 1
ATOM 1296 C C . ARG A 1 165 ? -25.513 -0.615 7.029 1.00 94.81 165 ARG A C 1
ATOM 1298 O O . ARG A 1 165 ? -26.528 -1.077 7.554 1.00 94.81 165 ARG A O 1
ATOM 1305 N N . TYR A 1 166 ? -25.423 -0.407 5.717 1.00 94.75 166 TYR A N 1
ATOM 1306 C CA . TYR A 1 166 ? -26.513 -0.695 4.775 1.00 94.75 166 TYR A CA 1
ATOM 1307 C C . TYR A 1 166 ? -26.987 -2.158 4.790 1.00 94.75 166 TYR A C 1
ATOM 1309 O O . TYR A 1 166 ? -28.138 -2.421 4.457 1.00 94.75 166 TYR A O 1
ATOM 1317 N N . ASP A 1 167 ? -26.132 -3.104 5.192 1.00 93.25 167 ASP A N 1
ATOM 1318 C CA . ASP A 1 167 ? -26.466 -4.528 5.313 1.00 93.25 167 ASP A CA 1
ATOM 1319 C C . ASP A 1 167 ? -27.428 -4.834 6.469 1.00 93.25 167 ASP A C 1
ATOM 1321 O O . ASP A 1 167 ? -28.189 -5.797 6.390 1.00 93.25 167 ASP A O 1
ATOM 1325 N N . LYS A 1 168 ? -27.403 -4.026 7.536 1.00 92.69 168 LYS A N 1
ATOM 1326 C CA . LYS A 1 168 ? -28.261 -4.219 8.711 1.00 92.69 168 LYS A CA 1
ATOM 1327 C C . LYS A 1 168 ? -29.603 -3.494 8.589 1.00 92.69 168 LYS A C 1
ATOM 1329 O O . LYS A 1 168 ? -30.618 -4.017 9.044 1.00 92.69 168 LYS A O 1
ATOM 1334 N N . GLY A 1 169 ? -29.615 -2.313 7.965 1.00 93.12 169 GLY A N 1
ATOM 1335 C CA . GLY A 1 169 ? -30.810 -1.470 7.863 1.00 93.12 169 GLY A CA 1
ATOM 1336 C C . GLY A 1 169 ? -31.318 -0.955 9.221 1.00 93.12 169 GLY A C 1
ATOM 1337 O O . GLY A 1 169 ? -30.637 -1.047 10.239 1.00 93.12 169 GLY A O 1
ATOM 1338 N N . GLY A 1 170 ? -32.535 -0.403 9.243 1.00 94.31 170 GLY A N 1
ATOM 1339 C CA . GLY A 1 170 ? -33.165 0.093 10.474 1.00 94.31 170 GLY A CA 1
ATOM 1340 C C . GLY A 1 170 ? -32.375 1.220 11.149 1.00 94.31 170 GLY A C 1
ATOM 1341 O O . GLY A 1 170 ? -31.787 2.055 10.468 1.00 94.31 170 GLY A O 1
ATOM 1342 N N . SER A 1 171 ? -32.352 1.223 12.485 1.00 92.62 171 SER A N 1
ATOM 1343 C CA . SER A 1 171 ? -31.629 2.218 13.296 1.00 92.62 171 SER A CA 1
ATOM 1344 C C . SER A 1 171 ? -30.106 2.131 13.173 1.00 92.62 171 SER A C 1
ATOM 1346 O O . SER A 1 171 ? -29.401 3.044 13.582 1.00 92.62 171 SER A O 1
ATOM 1348 N N . GLU A 1 172 ? -29.567 1.045 12.615 1.00 93.12 172 GLU A N 1
ATOM 1349 C CA . GLU A 1 172 ? -28.119 0.901 12.402 1.00 93.12 172 GLU A CA 1
ATOM 1350 C C . GLU A 1 172 ? -27.618 1.846 11.300 1.00 93.12 172 GLU A C 1
ATOM 1352 O O . GLU A 1 172 ? -26.426 2.127 11.211 1.00 93.12 172 GLU A O 1
ATOM 1357 N N . LEU A 1 173 ? -28.524 2.376 10.471 1.00 95.44 173 LEU A N 1
ATOM 1358 C CA . LEU A 1 173 ? -28.175 3.363 9.454 1.00 95.44 173 LEU A CA 1
ATOM 1359 C C . LEU A 1 173 ? -27.794 4.728 10.047 1.00 95.44 173 LEU A C 1
ATOM 1361 O O . LEU A 1 173 ? -27.163 5.522 9.352 1.00 95.44 173 LEU A O 1
ATOM 1365 N N . ASP A 1 174 ? -28.129 4.978 11.315 1.00 95.50 174 ASP A N 1
ATOM 1366 C CA . ASP A 1 174 ? -27.937 6.274 11.971 1.00 95.50 174 ASP A CA 1
ATOM 1367 C C . ASP A 1 174 ? -26.531 6.437 12.592 1.00 95.50 174 ASP A C 1
ATOM 1369 O O . ASP A 1 174 ? -26.159 7.533 13.004 1.00 95.50 174 ASP A O 1
ATOM 1373 N N . PHE A 1 175 ? -25.723 5.370 12.671 1.00 96.12 175 PHE A N 1
ATOM 1374 C CA . PHE A 1 175 ? -24.442 5.396 13.397 1.00 96.12 175 PHE A CA 1
ATOM 1375 C C . PHE A 1 175 ? -23.223 5.789 12.553 1.00 96.12 175 PHE A C 1
ATOM 1377 O O . PHE A 1 175 ? -22.205 6.209 13.107 1.00 96.12 175 PHE A O 1
ATOM 1384 N N . GLY A 1 176 ? -23.285 5.633 11.232 1.00 96.81 176 GLY A N 1
ATOM 1385 C CA . GLY A 1 176 ? -22.126 5.827 10.365 1.00 96.81 176 GLY A CA 1
ATOM 1386 C C . GLY A 1 176 ? -21.796 7.297 10.112 1.00 96.81 176 GLY A C 1
ATOM 1387 O O . GLY A 1 176 ? -22.641 8.044 9.630 1.00 96.81 176 GLY A O 1
ATOM 1388 N N . MET A 1 177 ? -20.541 7.704 10.329 1.00 97.31 177 MET A N 1
ATOM 1389 C CA . MET A 1 177 ? -20.083 9.056 9.966 1.00 97.31 177 MET A CA 1
ATOM 1390 C C . MET A 1 177 ? -20.001 9.265 8.442 1.00 97.31 177 MET A C 1
ATOM 1392 O O . MET A 1 177 ? -20.141 10.390 7.958 1.00 97.31 177 MET A O 1
ATOM 1396 N N . PHE A 1 178 ? -19.799 8.191 7.672 1.00 98.06 178 PHE A N 1
ATOM 1397 C CA . PHE A 1 178 ? -19.770 8.226 6.213 1.00 98.06 178 PHE A CA 1
ATOM 1398 C C . PHE A 1 178 ? -20.815 7.299 5.588 1.00 98.06 178 PHE A C 1
ATOM 1400 O O . PHE A 1 178 ? -20.869 6.102 5.866 1.00 98.06 178 PHE A O 1
ATOM 1407 N N . GLY A 1 179 ? -21.614 7.845 4.677 1.00 97.56 179 GLY A N 1
ATOM 1408 C CA . GLY A 1 179 ? -22.444 7.087 3.753 1.00 97.56 179 GLY A CA 1
ATOM 1409 C C . GLY A 1 179 ? -21.667 6.715 2.492 1.00 97.56 179 GLY A C 1
ATOM 1410 O O . GLY A 1 179 ? -20.571 7.225 2.241 1.00 97.56 179 GLY A O 1
ATOM 1411 N N . LEU A 1 180 ? -22.251 5.847 1.668 1.00 97.19 180 LEU A N 1
ATOM 1412 C CA . LEU A 1 180 ? -21.693 5.536 0.353 1.00 97.19 180 LEU A CA 1
ATOM 1413 C C . LEU A 1 180 ? -22.134 6.576 -0.679 1.00 97.19 180 LEU A C 1
ATOM 1415 O O . LEU A 1 180 ? -23.303 6.959 -0.747 1.00 97.19 180 LEU A O 1
ATOM 1419 N N . GLY A 1 181 ? -21.187 7.033 -1.491 1.00 95.94 181 GLY A N 1
ATOM 1420 C CA . GLY A 1 181 ? -21.472 7.830 -2.671 1.00 95.94 181 GLY A CA 1
ATOM 1421 C C . GLY A 1 181 ? -21.795 6.987 -3.900 1.00 95.94 181 GLY A C 1
ATOM 1422 O O . GLY A 1 181 ? -22.092 5.801 -3.825 1.00 95.94 181 GLY A O 1
ATOM 1423 N N . ASP A 1 182 ? -21.749 7.637 -5.054 1.00 92.31 182 ASP A N 1
ATOM 1424 C CA . ASP A 1 182 ? -22.150 7.116 -6.363 1.00 92.31 182 ASP A CA 1
ATOM 1425 C C . ASP A 1 182 ? -20.958 6.803 -7.279 1.00 92.31 182 ASP A C 1
ATOM 1427 O O . ASP A 1 182 ? -21.133 6.400 -8.428 1.00 92.31 182 ASP A O 1
ATOM 1431 N N . PHE A 1 183 ? -19.739 6.948 -6.760 1.00 89.06 183 PHE A N 1
ATOM 1432 C CA . PHE A 1 183 ? -18.503 6.656 -7.472 1.00 89.06 183 PHE A CA 1
ATOM 1433 C C . PHE A 1 183 ? -17.787 5.458 -6.845 1.00 89.06 183 PHE A C 1
ATOM 1435 O O . PHE A 1 183 ? -17.596 5.408 -5.631 1.00 89.06 183 PHE A O 1
ATOM 1442 N N . VAL A 1 184 ? -17.375 4.492 -7.667 1.00 90.81 184 VAL A N 1
ATOM 1443 C CA . VAL A 1 184 ? -16.562 3.348 -7.234 1.00 90.81 184 VAL A CA 1
ATOM 1444 C C . VAL A 1 184 ? -15.093 3.747 -7.335 1.00 90.81 184 VAL A C 1
ATOM 1446 O O . VAL A 1 184 ? -14.558 3.842 -8.434 1.00 90.81 184 VAL A O 1
ATOM 1449 N N . VAL A 1 185 ? -14.443 3.977 -6.194 1.00 89.56 185 VAL A N 1
ATOM 1450 C CA . VAL A 1 185 ? -13.034 4.408 -6.140 1.00 89.56 185 VAL A CA 1
ATOM 1451 C C . VAL A 1 185 ? -12.066 3.263 -6.411 1.00 89.56 185 VAL A C 1
ATOM 1453 O O . VAL A 1 185 ? -10.979 3.476 -6.938 1.00 89.56 185 VAL A O 1
ATOM 1456 N N . ALA A 1 186 ? -12.451 2.045 -6.041 1.00 85.94 186 ALA A N 1
ATOM 1457 C CA . ALA A 1 186 ? -11.652 0.848 -6.237 1.00 85.94 186 ALA A CA 1
ATOM 1458 C C . ALA A 1 186 ? -12.547 -0.393 -6.234 1.00 85.94 186 ALA A C 1
ATOM 1460 O O . ALA A 1 186 ? -13.738 -0.338 -5.932 1.00 85.94 186 ALA A O 1
ATOM 1461 N N . ARG A 1 187 ? -11.964 -1.543 -6.555 1.00 86.19 187 ARG A N 1
ATOM 1462 C CA . ARG A 1 187 ? -12.610 -2.845 -6.406 1.00 86.19 187 ARG A CA 1
ATOM 1463 C C . ARG A 1 187 ? -11.705 -3.748 -5.589 1.00 86.19 187 ARG A C 1
ATOM 1465 O O . ARG A 1 187 ? -10.538 -3.907 -5.931 1.00 86.19 187 ARG A O 1
ATOM 1472 N N . LEU A 1 188 ? -12.248 -4.321 -4.523 1.00 84.25 188 LEU A N 1
ATOM 1473 C CA . LEU A 1 188 ? -11.539 -5.238 -3.643 1.00 84.25 188 LEU A CA 1
ATOM 1474 C C . LEU A 1 188 ? -11.871 -6.674 -4.041 1.00 84.25 188 LEU A C 1
ATOM 1476 O O . LEU A 1 188 ? -13.041 -7.037 -4.137 1.00 84.25 188 LEU A O 1
ATOM 1480 N N . ASP A 1 189 ? -10.846 -7.492 -4.251 1.00 79.62 189 ASP A N 1
ATOM 1481 C CA . ASP A 1 189 ? -11.006 -8.944 -4.293 1.00 79.62 189 ASP A CA 1
ATOM 1482 C C . ASP A 1 189 ? -10.978 -9.474 -2.856 1.00 79.62 189 ASP A C 1
ATOM 1484 O O . ASP A 1 189 ? -9.951 -9.409 -2.178 1.00 79.62 189 ASP A O 1
ATOM 1488 N N . PHE A 1 190 ? -12.122 -9.950 -2.378 1.00 81.62 190 PHE A N 1
ATOM 1489 C CA . PHE A 1 190 ? -12.280 -10.515 -1.048 1.00 81.62 190 PHE A CA 1
ATOM 1490 C C . PHE A 1 190 ? -12.878 -11.914 -1.178 1.00 81.62 190 PHE A C 1
ATOM 1492 O O . PHE A 1 190 ? -14.011 -12.076 -1.629 1.00 81.62 190 PHE A O 1
ATOM 1499 N N . PHE A 1 191 ? -12.094 -12.936 -0.821 1.00 87.25 191 PHE A N 1
ATOM 1500 C CA . PHE A 1 191 ? -12.447 -14.351 -1.004 1.00 87.25 191 PHE A CA 1
ATOM 1501 C C . PHE A 1 191 ? -12.903 -14.700 -2.435 1.00 87.25 191 PHE A C 1
ATOM 1503 O O . PHE A 1 191 ? -13.901 -15.394 -2.621 1.00 87.25 191 PHE A O 1
ATOM 1510 N N . SER A 1 192 ? -12.167 -14.226 -3.451 1.00 83.12 192 SER A N 1
ATOM 1511 C CA . SER A 1 192 ? -12.470 -14.451 -4.878 1.00 83.12 192 SER A CA 1
ATOM 1512 C C . SER A 1 192 ? -13.763 -13.792 -5.369 1.00 83.12 192 SER A C 1
ATOM 1514 O O . SER A 1 192 ? -14.209 -14.057 -6.487 1.00 83.12 192 SER A O 1
ATOM 1516 N N . ALA A 1 193 ? -14.366 -12.921 -4.560 1.00 86.94 193 ALA A N 1
ATOM 1517 C CA . ALA A 1 193 ? -15.485 -12.084 -4.950 1.00 86.94 193 ALA A CA 1
ATOM 1518 C C . ALA A 1 193 ? -15.024 -10.628 -5.076 1.00 86.94 193 ALA A C 1
ATOM 1520 O O . ALA A 1 193 ? -14.292 -10.101 -4.242 1.00 86.94 193 ALA A O 1
ATOM 1521 N N . ASN A 1 194 ? -15.456 -9.975 -6.153 1.00 85.00 194 ASN A N 1
ATOM 1522 C CA . ASN A 1 194 ? -15.092 -8.597 -6.448 1.00 85.00 194 ASN A CA 1
ATOM 1523 C C . ASN A 1 194 ? -16.143 -7.649 -5.858 1.00 85.00 194 ASN A C 1
ATOM 1525 O O . ASN A 1 194 ? -17.283 -7.617 -6.326 1.00 85.00 194 ASN A O 1
ATOM 1529 N N . PHE A 1 195 ? -15.756 -6.878 -4.846 1.00 91.56 195 PHE A N 1
ATOM 1530 C CA . PHE A 1 195 ? -16.621 -5.914 -4.178 1.00 91.56 195 PHE A CA 1
ATOM 1531 C C . PHE A 1 195 ? -16.277 -4.487 -4.612 1.00 91.56 195 PHE A C 1
ATOM 1533 O O . PHE A 1 195 ? -15.101 -4.110 -4.597 1.00 91.56 195 PHE A O 1
ATOM 1540 N N . PRO A 1 196 ? -17.273 -3.666 -4.986 1.00 93.25 196 PRO A N 1
ATOM 1541 C CA . PRO A 1 196 ? -17.040 -2.250 -5.218 1.00 93.25 196 PRO A CA 1
ATOM 1542 C C . PRO A 1 196 ? -16.696 -1.556 -3.896 1.00 93.25 196 PRO A C 1
ATOM 1544 O O . PRO A 1 196 ? -17.426 -1.667 -2.913 1.00 93.25 196 PRO A O 1
ATOM 1547 N N . VAL A 1 197 ? -15.594 -0.813 -3.898 1.00 92.44 197 VAL A N 1
ATOM 1548 C CA . VAL A 1 197 ? -15.257 0.152 -2.854 1.00 92.44 197 VAL A CA 1
ATOM 1549 C C . VAL A 1 197 ? -15.778 1.495 -3.333 1.00 92.44 197 VAL A C 1
ATOM 1551 O O . VAL A 1 197 ? -15.294 2.045 -4.323 1.00 92.44 197 VAL A O 1
ATOM 1554 N N . TRP A 1 198 ? -16.809 1.992 -2.668 1.00 95.12 198 TRP A N 1
ATOM 1555 C CA . TRP A 1 198 ? -17.449 3.252 -3.015 1.00 95.12 198 TRP A CA 1
ATOM 1556 C C . TRP A 1 198 ? -16.733 4.420 -2.347 1.00 95.12 198 TRP A C 1
ATOM 1558 O O . TRP A 1 198 ? -16.140 4.278 -1.278 1.00 95.12 198 TRP A O 1
ATOM 1568 N N . CYS A 1 199 ? -16.801 5.586 -2.977 1.00 95.06 199 CYS A N 1
ATOM 1569 C CA . CYS A 1 199 ? -16.412 6.827 -2.340 1.00 95.06 199 CYS A CA 1
ATOM 1570 C C . CYS A 1 199 ? -17.299 7.105 -1.121 1.00 95.06 199 CYS A C 1
ATOM 1572 O O . CYS A 1 199 ? -18.432 6.623 -1.033 1.00 95.06 199 CYS A O 1
ATOM 1574 N N . LEU A 1 200 ? -16.787 7.901 -0.189 1.00 96.50 200 LEU A N 1
ATOM 1575 C CA . LEU A 1 200 ? -17.467 8.197 1.065 1.00 96.50 200 LEU A CA 1
ATOM 1576 C C . LEU A 1 200 ? -18.092 9.588 1.019 1.00 96.50 200 LEU A C 1
ATOM 1578 O O . LEU A 1 200 ? -17.426 10.563 0.676 1.00 96.50 200 LEU A O 1
ATOM 1582 N N . LYS A 1 201 ? -19.371 9.680 1.386 1.00 97.25 201 LYS A N 1
ATOM 1583 C CA . LYS A 1 201 ? -20.079 10.951 1.569 1.00 97.25 201 LYS A CA 1
ATOM 1584 C C . LYS A 1 201 ? -20.240 11.214 3.062 1.00 97.25 201 LYS A C 1
ATOM 1586 O O . LYS A 1 201 ? -20.729 10.333 3.766 1.00 97.25 201 LYS A O 1
ATOM 1591 N N . PRO A 1 202 ? -19.837 12.387 3.567 1.00 97.44 202 PRO A N 1
ATOM 1592 C CA . PRO A 1 202 ? -20.031 12.707 4.973 1.00 97.44 202 PRO A CA 1
ATOM 1593 C C . PRO A 1 202 ? -21.533 12.756 5.294 1.00 97.44 202 PRO A C 1
ATOM 1595 O O . PRO A 1 202 ? -22.309 13.357 4.550 1.00 97.44 202 PRO A O 1
ATOM 1598 N N . VAL A 1 203 ? -21.940 12.113 6.386 1.00 97.31 203 VAL A N 1
ATOM 1599 C CA . VAL A 1 203 ? -23.325 12.143 6.881 1.00 97.31 203 VAL A CA 1
ATOM 1600 C C . VAL A 1 203 ? -23.520 13.397 7.732 1.00 97.31 203 VAL A C 1
ATOM 1602 O O . VAL A 1 203 ? -22.614 13.789 8.468 1.00 97.31 203 VAL A O 1
ATOM 1605 N N . GLU A 1 204 ? -24.671 14.060 7.614 1.00 97.25 204 GLU A N 1
ATOM 1606 C CA . GLU A 1 204 ? -25.027 15.188 8.487 1.00 97.25 204 GLU A CA 1
ATOM 1607 C C . GLU A 1 204 ? -25.205 14.707 9.934 1.00 97.25 204 GLU A C 1
ATOM 1609 O O . GLU A 1 204 ? -25.822 13.671 10.162 1.00 97.25 204 GLU A O 1
ATOM 1614 N N . ASP A 1 205 ? -24.679 15.447 10.913 1.00 97.06 205 ASP A N 1
ATOM 1615 C CA . ASP A 1 205 ? -24.975 15.185 12.324 1.00 97.06 205 ASP A CA 1
ATOM 1616 C C . ASP A 1 205 ? -26.394 15.694 12.629 1.00 97.06 205 ASP A C 1
ATOM 1618 O O . ASP A 1 205 ? -26.608 16.913 12.643 1.00 97.06 205 ASP A O 1
ATOM 1622 N N . PRO A 1 206 ? -27.372 14.809 12.898 1.00 94.56 206 PRO A N 1
ATOM 1623 C CA . PRO A 1 206 ? -28.749 15.226 13.151 1.00 94.56 206 PRO A CA 1
ATOM 1624 C C . PRO A 1 206 ? -28.887 16.036 14.449 1.00 94.56 206 PRO A C 1
ATOM 1626 O O . PRO A 1 206 ? -29.868 16.760 14.619 1.00 94.56 206 PRO A O 1
ATOM 1629 N N . GLY A 1 207 ? -27.916 15.944 15.362 1.00 93.25 207 GLY A N 1
ATOM 1630 C CA . GLY A 1 207 ? -27.847 16.763 16.565 1.00 93.25 207 GLY A CA 1
ATOM 1631 C C . GLY A 1 207 ? -27.174 18.123 16.357 1.00 93.25 207 GLY A C 1
ATOM 1632 O O . GLY A 1 207 ? -27.181 18.942 17.279 1.00 93.25 207 GLY A O 1
ATOM 1633 N N . SER A 1 208 ? -26.576 18.394 15.191 1.00 94.12 208 SER A N 1
ATOM 1634 C CA . SER A 1 208 ? -25.860 19.647 14.927 1.00 94.12 208 SER A CA 1
ATOM 1635 C C . SER A 1 208 ? -26.795 20.788 14.530 1.00 94.12 208 SER A C 1
ATOM 1637 O O . SER A 1 208 ? -27.398 20.801 13.458 1.00 94.12 208 SER A O 1
ATOM 1639 N N . GLU A 1 209 ? -26.848 21.824 15.373 1.00 90.62 209 GLU A N 1
ATOM 1640 C CA . GLU A 1 209 ? -27.594 23.068 15.111 1.00 90.62 209 GLU A CA 1
ATOM 1641 C C . GLU A 1 209 ? -27.093 23.792 13.847 1.00 90.62 209 GLU A C 1
ATOM 1643 O O . GLU A 1 209 ? -27.863 24.453 13.151 1.00 90.62 209 GLU A O 1
ATOM 1648 N N . SER A 1 210 ? -25.806 23.635 13.528 1.00 91.81 210 SER A N 1
ATOM 1649 C CA . SER A 1 210 ? -25.139 24.272 12.388 1.00 91.81 210 SER A CA 1
ATOM 1650 C C . SER A 1 210 ? -25.152 23.415 11.119 1.00 91.81 210 SER A C 1
ATOM 1652 O O . SER A 1 210 ? -24.503 23.793 10.144 1.00 91.81 210 SER A O 1
ATOM 1654 N N . ARG A 1 211 ? -25.849 22.265 11.122 1.00 92.62 211 ARG A N 1
ATOM 1655 C CA . ARG A 1 211 ? -25.821 21.263 10.038 1.00 92.62 211 ARG A CA 1
ATOM 1656 C C . ARG A 1 211 ? -24.399 20.833 9.662 1.00 92.62 211 ARG A C 1
ATOM 1658 O O . ARG A 1 211 ? -24.079 20.660 8.488 1.00 92.62 211 ARG A O 1
ATOM 1665 N N . MET A 1 212 ? -23.517 20.716 10.656 1.00 95.94 212 MET A N 1
ATOM 1666 C CA . MET A 1 212 ? -22.198 20.137 10.416 1.00 95.94 212 MET A CA 1
ATOM 1667 C C . MET A 1 212 ? -22.338 18.639 10.148 1.00 95.94 212 MET A C 1
ATOM 1669 O O . MET A 1 212 ? -23.298 17.995 10.568 1.00 95.94 212 MET A O 1
ATOM 1673 N N . THR A 1 213 ? -21.369 18.079 9.436 1.00 97.25 213 THR A N 1
ATOM 1674 C CA . THR A 1 213 ? -21.318 16.639 9.205 1.00 97.25 213 THR A CA 1
ATOM 1675 C C . THR A 1 213 ? -20.746 15.923 10.427 1.00 97.25 213 THR A C 1
ATOM 1677 O O . THR A 1 213 ? -19.865 16.458 11.103 1.00 97.25 213 THR A O 1
ATOM 1680 N N . LEU A 1 214 ? -21.200 14.695 10.694 1.00 97.44 214 LEU A N 1
ATOM 1681 C CA . LEU A 1 214 ? -20.649 13.824 11.737 1.00 97.44 214 LEU A CA 1
ATOM 1682 C C . LEU A 1 214 ? -19.112 13.766 11.717 1.00 97.44 214 LEU A C 1
ATOM 1684 O O . LEU A 1 214 ? -18.506 14.033 12.754 1.00 97.44 214 LEU A O 1
ATOM 1688 N N . PRO A 1 215 ? -18.431 13.500 10.583 1.00 97.62 215 PRO A N 1
ATOM 1689 C CA . PRO A 1 215 ? -16.973 13.438 10.573 1.00 97.62 215 PRO A CA 1
ATOM 1690 C C . PRO A 1 215 ? -16.312 14.790 10.877 1.00 97.62 215 PRO A C 1
ATOM 1692 O O . PRO A 1 215 ? -15.217 14.805 11.441 1.00 97.62 215 PRO A O 1
ATOM 1695 N N . ALA A 1 216 ? -16.953 15.925 10.571 1.00 97.31 216 ALA A N 1
ATOM 1696 C CA . ALA A 1 216 ? -16.444 17.242 10.954 1.00 97.31 216 ALA A CA 1
ATOM 1697 C C . ALA A 1 216 ? -16.567 17.481 12.470 1.00 97.31 216 ALA A C 1
ATOM 1699 O O . ALA A 1 216 ? -15.624 17.968 13.095 1.00 97.31 216 ALA A O 1
ATOM 1700 N N . GLU A 1 217 ? -17.691 17.095 13.076 1.00 97.50 217 GLU A N 1
ATOM 1701 C CA . GLU A 1 217 ? -17.903 17.195 14.527 1.00 97.50 217 GLU A CA 1
ATOM 1702 C C . GLU A 1 217 ? -16.954 16.257 15.298 1.00 97.50 217 GLU A C 1
ATOM 1704 O O . GLU A 1 217 ? -16.346 16.667 16.290 1.00 97.50 217 GLU A O 1
ATOM 1709 N N . VAL A 1 218 ? -16.741 15.032 14.800 1.00 97.25 218 VAL A N 1
ATOM 1710 C CA . VAL A 1 218 ? -15.754 14.077 15.340 1.00 97.25 218 VAL A CA 1
ATOM 1711 C C . VAL A 1 218 ? -14.337 14.636 15.223 1.00 97.25 218 VAL A C 1
ATOM 1713 O O . VAL A 1 218 ? -13.609 14.667 16.213 1.00 97.25 218 VAL A O 1
ATOM 1716 N N . THR A 1 219 ? -13.952 15.146 14.049 1.00 97.25 219 THR A N 1
ATOM 1717 C CA . THR A 1 219 ? -12.641 15.788 13.834 1.00 97.25 219 THR A CA 1
ATOM 1718 C C . THR A 1 219 ? -12.392 16.881 14.871 1.00 97.25 219 THR A C 1
ATOM 1720 O O . THR A 1 219 ? -11.347 16.906 15.523 1.00 97.25 219 THR A O 1
ATOM 1723 N N . LYS A 1 220 ? -13.387 17.751 15.069 1.00 96.88 220 LYS A N 1
ATOM 1724 C CA . LYS A 1 220 ? -13.329 18.846 16.035 1.00 96.88 220 LYS A CA 1
ATOM 1725 C C . LYS A 1 220 ? -13.210 18.347 17.477 1.00 96.88 220 LYS A C 1
ATOM 1727 O O . LYS A 1 220 ? -12.462 18.936 18.251 1.00 96.88 220 LYS A O 1
ATOM 1732 N N . ALA A 1 221 ? -13.923 17.280 17.844 1.00 97.06 221 ALA A N 1
ATOM 1733 C CA . ALA A 1 221 ? -13.881 16.716 19.193 1.00 97.06 221 ALA A CA 1
ATOM 1734 C C . ALA A 1 221 ? -12.509 16.116 19.529 1.00 97.06 221 ALA A C 1
ATOM 1736 O O . ALA A 1 221 ? -11.998 16.328 20.625 1.00 97.06 221 ALA A O 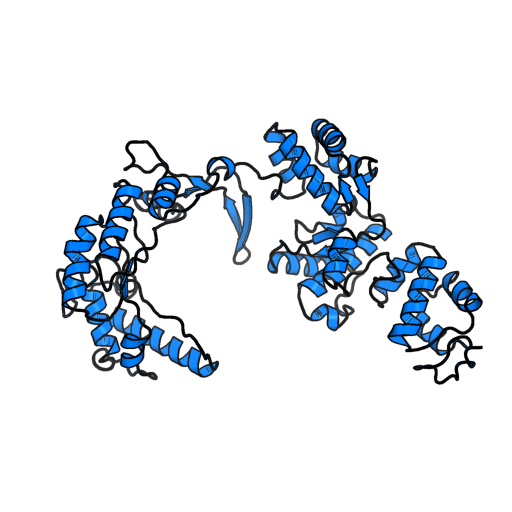1
ATOM 1737 N N . PHE A 1 222 ? -11.903 15.398 18.581 1.00 96.62 222 PHE A N 1
ATOM 1738 C CA . PHE A 1 222 ? -10.585 14.779 18.748 1.00 96.62 222 PHE A CA 1
ATOM 1739 C C . PHE A 1 222 ? -9.415 15.755 18.529 1.00 96.62 222 PHE A C 1
ATOM 1741 O O . PHE A 1 222 ? -8.266 15.385 18.759 1.00 96.62 222 PHE A O 1
ATOM 1748 N N . GLY A 1 223 ? -9.683 16.990 18.089 1.00 96.06 223 GLY A N 1
ATOM 1749 C CA . GLY A 1 223 ? -8.647 17.981 17.783 1.00 96.06 223 GLY A CA 1
ATOM 1750 C C . GLY A 1 223 ? -7.817 17.643 16.539 1.00 96.06 223 GLY A C 1
ATOM 1751 O O . GLY A 1 223 ? -6.660 18.046 16.454 1.00 96.06 223 GLY A O 1
ATOM 1752 N N . GLY A 1 224 ? -8.381 16.878 15.598 1.00 94.75 224 GLY A N 1
ATOM 1753 C CA . GLY A 1 224 ? -7.725 16.536 14.335 1.00 94.75 224 GLY A CA 1
ATOM 1754 C C . GLY A 1 224 ? -7.837 17.644 13.283 1.00 94.75 224 GLY A C 1
ATOM 1755 O O . GLY A 1 224 ? -8.685 18.527 13.379 1.00 94.75 224 GLY A O 1
ATOM 1756 N N . GLU A 1 225 ? -7.008 17.568 12.239 1.00 94.94 225 GLU A N 1
ATOM 1757 C CA . GLU A 1 225 ? -7.056 18.498 11.093 1.00 94.94 225 GLU A CA 1
ATOM 1758 C C . GLU A 1 225 ? -8.226 18.207 10.135 1.00 94.94 225 GLU A C 1
ATOM 1760 O O . GLU A 1 225 ? -8.675 19.088 9.403 1.00 94.94 225 GLU A O 1
ATOM 1765 N N . GLY A 1 226 ? -8.748 16.978 10.168 1.00 91.50 226 GLY A N 1
ATOM 1766 C CA . GLY A 1 226 ? -9.799 16.509 9.269 1.00 91.50 226 GLY A CA 1
ATOM 1767 C C . GLY A 1 226 ? -9.268 16.107 7.898 1.00 91.50 226 GLY A C 1
ATOM 1768 O O . GLY A 1 226 ? -8.071 15.908 7.702 1.00 91.50 226 GLY A O 1
ATOM 1769 N N . VAL A 1 227 ? -10.183 15.951 6.943 1.00 92.31 227 VAL A N 1
ATOM 1770 C CA . VAL A 1 227 ? -9.868 15.684 5.533 1.00 92.31 227 VAL A CA 1
ATOM 1771 C C . VAL A 1 227 ? -10.737 16.564 4.639 1.00 92.31 227 VAL A C 1
ATOM 1773 O O . VAL A 1 227 ? -11.771 17.075 5.075 1.00 92.31 227 VAL A O 1
ATOM 1776 N N . ASP A 1 228 ? -10.347 16.723 3.374 1.00 93.31 228 ASP A N 1
ATOM 1777 C CA . ASP A 1 228 ? -11.204 17.355 2.371 1.00 93.31 228 ASP A CA 1
ATOM 1778 C C . ASP A 1 228 ? -12.398 16.444 2.049 1.00 93.31 228 ASP A C 1
ATOM 1780 O O . ASP A 1 228 ? -12.340 15.576 1.177 1.00 93.31 228 ASP A O 1
ATOM 1784 N N . PHE A 1 229 ? -13.496 16.643 2.782 1.00 92.69 229 PHE A N 1
ATOM 1785 C CA . PHE A 1 229 ? -14.724 15.876 2.595 1.00 92.69 229 PHE A CA 1
ATOM 1786 C C . PHE A 1 229 ? -15.354 16.089 1.212 1.00 92.69 229 PHE A C 1
ATOM 1788 O O . PHE A 1 229 ? -16.027 15.189 0.712 1.00 92.69 229 PHE A O 1
ATOM 1795 N N . GLY A 1 230 ? -15.134 17.253 0.588 1.00 91.19 230 GLY A N 1
ATOM 1796 C CA . GLY A 1 230 ? -15.640 17.554 -0.751 1.00 91.19 230 GLY A CA 1
ATOM 1797 C C . GLY A 1 230 ? -14.931 16.736 -1.829 1.00 91.19 230 GLY A C 1
ATOM 1798 O O . GLY A 1 230 ? -15.563 16.311 -2.795 1.00 91.19 230 GLY A O 1
ATOM 1799 N N . GLY A 1 231 ? -13.643 16.452 -1.627 1.00 91.12 231 GLY A N 1
ATOM 1800 C CA . GLY A 1 231 ? -12.826 15.638 -2.524 1.00 91.12 231 GLY A CA 1
ATOM 1801 C C . GLY A 1 231 ? -13.048 14.126 -2.416 1.00 91.12 231 GLY A C 1
ATOM 1802 O O . GLY A 1 231 ? -12.650 13.400 -3.323 1.00 91.12 231 GLY A O 1
ATOM 1803 N N . LEU A 1 232 ? -13.703 13.618 -1.362 1.00 92.12 232 LEU A N 1
ATOM 1804 C CA . LEU A 1 232 ? -13.823 12.167 -1.120 1.00 92.12 232 LEU A CA 1
ATOM 1805 C C . LEU A 1 232 ? -14.542 11.404 -2.241 1.00 92.12 232 LEU A C 1
ATOM 1807 O O . LEU A 1 232 ? -14.209 10.248 -2.495 1.00 92.12 232 LEU A O 1
ATOM 1811 N N . CYS A 1 233 ? -15.510 12.044 -2.902 1.00 92.94 233 CYS A N 1
ATOM 1812 C CA . CYS A 1 233 ? -16.269 11.490 -4.029 1.00 92.94 233 CYS A CA 1
ATOM 1813 C C . CYS A 1 233 ? -15.924 12.127 -5.378 1.00 92.94 233 CYS A C 1
ATOM 1815 O O . CYS A 1 233 ? -16.666 11.961 -6.346 1.00 92.94 233 CYS A O 1
ATOM 1817 N N . VAL A 1 234 ? -14.800 12.837 -5.458 1.00 93.19 234 VAL A N 1
ATOM 1818 C CA . VAL A 1 234 ? -14.269 13.355 -6.717 1.00 93.19 234 VAL A CA 1
ATOM 1819 C C . VAL A 1 234 ? -13.135 12.428 -7.159 1.00 93.19 234 VAL A C 1
ATOM 1821 O O . VAL A 1 234 ? -12.240 12.158 -6.357 1.00 93.19 234 VAL A O 1
ATOM 1824 N N . PRO A 1 235 ? -13.141 11.908 -8.401 1.00 93.75 235 PRO A N 1
ATOM 1825 C CA . PRO A 1 235 ? -12.055 11.054 -8.862 1.00 93.75 235 PRO A CA 1
ATOM 1826 C C . PRO A 1 235 ? -10.712 11.797 -8.795 1.00 93.75 235 PRO A C 1
ATOM 1828 O O . PRO A 1 235 ? -10.501 12.803 -9.469 1.00 93.75 235 PRO A O 1
ATOM 1831 N N . ASP A 1 236 ? -9.799 11.314 -7.959 1.00 93.00 236 ASP A N 1
ATOM 1832 C CA . ASP A 1 236 ? -8.497 11.948 -7.755 1.00 93.00 236 ASP A CA 1
ATOM 1833 C C . ASP A 1 236 ? -7.580 11.632 -8.953 1.00 93.00 236 ASP A C 1
ATOM 1835 O O . ASP A 1 236 ? -7.257 10.453 -9.163 1.00 93.00 236 ASP A O 1
ATOM 1839 N N . PRO A 1 237 ? -7.114 12.634 -9.731 1.00 95.75 237 PRO A N 1
ATOM 1840 C CA . PRO A 1 237 ? -6.236 12.403 -10.880 1.00 95.75 237 PRO A CA 1
ATOM 1841 C C . PRO A 1 237 ? -4.928 11.704 -10.501 1.00 95.75 237 PRO A C 1
ATOM 1843 O O . PRO A 1 237 ? -4.291 11.098 -11.364 1.00 95.75 237 PRO A O 1
ATOM 1846 N N . ARG A 1 238 ? -4.543 11.716 -9.217 1.00 93.88 238 ARG A N 1
ATOM 1847 C CA . ARG A 1 238 ? -3.373 10.999 -8.700 1.00 93.88 238 ARG A CA 1
ATOM 1848 C C . ARG A 1 238 ? -3.611 9.520 -8.414 1.00 93.88 238 ARG A C 1
ATOM 1850 O O . ARG A 1 238 ? -2.644 8.784 -8.251 1.00 93.88 238 ARG A O 1
ATOM 1857 N N . LYS A 1 239 ? -4.869 9.079 -8.336 1.00 90.44 239 LYS A N 1
ATOM 1858 C CA . LYS A 1 239 ? -5.229 7.727 -7.874 1.00 90.44 239 LYS A CA 1
ATOM 1859 C C . LYS A 1 239 ? -6.046 6.931 -8.874 1.00 90.44 239 LYS A C 1
ATOM 1861 O O . LYS A 1 239 ? -5.956 5.707 -8.862 1.00 90.44 239 LYS A O 1
ATOM 1866 N N . VAL A 1 240 ? -6.809 7.588 -9.750 1.00 92.44 240 VAL A N 1
ATOM 1867 C CA . VAL A 1 240 ? -7.571 6.873 -10.783 1.00 92.44 240 VAL A CA 1
ATOM 1868 C C . VAL A 1 240 ? -6.643 5.989 -11.635 1.00 92.44 240 VAL A C 1
ATOM 1870 O O . VAL A 1 240 ? -5.475 6.352 -11.851 1.00 92.44 240 VAL A O 1
ATOM 1873 N N . PRO A 1 241 ? -7.122 4.834 -12.128 1.00 92.31 241 PRO A N 1
ATOM 1874 C CA . PRO A 1 241 ? -6.318 3.970 -12.983 1.00 92.31 241 PRO A CA 1
ATOM 1875 C C . PRO A 1 241 ? -5.943 4.656 -14.303 1.00 92.31 241 PRO A C 1
ATOM 1877 O O . PRO A 1 241 ? -6.775 5.332 -14.906 1.00 92.31 241 PRO A O 1
ATOM 1880 N N . LEU A 1 242 ? -4.733 4.413 -14.812 1.00 95.12 242 LEU A N 1
ATOM 1881 C CA . LEU A 1 242 ? -4.284 4.877 -16.132 1.00 95.12 242 LEU A CA 1
ATOM 1882 C C . LEU A 1 242 ? -4.905 4.012 -17.241 1.00 95.12 242 LEU A C 1
ATOM 1884 O O . LEU A 1 242 ? -4.250 3.195 -17.883 1.00 95.12 242 LEU A O 1
ATOM 1888 N N . THR A 1 243 ? -6.216 4.152 -17.406 1.00 93.81 243 THR A N 1
ATOM 1889 C CA . THR A 1 243 ? -7.063 3.411 -18.348 1.00 93.81 243 THR A CA 1
ATOM 1890 C C . THR A 1 243 ? -8.088 4.358 -18.969 1.00 93.81 243 THR A C 1
ATOM 1892 O O . THR A 1 243 ? -8.260 5.475 -18.482 1.00 93.81 243 THR A O 1
ATOM 1895 N N . GLN A 1 244 ? -8.837 3.895 -19.976 1.00 95.19 244 GLN A N 1
ATOM 1896 C CA . GLN A 1 244 ? -9.952 4.664 -20.542 1.00 95.19 244 GLN A CA 1
ATOM 1897 C C . GLN A 1 244 ? -10.962 5.101 -19.467 1.00 95.19 244 GLN A C 1
ATOM 1899 O O . GLN A 1 244 ? -11.319 6.269 -19.426 1.00 95.19 244 GLN A O 1
ATOM 1904 N N . SER A 1 245 ? -11.351 4.207 -18.548 1.00 94.31 245 SER A N 1
ATOM 1905 C CA . SER A 1 245 ? -12.306 4.546 -17.480 1.00 94.31 245 SER A CA 1
ATOM 1906 C C . SER A 1 245 ? -11.778 5.653 -16.568 1.00 94.31 245 SER A C 1
ATOM 1908 O O . SER A 1 245 ? -12.497 6.604 -16.290 1.00 94.31 245 SER A O 1
ATOM 1910 N N . GLY A 1 246 ? -10.521 5.556 -16.120 1.00 94.88 246 GLY A N 1
ATOM 1911 C CA . GLY A 1 246 ? -9.936 6.585 -15.257 1.00 94.88 246 GLY A CA 1
ATOM 1912 C C . GLY A 1 246 ? -9.736 7.914 -15.985 1.00 94.88 246 GLY A C 1
ATOM 1913 O O . GLY A 1 246 ? -9.953 8.969 -15.401 1.00 94.88 246 GLY A O 1
ATOM 1914 N N . PHE A 1 247 ? -9.402 7.880 -17.277 1.00 97.50 247 PHE A N 1
ATOM 1915 C CA . PHE A 1 247 ? -9.369 9.077 -18.115 1.00 97.50 247 PHE A CA 1
ATOM 1916 C C . PHE A 1 247 ? -10.754 9.729 -18.218 1.00 97.50 247 PHE A C 1
ATOM 1918 O O . PHE A 1 247 ? -10.868 10.933 -17.998 1.00 97.50 247 PHE A O 1
ATOM 1925 N N . ASP A 1 248 ? -11.807 8.949 -18.481 1.00 96.94 248 ASP A N 1
ATOM 1926 C CA . ASP A 1 248 ? -13.188 9.442 -18.557 1.00 96.94 248 ASP A CA 1
ATOM 1927 C C . ASP A 1 248 ? -13.645 10.043 -17.218 1.00 96.94 248 ASP A C 1
ATOM 1929 O O . ASP A 1 248 ? -14.345 11.058 -17.190 1.00 96.94 248 ASP A O 1
ATOM 1933 N N . ASP A 1 249 ? -13.224 9.455 -16.094 1.00 95.25 249 ASP A N 1
ATOM 1934 C CA . ASP A 1 249 ? -13.489 9.972 -14.748 1.00 95.25 249 ASP A CA 1
ATOM 1935 C C . ASP A 1 249 ? -12.870 11.358 -14.517 1.00 95.25 249 ASP A C 1
ATOM 1937 O O . ASP A 1 249 ? -13.497 12.212 -13.885 1.00 95.25 249 ASP A O 1
ATOM 1941 N N . ILE A 1 250 ? -11.663 11.610 -15.036 1.00 97.44 250 ILE A N 1
ATOM 1942 C CA . ILE A 1 250 ? -11.002 12.921 -14.936 1.00 97.44 250 ILE A CA 1
ATOM 1943 C C . ILE A 1 250 ? -11.549 13.904 -15.969 1.00 97.44 250 ILE A C 1
ATOM 1945 O O . ILE A 1 250 ? -11.788 15.068 -15.645 1.00 97.44 250 ILE A O 1
ATOM 1949 N N . LEU A 1 251 ? -11.810 13.453 -17.196 1.00 97.38 251 LEU A N 1
ATOM 1950 C CA . LEU A 1 251 ? -12.346 14.291 -18.266 1.00 97.38 251 LEU A CA 1
ATOM 1951 C C . LEU A 1 251 ? -13.708 14.892 -17.884 1.00 97.38 251 LEU A C 1
ATOM 1953 O O . LEU A 1 251 ? -13.937 16.085 -18.096 1.00 97.38 251 LEU A O 1
ATOM 1957 N N . ARG A 1 252 ? -14.587 14.098 -17.252 1.00 96.38 252 ARG A N 1
ATOM 1958 C CA . ARG A 1 252 ? -15.916 14.536 -16.780 1.00 96.38 252 ARG A CA 1
ATOM 1959 C C . ARG A 1 252 ? -15.879 15.646 -15.729 1.00 96.38 252 ARG A C 1
ATOM 1961 O O . ARG A 1 252 ? -16.891 16.304 -15.515 1.00 96.38 252 ARG A O 1
ATOM 1968 N N . GLN A 1 253 ? -14.738 15.879 -15.084 1.00 95.44 253 GLN A N 1
ATOM 1969 C CA . GLN A 1 253 ? -14.598 16.960 -14.106 1.00 95.44 253 GLN A CA 1
ATOM 1970 C C . GLN A 1 253 ? -14.450 18.333 -14.765 1.00 95.44 253 GLN A C 1
ATOM 1972 O O . GLN A 1 253 ? -14.540 19.343 -14.074 1.00 95.44 253 GLN A O 1
ATOM 1977 N N . HIS A 1 254 ? -14.209 18.390 -16.084 1.00 96.44 254 HIS A N 1
ATOM 1978 C CA . HIS A 1 254 ? -13.991 19.634 -16.831 1.00 96.44 254 HIS A CA 1
ATOM 1979 C C . HIS A 1 254 ? -12.919 20.546 -16.201 1.00 96.44 254 HIS A C 1
ATOM 1981 O O . HIS A 1 254 ? -12.980 21.770 -16.312 1.00 96.44 254 HIS A O 1
ATOM 1987 N N . ALA A 1 255 ? -11.919 19.941 -15.552 1.00 96.69 255 ALA A N 1
ATOM 1988 C CA . ALA A 1 255 ? -10.838 20.618 -14.847 1.00 96.69 255 ALA A CA 1
ATOM 1989 C C . ALA A 1 255 ? -9.496 20.317 -15.541 1.00 96.69 255 ALA A C 1
ATOM 1991 O O . ALA A 1 255 ? -8.876 19.286 -15.264 1.00 96.69 255 ALA A O 1
ATOM 1992 N N . PRO A 1 256 ? -9.007 21.193 -16.444 1.00 97.00 256 PRO A N 1
ATOM 1993 C CA . PRO A 1 256 ? -7.770 20.952 -17.188 1.00 97.00 256 PRO A CA 1
ATOM 1994 C C . PRO A 1 256 ? -6.552 20.678 -16.304 1.00 97.00 256 PRO A C 1
ATOM 1996 O O . PRO A 1 256 ? -5.676 19.916 -16.693 1.00 97.00 256 PRO A O 1
ATOM 1999 N N . GLN A 1 257 ? -6.500 21.268 -15.107 1.00 97.31 257 GLN A N 1
ATOM 2000 C CA . GLN A 1 257 ? -5.439 21.022 -14.132 1.00 97.31 257 GLN A CA 1
ATOM 2001 C C . GLN A 1 257 ? -5.447 19.568 -13.641 1.00 97.31 257 GLN A C 1
ATOM 2003 O O . GLN A 1 257 ? -4.385 18.974 -13.495 1.00 97.31 257 GLN A O 1
ATOM 2008 N N . HIS A 1 258 ? -6.626 18.974 -13.431 1.00 97.31 258 HIS A N 1
ATOM 2009 C CA . HIS A 1 258 ? -6.736 17.571 -13.026 1.00 97.31 258 HIS A CA 1
ATOM 2010 C C . HIS A 1 258 ? -6.318 16.645 -14.168 1.00 97.31 258 HIS A C 1
ATOM 2012 O O . HIS A 1 258 ? -5.575 15.693 -13.940 1.00 97.31 258 HIS A O 1
ATOM 2018 N N . MET A 1 259 ? -6.716 16.963 -15.405 1.00 98.38 259 MET A N 1
ATOM 2019 C CA . MET A 1 259 ? -6.236 16.224 -16.574 1.00 98.38 259 MET A CA 1
ATOM 2020 C C . MET A 1 259 ? -4.711 16.330 -16.713 1.00 98.38 259 MET A C 1
ATOM 2022 O O . MET A 1 259 ? -4.065 15.328 -16.985 1.00 98.38 259 MET A O 1
ATOM 2026 N N . ALA A 1 260 ? -4.109 17.493 -16.446 1.00 98.19 260 ALA A N 1
ATOM 2027 C CA . ALA A 1 260 ? -2.651 17.647 -16.450 1.00 98.19 260 ALA A CA 1
ATOM 2028 C C . ALA A 1 260 ? -1.953 16.724 -15.433 1.00 98.19 260 ALA A C 1
ATOM 2030 O O . ALA A 1 260 ? -0.961 16.099 -15.784 1.00 98.19 260 ALA A O 1
ATOM 2031 N N . VAL A 1 261 ? -2.493 16.573 -14.217 1.00 98.19 261 VAL A N 1
ATOM 2032 C CA . VAL A 1 261 ? -1.956 15.634 -13.209 1.00 98.19 261 VAL A CA 1
ATOM 2033 C C . VAL A 1 261 ? -2.098 14.173 -13.661 1.00 98.19 261 VAL A C 1
ATOM 2035 O O . VAL A 1 261 ? -1.206 13.357 -13.436 1.00 98.19 261 VAL A O 1
ATOM 2038 N N . PHE A 1 262 ? -3.201 13.825 -14.331 1.00 98.06 262 PHE A N 1
ATOM 2039 C CA . PHE A 1 262 ? -3.373 12.494 -14.923 1.00 98.06 262 PHE A CA 1
ATOM 2040 C C . PHE A 1 262 ? -2.360 12.238 -16.054 1.00 98.06 262 PHE A C 1
ATOM 2042 O O . PHE A 1 262 ? -1.774 11.158 -16.126 1.00 98.06 262 PHE A O 1
ATOM 2049 N N . VAL A 1 263 ? -2.118 13.239 -16.910 1.00 98.31 263 VAL A N 1
ATOM 2050 C CA . VAL A 1 263 ? -1.113 13.193 -17.985 1.00 98.31 263 VAL A CA 1
ATOM 2051 C C . VAL A 1 263 ? 0.297 13.064 -17.420 1.00 98.31 263 VAL A C 1
ATOM 2053 O O . VAL A 1 263 ? 1.059 12.247 -17.920 1.00 98.31 263 VAL A O 1
ATOM 2056 N N . GLU A 1 264 ? 0.639 13.812 -16.373 1.00 98.12 264 GLU A N 1
ATOM 2057 C CA . GLU A 1 264 ? 1.936 13.726 -15.692 1.00 98.12 264 GLU A CA 1
ATOM 2058 C C . GLU A 1 264 ? 2.210 12.297 -15.203 1.00 98.12 264 GLU A C 1
ATOM 2060 O O . GLU A 1 264 ? 3.240 11.714 -15.532 1.00 98.12 264 GLU A O 1
ATOM 2065 N N . ARG A 1 265 ? 1.229 11.663 -14.547 1.00 97.00 265 ARG A N 1
ATOM 2066 C CA . ARG A 1 265 ? 1.331 10.243 -14.171 1.00 97.00 265 ARG A CA 1
ATOM 2067 C C . ARG A 1 265 ? 1.480 9.327 -15.376 1.00 97.00 265 ARG A C 1
ATOM 2069 O O . ARG A 1 265 ? 2.248 8.373 -15.330 1.00 97.00 265 ARG A O 1
ATOM 2076 N N . ALA A 1 266 ? 0.749 9.582 -16.458 1.00 97.25 266 ALA A N 1
ATOM 2077 C CA . ALA A 1 266 ? 0.910 8.798 -17.675 1.00 97.25 266 ALA A CA 1
ATOM 2078 C C . ALA A 1 266 ? 2.332 8.937 -18.248 1.00 97.25 266 ALA A C 1
ATOM 2080 O O . ALA A 1 266 ? 2.910 7.932 -18.648 1.00 97.25 266 ALA A O 1
ATOM 2081 N N . VAL A 1 267 ? 2.924 10.135 -18.223 1.00 97.88 267 VAL A N 1
ATOM 2082 C CA . VAL A 1 267 ? 4.316 10.388 -18.634 1.00 97.88 267 VAL A CA 1
ATOM 2083 C C . VAL A 1 267 ? 5.295 9.599 -17.765 1.00 97.88 267 VAL A C 1
ATOM 2085 O O . VAL A 1 267 ? 6.144 8.893 -18.312 1.00 97.88 267 VAL A O 1
ATOM 2088 N N . ASP A 1 268 ? 5.131 9.629 -16.441 1.00 96.50 268 ASP A N 1
ATOM 2089 C CA . ASP A 1 268 ? 5.957 8.842 -15.515 1.00 96.50 268 ASP A CA 1
ATOM 2090 C C . ASP A 1 268 ? 5.863 7.336 -15.813 1.00 96.50 268 ASP A C 1
ATOM 2092 O O . ASP A 1 268 ? 6.874 6.636 -15.856 1.00 96.50 268 ASP A O 1
ATOM 2096 N N . HIS A 1 269 ? 4.655 6.837 -16.100 1.00 95.62 269 HIS A N 1
ATOM 2097 C CA . HIS A 1 269 ? 4.403 5.442 -16.483 1.00 95.62 269 HIS A CA 1
ATOM 2098 C C . HIS A 1 269 ? 4.799 5.100 -17.930 1.00 95.62 269 HIS A C 1
ATOM 2100 O O . HIS A 1 269 ? 4.668 3.942 -18.333 1.00 95.62 269 HIS A O 1
ATOM 2106 N N . TYR A 1 270 ? 5.279 6.071 -18.707 1.00 96.38 270 TYR A N 1
ATOM 2107 C CA . TYR A 1 270 ? 5.940 5.876 -19.999 1.00 96.38 270 TYR A CA 1
ATOM 2108 C C . TYR A 1 270 ? 7.467 6.030 -19.896 1.00 96.38 270 TYR A C 1
ATOM 2110 O O . TYR A 1 270 ? 8.156 6.034 -20.918 1.00 96.38 270 TYR A O 1
ATOM 2118 N N . GLY A 1 271 ? 8.019 6.117 -18.683 1.00 97.44 271 GLY A N 1
ATOM 2119 C CA . GLY A 1 271 ? 9.456 6.275 -18.473 1.00 97.44 271 GLY A CA 1
ATOM 2120 C C . GLY A 1 271 ? 9.945 7.684 -18.788 1.00 97.44 271 GLY A C 1
ATOM 2121 O O . GLY A 1 271 ? 11.114 7.869 -19.132 1.00 97.44 271 GLY A O 1
ATOM 2122 N N . GLY A 1 272 ? 9.047 8.665 -18.720 1.00 97.38 272 GLY A N 1
ATOM 2123 C CA . GLY A 1 272 ? 9.350 10.067 -18.948 1.00 97.38 272 GLY A CA 1
ATOM 2124 C C . GLY A 1 272 ? 9.312 10.913 -17.683 1.00 97.38 272 GLY A C 1
ATOM 2125 O O . GLY A 1 272 ? 9.098 10.422 -16.578 1.00 97.38 272 GLY A O 1
ATOM 2126 N N . GLU A 1 273 ? 9.551 12.203 -17.876 1.00 97.75 273 GLU A N 1
ATOM 2127 C CA . GLU A 1 273 ? 9.349 13.268 -16.896 1.00 97.75 273 GLU A CA 1
ATOM 2128 C C . GLU A 1 273 ? 8.925 14.531 -17.635 1.00 97.75 273 GLU A C 1
ATOM 2130 O O . GLU A 1 273 ? 9.579 14.938 -18.602 1.00 97.75 273 GLU A O 1
ATOM 2135 N N . ALA A 1 274 ? 7.840 15.160 -17.189 1.00 97.62 274 ALA A N 1
ATOM 2136 C CA . ALA A 1 274 ? 7.394 16.423 -17.754 1.00 97.62 274 ALA A CA 1
ATOM 2137 C C . ALA A 1 274 ? 8.390 17.540 -17.397 1.00 97.62 274 ALA A C 1
ATOM 2139 O O . ALA A 1 274 ? 8.602 17.851 -16.229 1.00 97.62 274 ALA A O 1
ATOM 2140 N N . SER A 1 275 ? 8.990 18.165 -18.410 1.00 97.94 275 SER A N 1
ATOM 2141 C CA . SER A 1 275 ? 9.947 19.269 -18.242 1.00 97.94 275 SER A CA 1
ATOM 2142 C C . SER A 1 275 ? 9.339 20.653 -18.503 1.00 97.94 275 SER A C 1
ATOM 2144 O O . SER A 1 275 ? 9.905 21.655 -18.075 1.00 97.94 275 SER A O 1
ATOM 2146 N N . ASP A 1 276 ? 8.185 20.723 -19.179 1.00 98.25 276 ASP A N 1
ATOM 2147 C CA . ASP A 1 276 ? 7.429 21.960 -19.417 1.00 98.25 276 ASP A CA 1
ATOM 2148 C C . ASP A 1 276 ? 5.949 21.788 -19.007 1.00 98.25 276 ASP A C 1
ATOM 2150 O O . ASP A 1 276 ? 5.121 21.310 -19.797 1.00 98.25 276 ASP A O 1
ATOM 2154 N N . PRO A 1 277 ? 5.584 22.199 -17.775 1.00 97.44 277 PRO A N 1
ATOM 2155 C CA . PRO A 1 277 ? 4.214 22.098 -17.277 1.00 97.44 277 PRO A CA 1
ATOM 2156 C C . PRO A 1 277 ? 3.187 22.897 -18.093 1.00 97.44 277 PRO A C 1
ATOM 2158 O O . PRO A 1 277 ? 2.014 22.521 -18.144 1.00 97.44 277 PRO A O 1
ATOM 2161 N N . ALA A 1 278 ? 3.592 23.998 -18.738 1.00 98.19 278 ALA A N 1
ATOM 2162 C CA . ALA A 1 278 ? 2.679 24.836 -19.512 1.00 98.19 278 ALA A CA 1
ATOM 2163 C C . ALA A 1 278 ? 2.309 24.165 -20.841 1.00 98.19 278 ALA A C 1
ATOM 2165 O O . ALA A 1 278 ? 1.128 24.121 -21.202 1.00 98.19 278 ALA A O 1
ATOM 2166 N N . ALA A 1 279 ? 3.295 23.594 -21.536 1.00 98.19 279 ALA A N 1
ATOM 2167 C CA . ALA A 1 279 ? 3.063 22.805 -22.741 1.00 98.19 279 ALA A CA 1
ATOM 2168 C C . ALA A 1 279 ? 2.266 21.525 -22.440 1.00 98.19 279 ALA A C 1
ATOM 2170 O O . ALA A 1 279 ? 1.314 21.221 -23.163 1.00 98.19 279 ALA A O 1
ATOM 2171 N N . MET A 1 280 ? 2.569 20.834 -21.334 1.00 98.19 280 MET A N 1
ATOM 2172 C CA . MET A 1 280 ? 1.797 19.671 -20.877 1.00 98.19 280 MET A CA 1
ATOM 2173 C C . MET A 1 280 ? 0.332 20.032 -20.594 1.00 98.19 280 MET A C 1
ATOM 2175 O O . MET A 1 280 ? -0.572 19.314 -21.014 1.00 98.19 280 MET A O 1
ATOM 2179 N N . LEU A 1 281 ? 0.063 21.166 -19.936 1.00 98.25 281 LEU A N 1
ATOM 2180 C CA . LEU A 1 281 ? -1.306 21.645 -19.721 1.00 98.25 281 LEU A CA 1
ATOM 2181 C C . LEU A 1 281 ? -2.012 21.979 -21.045 1.00 98.25 281 LEU A C 1
ATOM 2183 O O . LEU A 1 281 ? -3.210 21.731 -21.189 1.00 98.25 281 LEU A O 1
ATOM 2187 N N . GLY A 1 282 ? -1.284 22.539 -22.016 1.00 98.06 282 GLY A N 1
ATOM 2188 C CA . GLY A 1 282 ? -1.780 22.756 -23.376 1.00 98.06 282 GLY A CA 1
ATOM 2189 C C . GLY A 1 282 ? -2.192 21.448 -24.054 1.00 98.06 282 GLY A C 1
ATOM 2190 O O . GLY A 1 282 ? -3.296 21.363 -24.587 1.00 98.06 282 GLY A O 1
ATOM 2191 N N . PHE A 1 283 ? -1.347 20.420 -23.955 1.00 98.25 283 PHE A N 1
ATOM 2192 C CA . PHE A 1 283 ? -1.637 19.070 -24.433 1.00 98.25 283 PHE A CA 1
ATOM 2193 C C . PHE A 1 283 ? -2.861 18.470 -23.725 1.00 98.25 283 PHE A C 1
ATOM 2195 O O . PHE A 1 283 ? -3.804 18.053 -24.391 1.00 98.25 283 PHE A O 1
ATOM 2202 N N . ALA A 1 284 ? -2.916 18.535 -22.390 1.00 98.12 284 ALA A N 1
ATOM 2203 C CA . ALA A 1 284 ? -4.019 18.017 -21.578 1.00 98.12 284 ALA A CA 1
ATOM 2204 C C . ALA A 1 284 ? -5.388 18.621 -21.947 1.00 98.12 284 ALA A C 1
ATOM 2206 O O . ALA A 1 284 ? -6.398 17.924 -21.910 1.00 98.12 284 ALA A O 1
ATOM 2207 N N . ARG A 1 285 ? -5.434 19.903 -22.337 1.00 98.00 285 ARG A N 1
ATOM 2208 C CA . ARG A 1 285 ? -6.665 20.572 -22.804 1.00 98.00 285 ARG A CA 1
ATOM 2209 C C . ARG A 1 285 ? -7.180 20.045 -24.142 1.00 98.00 285 ARG A C 1
ATOM 2211 O O . ARG A 1 285 ? -8.368 20.183 -24.410 1.00 98.00 285 ARG A O 1
ATOM 2218 N N . GLY A 1 286 ? -6.294 19.521 -24.988 1.00 97.19 286 GLY A N 1
ATOM 2219 C CA . GLY A 1 286 ? -6.635 19.024 -26.321 1.00 97.19 286 GLY A CA 1
ATOM 2220 C C . GLY A 1 286 ? -7.108 17.571 -26.345 1.00 97.19 286 GLY A C 1
ATOM 2221 O O . GLY A 1 286 ? -7.581 17.116 -27.382 1.00 97.19 286 GLY A O 1
ATOM 2222 N N . LEU A 1 287 ? -6.979 16.841 -25.234 1.00 98.00 287 LEU A N 1
ATOM 2223 C CA . LEU A 1 287 ? -7.320 15.423 -25.164 1.00 98.00 287 LEU A CA 1
ATOM 2224 C C . LEU A 1 287 ? -8.835 15.211 -25.151 1.00 98.00 287 LEU A C 1
ATOM 2226 O O . LEU A 1 287 ? -9.548 15.811 -24.346 1.00 98.00 287 LEU A O 1
ATOM 2230 N N . THR A 1 288 ? -9.314 14.300 -25.999 1.00 97.31 288 THR A N 1
ATOM 2231 C CA . THR A 1 288 ? -10.729 13.897 -26.044 1.00 97.31 288 THR A CA 1
ATOM 2232 C C . THR A 1 288 ? -10.937 12.424 -25.716 1.00 97.31 288 THR A C 1
ATOM 2234 O O . THR A 1 288 ? -12.028 12.033 -25.306 1.00 97.31 288 THR A O 1
ATOM 2237 N N . SER A 1 289 ? -9.888 11.610 -25.842 1.00 97.50 289 SER A N 1
ATOM 2238 C CA . SER A 1 289 ? -9.896 10.189 -25.516 1.00 97.50 289 SER A CA 1
ATOM 2239 C C . SER A 1 289 ? -8.584 9.745 -24.860 1.00 97.50 289 SER A C 1
ATOM 2241 O O . SER A 1 289 ? -7.539 10.383 -25.012 1.00 97.50 289 SER A O 1
ATOM 2243 N N . PHE A 1 290 ? -8.608 8.603 -24.168 1.00 97.19 290 PHE A N 1
ATOM 2244 C CA . PHE A 1 290 ? -7.385 7.989 -23.646 1.00 97.19 290 PHE A CA 1
ATOM 2245 C C . PHE A 1 290 ? -6.462 7.514 -24.776 1.00 97.19 290 PHE A C 1
ATOM 2247 O O . PHE A 1 290 ? -5.244 7.487 -24.616 1.00 97.19 290 PHE A O 1
ATOM 2254 N N . GLN A 1 291 ? -7.024 7.181 -25.940 1.00 96.38 291 GLN A N 1
ATOM 2255 C CA . GLN A 1 291 ? -6.238 6.842 -27.121 1.00 96.38 291 GLN A CA 1
ATOM 2256 C C . GLN A 1 291 ? -5.441 8.049 -27.635 1.00 96.38 291 GLN A C 1
ATOM 2258 O O . GLN A 1 291 ? -4.297 7.866 -28.046 1.00 96.38 291 GLN A O 1
ATOM 2263 N N . ASP A 1 292 ? -5.993 9.267 -27.559 1.00 97.19 292 ASP A N 1
ATOM 2264 C CA . ASP A 1 292 ? -5.275 10.503 -27.913 1.00 97.19 292 ASP A CA 1
ATOM 2265 C C . ASP A 1 292 ? -4.071 10.705 -26.988 1.00 97.19 292 ASP A C 1
ATOM 2267 O O . ASP A 1 292 ? -2.985 11.059 -27.442 1.00 97.19 292 ASP A O 1
ATOM 2271 N N . LEU A 1 293 ? -4.251 10.428 -25.689 1.00 97.50 293 LEU A N 1
ATOM 2272 C CA . LEU A 1 293 ? -3.174 10.480 -24.703 1.00 97.50 293 LEU A CA 1
ATOM 2273 C C . LEU A 1 293 ? -2.072 9.475 -25.052 1.00 97.50 293 LEU A C 1
ATOM 2275 O O . LEU A 1 293 ? -0.910 9.852 -25.169 1.00 97.50 293 LEU A O 1
ATOM 2279 N N . VAL A 1 294 ? -2.437 8.208 -25.253 1.00 96.44 294 VAL A N 1
ATOM 2280 C CA . VAL A 1 294 ? -1.504 7.126 -25.606 1.00 96.44 294 VAL A CA 1
ATOM 2281 C C . VAL A 1 294 ? -0.746 7.441 -26.899 1.00 96.44 294 VAL A C 1
ATOM 2283 O O . VAL A 1 294 ? 0.473 7.275 -26.943 1.00 96.44 294 VAL A O 1
ATOM 2286 N N . ALA A 1 295 ? -1.443 7.916 -27.936 1.00 95.81 295 ALA A N 1
ATOM 2287 C CA . ALA A 1 295 ? -0.838 8.288 -29.212 1.00 95.81 295 ALA A CA 1
ATOM 2288 C C . ALA A 1 295 ? 0.107 9.488 -29.061 1.00 95.81 295 ALA A C 1
ATOM 2290 O O . ALA A 1 295 ? 1.250 9.423 -29.506 1.00 95.81 295 ALA A O 1
ATOM 2291 N N . GLY A 1 296 ? -0.329 10.540 -28.363 1.00 97.00 296 GLY A N 1
ATOM 2292 C CA . GLY A 1 296 ? 0.480 11.734 -28.140 1.00 97.00 296 GLY A CA 1
ATOM 2293 C C . GLY A 1 296 ? 1.739 11.464 -27.315 1.00 97.00 296 GLY A C 1
ATOM 2294 O O . GLY A 1 296 ? 2.790 12.013 -27.623 1.00 97.00 296 GLY A O 1
ATOM 2295 N N . LEU A 1 297 ? 1.686 10.583 -26.310 1.00 96.81 297 LEU A N 1
ATOM 2296 C CA . LEU A 1 297 ? 2.884 10.188 -25.554 1.00 96.81 297 LEU A CA 1
ATOM 2297 C C . LEU A 1 297 ? 3.817 9.276 -26.361 1.00 96.81 297 LEU A C 1
ATOM 2299 O O . LEU A 1 297 ? 5.035 9.358 -26.202 1.00 96.81 297 LEU A O 1
ATOM 2303 N N . ALA A 1 298 ? 3.278 8.437 -27.253 1.00 95.00 298 ALA A N 1
ATOM 2304 C CA . ALA A 1 298 ? 4.088 7.586 -28.126 1.00 95.00 298 ALA A CA 1
ATOM 2305 C C . ALA A 1 298 ? 4.976 8.395 -29.091 1.00 95.00 298 ALA A C 1
ATOM 2307 O O . ALA A 1 298 ? 6.053 7.926 -29.461 1.00 95.00 298 ALA A O 1
ATOM 2308 N N . GLU A 1 299 ? 4.574 9.621 -29.440 1.00 96.75 299 GLU A N 1
ATOM 2309 C CA . GLU A 1 299 ? 5.378 10.564 -30.233 1.00 96.75 299 GLU A CA 1
ATOM 2310 C C . GLU A 1 299 ? 6.557 11.174 -29.457 1.00 96.75 299 GLU A C 1
ATOM 2312 O O . GLU A 1 299 ? 7.378 11.870 -30.053 1.00 96.75 299 GLU A O 1
ATOM 2317 N N . LYS A 1 300 ? 6.676 10.898 -28.149 1.00 97.06 300 LYS A N 1
ATOM 2318 C CA . LYS A 1 300 ? 7.725 11.428 -27.264 1.00 97.06 300 LYS A CA 1
ATOM 2319 C C . LYS A 1 300 ? 7.843 12.955 -27.364 1.00 97.06 300 LYS A C 1
ATOM 2321 O O . LYS A 1 300 ? 8.878 13.475 -27.791 1.00 97.06 300 LYS A O 1
ATOM 2326 N N . PRO A 1 301 ? 6.788 13.692 -26.982 1.00 97.88 301 PRO A N 1
ATOM 2327 C CA . PRO A 1 301 ? 6.726 15.127 -27.183 1.00 97.88 301 PRO A CA 1
ATOM 2328 C C . PRO A 1 301 ? 7.881 15.854 -26.478 1.00 97.88 301 PRO A C 1
ATOM 2330 O O . PRO A 1 301 ? 8.293 15.443 -25.391 1.00 97.88 301 PRO A O 1
ATOM 2333 N N . PRO A 1 302 ? 8.366 16.975 -27.046 1.00 98.06 302 PRO A N 1
ATOM 2334 C CA . PRO A 1 302 ? 9.557 17.675 -26.561 1.00 98.06 302 PRO A CA 1
ATOM 2335 C C . PRO A 1 302 ? 9.359 18.381 -25.213 1.00 98.06 302 PRO A C 1
ATOM 2337 O O . PRO A 1 302 ? 10.330 18.831 -24.614 1.00 98.06 302 PRO A O 1
ATOM 2340 N N . TRP A 1 303 ? 8.116 18.501 -24.734 1.00 97.94 303 TRP A N 1
ATOM 2341 C CA . TRP A 1 303 ? 7.817 19.037 -23.404 1.00 97.94 303 TRP A CA 1
ATOM 2342 C C . TRP A 1 303 ? 8.091 18.030 -22.277 1.00 97.94 303 TRP A C 1
ATOM 2344 O O . TRP A 1 303 ? 8.036 18.409 -21.104 1.00 97.94 303 TRP A O 1
ATOM 2354 N N . ALA A 1 304 ? 8.407 16.777 -22.615 1.00 98.44 304 ALA A N 1
ATOM 2355 C CA . ALA A 1 304 ? 8.856 15.747 -21.692 1.00 98.44 304 ALA A CA 1
ATOM 2356 C C . ALA A 1 304 ? 10.249 15.232 -22.077 1.00 98.44 304 ALA A C 1
ATOM 2358 O O . ALA A 1 304 ? 10.623 15.181 -23.250 1.00 98.44 304 ALA A O 1
ATOM 2359 N N . SER A 1 305 ? 11.001 14.801 -21.070 1.00 98.06 305 SER A N 1
ATOM 2360 C CA . SER A 1 305 ? 12.227 14.026 -21.245 1.00 98.06 305 SER A CA 1
ATOM 2361 C C . SER A 1 305 ? 11.916 12.537 -21.110 1.00 98.06 305 SER A C 1
ATOM 2363 O O . SER A 1 305 ? 11.035 12.162 -20.342 1.00 98.06 305 SER A O 1
ATOM 2365 N N . TRP A 1 306 ? 12.615 11.687 -21.863 1.00 98.00 306 TRP A N 1
ATOM 2366 C CA . TRP A 1 306 ? 12.346 10.248 -21.931 1.00 98.00 306 TRP A CA 1
ATOM 2367 C C . TRP A 1 306 ? 13.624 9.475 -21.645 1.00 98.00 306 TRP A C 1
ATOM 2369 O O . TRP A 1 306 ? 14.627 9.672 -22.331 1.00 98.00 306 TRP A O 1
ATOM 2379 N N . ASP A 1 307 ? 13.591 8.596 -20.647 1.00 97.94 307 ASP A N 1
ATOM 2380 C CA . ASP A 1 307 ? 14.755 7.795 -20.292 1.00 97.94 307 ASP A CA 1
ATOM 2381 C C . ASP A 1 307 ? 14.911 6.625 -21.283 1.00 97.94 307 ASP A C 1
ATOM 2383 O O . ASP A 1 307 ? 14.024 5.767 -21.356 1.00 97.94 307 ASP A O 1
ATOM 2387 N N . PRO A 1 308 ? 16.016 6.545 -22.053 1.00 96.62 308 PRO A N 1
ATOM 2388 C CA . PRO A 1 308 ? 16.238 5.447 -22.996 1.00 96.62 308 PRO A CA 1
ATOM 2389 C C . PRO A 1 308 ? 16.379 4.081 -22.307 1.00 96.62 308 PRO A C 1
ATOM 2391 O O . PRO A 1 308 ? 16.251 3.051 -22.963 1.00 96.62 308 PRO A O 1
ATOM 2394 N N . TYR A 1 309 ? 16.624 4.071 -20.997 1.00 97.25 309 TYR A N 1
ATOM 2395 C CA . TYR A 1 309 ? 16.786 2.879 -20.174 1.00 97.25 309 TYR A CA 1
ATOM 2396 C C . TYR A 1 309 ? 15.624 2.675 -19.202 1.00 97.25 309 TYR A C 1
ATOM 2398 O O . TYR A 1 309 ? 15.765 1.937 -18.222 1.00 97.25 309 TYR A O 1
ATOM 2406 N N . ALA A 1 310 ? 14.479 3.321 -19.433 1.00 97.81 310 ALA A N 1
ATOM 2407 C CA . ALA A 1 310 ? 13.274 2.997 -18.691 1.00 97.81 310 ALA A CA 1
ATOM 2408 C C . ALA A 1 310 ? 12.941 1.499 -18.820 1.00 97.81 310 ALA A C 1
ATOM 2410 O O . ALA A 1 310 ? 13.230 0.859 -19.834 1.00 97.81 310 ALA A O 1
ATOM 2411 N N . ALA A 1 311 ? 12.383 0.925 -17.759 1.00 97.94 311 ALA A N 1
ATOM 2412 C CA . ALA A 1 311 ? 12.101 -0.501 -17.687 1.00 97.94 311 ALA A CA 1
ATOM 2413 C C . ALA A 1 311 ? 10.835 -0.776 -16.884 1.00 97.94 311 ALA A C 1
ATOM 2415 O O . ALA A 1 311 ? 10.438 0.009 -16.021 1.00 97.94 311 ALA A O 1
ATOM 2416 N N . CYS A 1 312 ? 10.209 -1.919 -17.158 1.00 98.31 312 CYS A N 1
ATOM 2417 C CA . CYS A 1 312 ? 9.021 -2.321 -16.427 1.00 98.31 312 CYS A CA 1
ATOM 2418 C C . CYS A 1 312 ? 9.381 -2.868 -15.047 1.00 98.31 312 CYS A C 1
ATOM 2420 O O . CYS A 1 312 ? 10.125 -3.838 -14.943 1.00 98.31 312 CYS A O 1
ATOM 2422 N N . VAL A 1 313 ? 8.845 -2.263 -13.993 1.00 97.88 313 VAL A N 1
ATOM 2423 C CA . VAL A 1 313 ? 9.123 -2.633 -12.601 1.00 97.88 313 VAL A CA 1
ATOM 2424 C C . VAL A 1 313 ? 7.836 -2.651 -11.793 1.00 97.88 313 VAL A C 1
ATOM 2426 O O . VAL A 1 313 ? 6.873 -1.970 -12.146 1.00 97.88 313 VAL A O 1
ATOM 2429 N N . ALA A 1 314 ? 7.803 -3.402 -10.695 1.00 97.50 314 ALA A N 1
ATOM 2430 C CA . ALA A 1 314 ? 6.622 -3.408 -9.843 1.00 97.50 314 ALA A CA 1
ATOM 2431 C C . ALA A 1 314 ? 6.427 -2.050 -9.152 1.00 97.50 314 ALA A C 1
ATOM 2433 O O . ALA A 1 314 ? 7.382 -1.459 -8.629 1.00 97.50 314 ALA A O 1
ATOM 2434 N N . ASP A 1 315 ? 5.181 -1.576 -9.138 1.00 95.62 315 ASP A N 1
ATOM 2435 C CA . ASP A 1 315 ? 4.795 -0.337 -8.470 1.00 95.62 315 ASP A CA 1
ATOM 2436 C C . ASP A 1 315 ? 4.800 -0.565 -6.960 1.00 95.62 315 ASP A C 1
ATOM 2438 O O . ASP A 1 315 ? 4.026 -1.367 -6.438 1.00 95.62 315 ASP A O 1
ATOM 2442 N N . ARG A 1 316 ? 5.668 0.150 -6.243 1.00 93.94 316 ARG A N 1
ATOM 2443 C CA . ARG A 1 316 ? 5.786 0.023 -4.784 1.00 93.94 316 ARG A CA 1
ATOM 2444 C C . ARG A 1 316 ? 4.560 0.540 -4.034 1.00 93.94 316 ARG A C 1
ATOM 2446 O O . ARG A 1 316 ? 4.431 0.258 -2.849 1.00 93.94 316 ARG A O 1
ATOM 2453 N N . ASN A 1 317 ? 3.656 1.244 -4.714 1.00 91.31 317 ASN A N 1
ATOM 2454 C CA . ASN A 1 317 ? 2.373 1.669 -4.160 1.00 91.31 317 ASN A CA 1
ATOM 2455 C C . ASN A 1 317 ? 1.253 0.630 -4.357 1.00 91.31 317 ASN A C 1
ATOM 2457 O O . ASN A 1 317 ? 0.152 0.825 -3.844 1.00 91.31 317 ASN A O 1
ATOM 2461 N N . SER A 1 318 ? 1.502 -0.457 -5.096 1.00 91.25 318 SER A N 1
ATOM 2462 C CA . SER A 1 318 ? 0.538 -1.549 -5.268 1.00 91.25 318 SER A CA 1
ATOM 2463 C C . SER A 1 318 ? 0.477 -2.440 -4.022 1.00 91.25 318 SER A C 1
ATOM 2465 O O . SER A 1 318 ? 1.438 -2.560 -3.267 1.00 91.25 318 SER A O 1
ATOM 2467 N N . ASP A 1 319 ? -0.635 -3.146 -3.814 1.00 90.31 319 ASP A N 1
ATOM 2468 C CA . ASP A 1 319 ? -0.686 -4.217 -2.818 1.00 90.31 319 ASP A CA 1
ATOM 2469 C C . ASP A 1 319 ? -0.025 -5.509 -3.341 1.00 90.31 319 ASP A C 1
ATOM 2471 O O . ASP A 1 319 ? 0.025 -5.774 -4.550 1.00 90.31 319 ASP A O 1
ATOM 2475 N N . LEU A 1 320 ? 0.459 -6.344 -2.415 1.00 91.81 320 LEU A N 1
ATOM 2476 C CA . LEU A 1 320 ? 1.158 -7.595 -2.726 1.00 91.81 320 LEU A CA 1
ATOM 2477 C C . LEU A 1 320 ? 0.300 -8.603 -3.502 1.00 91.81 320 LEU A C 1
ATOM 2479 O O . LEU A 1 320 ? 0.843 -9.358 -4.310 1.00 91.81 320 LEU A O 1
ATOM 2483 N N . ALA A 1 321 ? -1.018 -8.639 -3.286 1.00 89.38 321 ALA A N 1
ATOM 2484 C CA . ALA A 1 321 ? -1.887 -9.577 -3.994 1.00 89.38 321 ALA A CA 1
ATOM 2485 C C . ALA A 1 321 ? -2.020 -9.182 -5.473 1.00 89.38 321 ALA A C 1
ATOM 2487 O O . ALA A 1 321 ? -1.932 -10.034 -6.361 1.00 89.38 321 ALA A O 1
ATOM 2488 N N . THR A 1 322 ? -2.159 -7.886 -5.752 1.00 91.12 322 THR A N 1
ATOM 2489 C CA . THR A 1 322 ? -2.175 -7.319 -7.108 1.00 91.12 322 THR A CA 1
ATOM 2490 C C . THR A 1 322 ? -0.852 -7.537 -7.846 1.00 91.12 322 THR A C 1
ATOM 2492 O O . THR A 1 322 ? -0.858 -7.892 -9.030 1.00 91.12 322 THR A O 1
ATOM 2495 N N . VAL A 1 323 ? 0.283 -7.440 -7.151 1.00 96.38 323 VAL A N 1
ATOM 2496 C CA . VAL A 1 323 ? 1.610 -7.780 -7.698 1.00 96.38 323 VAL A CA 1
ATOM 2497 C C . VAL A 1 323 ? 1.738 -9.281 -7.965 1.00 96.38 323 VAL A C 1
ATOM 2499 O O . VAL A 1 323 ? 2.181 -9.683 -9.040 1.00 96.38 323 VAL A O 1
ATOM 2502 N N . GLY A 1 324 ? 1.274 -10.125 -7.039 1.00 95.94 324 GLY A N 1
ATOM 2503 C CA . GLY A 1 324 ? 1.255 -11.582 -7.196 1.00 95.94 324 GLY A CA 1
ATOM 2504 C C . GLY A 1 324 ? 0.477 -12.040 -8.434 1.00 95.94 324 GLY A C 1
ATOM 2505 O O . GLY A 1 324 ? 0.955 -12.886 -9.190 1.00 95.94 324 GLY A O 1
ATOM 2506 N N . ARG A 1 325 ? -0.683 -11.426 -8.708 1.00 94.50 325 ARG A N 1
ATOM 2507 C CA . ARG A 1 325 ? -1.458 -11.688 -9.935 1.00 94.50 325 ARG A CA 1
ATOM 2508 C C . ARG A 1 325 ? -0.714 -11.263 -11.202 1.00 94.50 325 ARG A C 1
ATOM 2510 O O . ARG A 1 325 ? -0.786 -11.968 -12.208 1.00 94.50 325 ARG A O 1
ATOM 2517 N N . ALA A 1 326 ? 0.007 -10.140 -11.168 1.00 96.62 326 ALA A N 1
ATOM 2518 C CA . ALA A 1 326 ? 0.819 -9.699 -12.301 1.00 96.62 326 ALA A CA 1
ATOM 2519 C C . ALA A 1 326 ? 1.973 -10.676 -12.584 1.00 96.62 326 ALA A C 1
ATOM 2521 O O . ALA A 1 326 ? 2.154 -11.068 -13.735 1.00 96.62 326 ALA A O 1
ATOM 2522 N N . ILE A 1 327 ? 2.668 -11.159 -11.543 1.00 97.81 327 ILE A N 1
ATOM 2523 C CA . ILE A 1 327 ? 3.669 -12.234 -11.668 1.00 97.81 327 ILE A CA 1
ATOM 2524 C C . ILE A 1 327 ? 3.035 -13.467 -12.311 1.00 97.81 327 ILE A C 1
ATOM 2526 O O . ILE A 1 327 ? 3.534 -13.954 -13.322 1.00 97.81 327 ILE A O 1
ATOM 2530 N N . GLN A 1 328 ? 1.917 -13.956 -11.763 1.00 96.69 328 GLN A N 1
ATOM 2531 C CA . GLN A 1 328 ? 1.240 -15.148 -12.274 1.00 96.69 328 GLN A CA 1
ATOM 2532 C C . GLN A 1 328 ? 0.867 -14.999 -13.754 1.00 96.69 328 GLN A C 1
ATOM 2534 O O . GLN A 1 328 ? 1.076 -15.927 -14.539 1.00 96.69 328 GLN A O 1
ATOM 2539 N N . ARG A 1 329 ? 0.350 -13.829 -14.151 1.00 95.88 329 ARG A N 1
ATOM 2540 C CA . ARG A 1 329 ? 0.022 -13.521 -15.547 1.00 95.88 329 ARG A CA 1
ATOM 2541 C C . ARG A 1 329 ? 1.260 -13.581 -16.439 1.00 95.88 329 ARG A C 1
ATOM 2543 O O . ARG A 1 329 ? 1.203 -14.243 -17.472 1.00 95.88 329 ARG A O 1
ATOM 2550 N N . SER A 1 330 ? 2.362 -12.946 -16.043 1.00 96.50 330 SER A N 1
ATOM 2551 C CA . SER A 1 330 ? 3.615 -12.983 -16.807 1.00 96.50 330 SER A CA 1
ATOM 2552 C C . SER A 1 330 ? 4.175 -14.400 -16.916 1.00 96.50 330 SER A C 1
ATOM 2554 O O . SER A 1 330 ? 4.541 -14.830 -18.005 1.00 96.50 330 SER A O 1
ATOM 2556 N N . CYS A 1 331 ? 4.140 -15.171 -15.827 1.00 96.81 331 CYS A N 1
ATOM 2557 C CA . CYS A 1 331 ? 4.577 -16.569 -15.788 1.00 96.81 331 CYS A CA 1
ATOM 2558 C C . CYS A 1 331 ? 3.693 -17.536 -16.583 1.00 96.81 331 CYS A C 1
ATOM 2560 O O . CYS A 1 331 ? 4.097 -18.668 -16.830 1.00 96.81 331 CYS A O 1
ATOM 2562 N N . SER A 1 332 ? 2.481 -17.121 -16.953 1.00 96.06 332 SER A N 1
ATOM 2563 C CA . SER A 1 332 ? 1.577 -17.926 -17.779 1.00 96.06 332 SER A CA 1
ATOM 2564 C C . SER A 1 332 ? 1.859 -17.765 -19.279 1.00 96.06 332 SER A C 1
ATOM 2566 O O . SER A 1 332 ? 1.243 -18.451 -20.096 1.00 96.06 332 SER A O 1
ATOM 2568 N N . ALA A 1 333 ? 2.763 -16.860 -19.669 1.00 94.00 333 ALA A N 1
ATOM 2569 C CA . ALA A 1 333 ? 3.162 -16.690 -21.058 1.00 94.00 333 ALA A CA 1
ATOM 2570 C C . ALA A 1 333 ? 4.007 -17.886 -21.528 1.00 94.00 333 ALA A C 1
ATOM 2572 O O . ALA A 1 333 ? 5.016 -18.224 -20.920 1.00 94.00 333 ALA A O 1
ATOM 2573 N N . ALA A 1 334 ? 3.632 -18.503 -22.653 1.00 92.31 334 ALA A N 1
ATOM 2574 C CA . ALA A 1 334 ? 4.261 -19.739 -23.138 1.00 92.31 334 ALA A CA 1
ATOM 2575 C C . ALA A 1 334 ? 5.770 -19.624 -23.447 1.00 92.31 334 ALA A C 1
ATOM 2577 O O . ALA A 1 334 ? 6.457 -20.638 -23.537 1.00 92.31 334 ALA A O 1
ATOM 2578 N N . TRP A 1 335 ? 6.280 -18.407 -23.639 1.00 90.81 335 TRP A N 1
ATOM 2579 C CA . TRP A 1 335 ? 7.684 -18.120 -23.947 1.00 90.81 335 TRP A CA 1
ATOM 2580 C C . TRP A 1 335 ? 8.513 -17.717 -22.721 1.00 90.81 335 TRP A C 1
ATOM 2582 O O . TRP A 1 335 ? 9.725 -17.591 -22.852 1.00 90.81 335 TRP A O 1
ATOM 2592 N N . PHE A 1 336 ? 7.903 -17.542 -21.544 1.00 91.88 336 PHE A N 1
ATOM 2593 C CA . PHE A 1 336 ? 8.618 -17.171 -20.325 1.00 91.88 336 PHE A CA 1
ATOM 2594 C C . PHE A 1 336 ? 8.496 -18.258 -19.259 1.00 91.88 336 PHE A C 1
ATOM 2596 O O . PHE A 1 336 ? 7.420 -18.529 -18.731 1.00 91.88 336 PHE A O 1
ATOM 2603 N N . ASN A 1 337 ? 9.626 -18.873 -18.911 1.00 92.75 337 ASN A N 1
ATOM 2604 C CA . ASN A 1 337 ? 9.683 -19.861 -17.844 1.00 92.75 337 ASN A CA 1
ATOM 2605 C C . ASN A 1 337 ? 10.099 -19.202 -16.523 1.00 92.75 337 ASN A C 1
ATOM 2607 O O . ASN A 1 337 ? 11.286 -19.015 -16.265 1.00 92.75 337 ASN A O 1
ATOM 2611 N N . CYS A 1 338 ? 9.141 -18.945 -15.632 1.00 95.88 338 CYS A N 1
ATOM 2612 C CA . CYS A 1 338 ? 9.437 -18.402 -14.301 1.00 95.88 338 CYS A CA 1
ATOM 2613 C C . CYS A 1 338 ? 10.290 -19.320 -13.404 1.00 95.88 338 CYS A C 1
ATOM 2615 O O . CYS A 1 338 ? 10.817 -18.878 -12.380 1.00 95.88 338 CYS A O 1
ATOM 2617 N N . GLY A 1 339 ? 10.496 -20.583 -13.789 1.00 96.31 339 GLY A N 1
ATOM 2618 C CA . GLY A 1 339 ? 11.516 -21.437 -13.183 1.00 96.31 339 GLY A CA 1
ATOM 2619 C C . GLY A 1 339 ? 12.922 -20.833 -13.280 1.00 96.31 339 GLY A C 1
ATOM 2620 O O . GLY A 1 339 ? 13.692 -20.966 -12.326 1.00 96.31 339 GLY A O 1
ATOM 2621 N N . ASN A 1 340 ? 13.202 -20.092 -14.359 1.00 94.44 340 ASN A N 1
ATOM 2622 C CA . ASN A 1 340 ? 14.499 -19.476 -14.654 1.00 94.44 340 ASN A CA 1
ATOM 2623 C C . ASN A 1 340 ? 14.787 -18.205 -13.843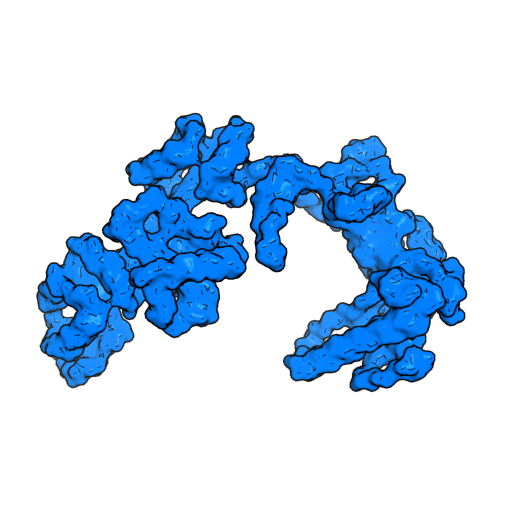 1.00 94.44 340 ASN A C 1
ATOM 2625 O O . ASN A 1 340 ? 15.918 -17.723 -13.873 1.00 94.44 340 ASN A O 1
ATOM 2629 N N . ILE A 1 341 ? 13.810 -17.677 -13.091 1.00 97.38 341 ILE A N 1
ATOM 2630 C CA . ILE A 1 341 ? 14.030 -16.498 -12.245 1.00 97.38 341 ILE A CA 1
ATOM 2631 C C . ILE A 1 341 ? 15.183 -16.800 -11.264 1.00 97.38 341 ILE A C 1
ATOM 2633 O O . ILE A 1 341 ? 15.117 -17.817 -10.552 1.00 97.38 341 ILE A O 1
ATOM 2637 N N . PRO A 1 342 ? 16.227 -15.950 -11.200 1.00 97.31 342 PRO A N 1
ATOM 2638 C CA . PRO A 1 342 ? 17.364 -16.161 -10.311 1.00 97.31 342 PRO A CA 1
ATOM 2639 C C . PRO A 1 342 ? 16.944 -16.296 -8.846 1.00 97.31 342 PRO A C 1
ATOM 2641 O O . PRO A 1 342 ? 15.982 -15.664 -8.414 1.00 97.31 342 PRO A O 1
ATOM 2644 N N . ALA A 1 343 ? 17.681 -17.092 -8.067 1.00 96.94 343 ALA A N 1
ATOM 2645 C CA . ALA A 1 343 ? 17.353 -17.348 -6.663 1.00 96.94 343 ALA A CA 1
ATOM 2646 C C . ALA A 1 343 ? 17.259 -16.052 -5.841 1.00 96.94 343 ALA A C 1
ATOM 2648 O O . ALA A 1 343 ? 16.288 -15.874 -5.113 1.00 96.94 343 ALA A O 1
ATOM 2649 N N . GLN A 1 344 ? 18.185 -15.111 -6.048 1.00 96.25 344 GLN A N 1
ATOM 2650 C CA . GLN A 1 344 ? 18.164 -13.803 -5.389 1.00 96.25 344 GLN A CA 1
ATOM 2651 C C . GLN A 1 344 ? 16.928 -12.965 -5.762 1.00 96.25 344 GLN A C 1
ATOM 2653 O O . GLN A 1 344 ? 16.418 -12.193 -4.961 1.00 96.25 344 GLN A O 1
ATOM 2658 N N . CYS A 1 345 ? 16.371 -13.170 -6.958 1.00 97.69 345 CYS A N 1
ATOM 2659 C CA . CYS A 1 345 ? 15.143 -12.499 -7.381 1.00 97.69 345 CYS A CA 1
ATOM 2660 C C . CYS A 1 345 ? 13.876 -13.189 -6.858 1.00 97.69 345 CYS A C 1
ATOM 2662 O O . CYS A 1 345 ? 12.786 -12.646 -7.004 1.00 97.69 345 CYS A O 1
ATOM 2664 N N . LYS A 1 346 ? 13.995 -14.360 -6.219 1.00 97.12 346 LYS A N 1
ATOM 2665 C CA . LYS A 1 346 ? 12.893 -15.072 -5.548 1.00 97.12 346 LYS A CA 1
ATOM 2666 C C . LYS A 1 346 ? 12.782 -14.742 -4.056 1.00 97.12 346 LYS A C 1
ATOM 2668 O O . LYS A 1 346 ? 11.861 -15.224 -3.407 1.00 97.12 346 LYS A O 1
ATOM 2673 N N . GLU A 1 347 ? 13.688 -13.928 -3.513 1.00 96.19 347 GLU A N 1
ATOM 2674 C CA . GLU A 1 347 ? 13.719 -13.582 -2.083 1.00 96.19 347 GLU A CA 1
ATOM 2675 C C . GLU A 1 347 ? 12.492 -12.779 -1.630 1.00 96.19 347 GLU A C 1
ATOM 2677 O O . GLU A 1 347 ? 12.098 -12.846 -0.467 1.00 96.19 347 GLU A O 1
ATOM 2682 N N . SER A 1 348 ? 11.853 -12.042 -2.542 1.00 96.50 348 SER A N 1
ATOM 2683 C CA . SER A 1 348 ? 10.591 -11.356 -2.272 1.00 96.50 348 SER A CA 1
ATOM 2684 C C . SER A 1 348 ? 9.708 -11.276 -3.512 1.00 96.50 348 SER A C 1
ATOM 2686 O O . SER A 1 348 ? 10.193 -11.285 -4.646 1.00 96.50 348 SER A O 1
ATOM 2688 N N . ALA A 1 349 ? 8.400 -11.113 -3.293 1.00 96.75 349 ALA A N 1
ATOM 2689 C CA . ALA A 1 349 ? 7.441 -10.882 -4.372 1.00 96.75 349 ALA A CA 1
ATOM 2690 C C . ALA A 1 349 ? 7.800 -9.644 -5.214 1.00 96.75 349 ALA A C 1
ATOM 2692 O O . ALA A 1 349 ? 7.591 -9.645 -6.421 1.00 96.75 349 ALA A O 1
ATOM 2693 N N . TRP A 1 350 ? 8.397 -8.614 -4.608 1.00 96.81 350 TRP A N 1
ATOM 2694 C CA . TRP A 1 350 ? 8.811 -7.396 -5.305 1.00 96.81 350 TRP A CA 1
ATOM 2695 C C . TRP A 1 350 ? 9.945 -7.641 -6.297 1.00 96.81 350 TRP A C 1
ATOM 2697 O O . TRP A 1 350 ? 9.834 -7.247 -7.454 1.00 96.81 350 TRP A O 1
ATOM 2707 N N . LEU A 1 351 ? 10.997 -8.350 -5.877 1.00 97.25 351 LEU A N 1
ATOM 2708 C CA . LEU A 1 351 ? 12.118 -8.699 -6.756 1.00 97.25 351 LEU A CA 1
ATOM 2709 C C . LEU A 1 351 ? 11.694 -9.688 -7.846 1.00 97.25 351 LEU A C 1
ATOM 2711 O O . LEU A 1 351 ? 12.131 -9.583 -8.993 1.00 97.25 351 LEU A O 1
ATOM 2715 N N . THR A 1 352 ? 10.797 -10.616 -7.503 1.00 97.94 352 THR A N 1
ATOM 2716 C CA . THR A 1 352 ? 10.232 -11.560 -8.471 1.00 97.94 352 THR A CA 1
ATOM 2717 C C . THR A 1 352 ? 9.423 -10.816 -9.524 1.00 97.94 352 THR A C 1
ATOM 2719 O O . THR A 1 352 ? 9.545 -11.120 -10.709 1.00 97.94 352 THR A O 1
ATOM 2722 N N . ALA A 1 353 ? 8.629 -9.826 -9.113 1.00 97.88 353 ALA A N 1
ATOM 2723 C CA . ALA A 1 353 ? 7.864 -8.993 -10.025 1.00 97.88 353 ALA A CA 1
ATOM 2724 C C . ALA A 1 353 ? 8.766 -8.105 -10.886 1.00 97.88 353 ALA A C 1
ATOM 2726 O O . ALA A 1 353 ? 8.592 -8.085 -12.097 1.00 97.88 353 ALA A O 1
ATOM 2727 N N . ASP A 1 354 ? 9.766 -7.434 -10.315 1.00 98.25 354 ASP A N 1
ATOM 2728 C CA . ASP A 1 354 ? 10.707 -6.623 -11.094 1.00 98.25 354 ASP A CA 1
ATOM 2729 C C . ASP A 1 354 ? 11.353 -7.435 -12.223 1.00 98.25 354 ASP A C 1
ATOM 2731 O O . ASP A 1 354 ? 11.419 -6.965 -13.358 1.00 98.25 354 ASP A O 1
ATOM 2735 N N . TYR A 1 355 ? 11.744 -8.682 -11.950 1.00 98.38 355 TYR A N 1
ATOM 2736 C CA . TYR A 1 355 ? 12.281 -9.580 -12.969 1.00 98.38 355 TYR A CA 1
ATOM 2737 C C . TYR A 1 355 ? 11.208 -10.043 -13.961 1.00 98.38 355 TYR A C 1
ATOM 2739 O O . TYR A 1 355 ? 11.336 -9.846 -15.165 1.00 98.38 355 TYR A O 1
ATOM 2747 N N . ALA A 1 356 ? 10.116 -10.637 -13.478 1.00 98.12 356 ALA A N 1
ATOM 2748 C CA . ALA A 1 356 ? 9.094 -11.228 -14.339 1.00 98.12 356 ALA A CA 1
ATOM 2749 C C . ALA A 1 356 ? 8.396 -10.199 -15.243 1.00 98.12 356 ALA A C 1
ATOM 2751 O O . ALA A 1 356 ? 8.094 -10.492 -16.399 1.00 98.12 356 ALA A O 1
ATOM 2752 N N . LEU A 1 357 ? 8.120 -9.000 -14.724 1.00 98.06 357 LEU A N 1
ATOM 2753 C CA . LEU A 1 357 ? 7.404 -7.949 -15.446 1.00 98.06 357 LEU A CA 1
ATOM 2754 C C . LEU A 1 357 ? 8.316 -7.237 -16.458 1.00 98.06 357 LEU A C 1
ATOM 2756 O O . LEU A 1 357 ? 7.861 -6.944 -17.564 1.00 98.06 357 LEU A O 1
ATOM 2760 N N . SER A 1 358 ? 9.599 -7.032 -16.135 1.00 98.25 358 SER A N 1
ATOM 2761 C CA . SER A 1 358 ? 10.587 -6.498 -17.088 1.00 98.25 358 SER A CA 1
ATOM 2762 C C . SER A 1 358 ? 10.841 -7.445 -18.258 1.00 98.25 358 SER A C 1
ATOM 2764 O O . SER A 1 358 ? 10.736 -7.019 -19.409 1.00 98.25 358 SER A O 1
ATOM 2766 N N . VAL A 1 359 ? 11.069 -8.737 -17.988 1.00 97.69 359 VAL A N 1
ATOM 2767 C CA . VAL A 1 359 ? 11.185 -9.764 -19.039 1.00 97.69 359 VAL A CA 1
ATOM 2768 C C . VAL A 1 359 ? 9.934 -9.778 -19.904 1.00 97.69 359 VAL A C 1
ATOM 2770 O O . VAL A 1 359 ? 10.031 -9.745 -21.131 1.00 97.69 359 VAL A O 1
ATOM 2773 N N . TYR A 1 360 ? 8.755 -9.774 -19.270 1.00 97.19 360 TYR A N 1
ATOM 2774 C CA . TYR A 1 360 ? 7.506 -9.840 -20.008 1.00 97.19 360 TYR A CA 1
ATOM 2775 C C . TYR A 1 360 ? 7.339 -8.656 -20.968 1.00 97.19 360 TYR A C 1
ATOM 2777 O O . TYR A 1 360 ? 6.998 -8.836 -22.138 1.00 97.19 360 TYR A O 1
ATOM 2785 N N . HIS A 1 361 ? 7.592 -7.443 -20.476 1.00 96.75 361 HIS A N 1
ATOM 2786 C CA . HIS A 1 361 ? 7.487 -6.227 -21.270 1.00 96.75 361 HIS A CA 1
ATOM 2787 C C . HIS A 1 361 ? 8.456 -6.227 -22.462 1.00 96.75 361 HIS A C 1
ATOM 2789 O O . HIS A 1 361 ? 8.036 -5.906 -23.578 1.00 96.75 361 HIS A O 1
ATOM 2795 N N . ASN A 1 362 ? 9.718 -6.612 -22.247 1.00 96.12 362 ASN A N 1
ATOM 2796 C CA . ASN A 1 362 ? 10.733 -6.643 -23.304 1.00 96.12 362 ASN A CA 1
ATOM 2797 C C . ASN A 1 362 ? 10.335 -7.619 -24.420 1.00 96.12 362 ASN A C 1
ATOM 2799 O O . ASN A 1 362 ? 10.315 -7.249 -25.591 1.00 96.12 362 ASN A O 1
ATOM 2803 N N . GLU A 1 363 ? 9.930 -8.838 -24.063 1.00 95.00 363 GLU A N 1
ATOM 2804 C CA . GLU A 1 363 ? 9.527 -9.876 -25.021 1.00 95.00 363 GLU A CA 1
ATOM 2805 C C . GLU A 1 363 ? 8.288 -9.500 -25.837 1.00 95.00 363 GLU A C 1
ATOM 2807 O O . GLU A 1 363 ? 8.239 -9.710 -27.052 1.00 95.00 363 GLU A O 1
ATOM 2812 N N . VAL A 1 364 ? 7.274 -8.919 -25.192 1.00 94.38 364 VAL A N 1
ATOM 2813 C CA . VAL A 1 364 ? 6.060 -8.472 -25.885 1.00 94.38 364 VAL A CA 1
ATOM 2814 C C . VAL A 1 364 ? 6.378 -7.326 -26.850 1.00 94.38 364 VAL A C 1
ATOM 2816 O O . VAL A 1 364 ? 5.935 -7.361 -28.002 1.00 94.38 364 VAL A O 1
ATOM 2819 N N . SER A 1 365 ? 7.215 -6.376 -26.422 1.00 92.62 365 SER A N 1
ATOM 2820 C CA . SER A 1 365 ? 7.647 -5.242 -27.248 1.00 92.62 365 SER A CA 1
ATOM 2821 C C . SER A 1 365 ? 8.464 -5.690 -28.464 1.00 92.62 365 SER A C 1
ATOM 2823 O O . SER A 1 365 ? 8.208 -5.232 -29.577 1.00 92.62 365 SER A O 1
ATOM 2825 N N . LEU A 1 366 ? 9.387 -6.645 -28.292 1.00 90.75 366 LEU A N 1
ATOM 2826 C CA . LEU A 1 366 ? 10.198 -7.208 -29.382 1.00 90.75 366 LEU A CA 1
ATOM 2827 C C . LEU A 1 366 ? 9.357 -7.917 -30.449 1.00 90.75 366 LEU A C 1
ATOM 2829 O O . LEU A 1 366 ? 9.710 -7.925 -31.626 1.00 90.75 366 LEU A O 1
ATOM 2833 N N . ARG A 1 367 ? 8.217 -8.492 -30.060 1.00 92.06 367 ARG A N 1
ATOM 2834 C CA . ARG A 1 367 ? 7.291 -9.171 -30.980 1.00 92.06 367 ARG A CA 1
ATOM 2835 C C . ARG A 1 367 ? 6.356 -8.206 -31.716 1.00 92.06 367 ARG A C 1
ATOM 2837 O O . ARG A 1 367 ? 5.463 -8.666 -32.425 1.00 92.06 367 ARG A O 1
ATOM 2844 N N . GLY A 1 368 ? 6.519 -6.893 -31.530 1.00 87.38 368 GLY A N 1
ATOM 2845 C CA . GLY A 1 368 ? 5.604 -5.879 -32.061 1.00 87.38 368 GLY A CA 1
ATOM 2846 C C . GLY A 1 368 ? 4.200 -5.967 -31.456 1.00 87.38 368 GLY A C 1
ATOM 2847 O O . GLY A 1 368 ? 3.242 -5.448 -32.027 1.00 87.38 368 GLY A O 1
ATOM 2848 N N . GLY A 1 369 ? 4.058 -6.663 -30.325 1.00 77.81 369 GLY A N 1
ATOM 2849 C CA . GLY A 1 369 ? 2.804 -6.772 -29.602 1.00 77.81 369 GLY A CA 1
ATOM 2850 C C . GLY A 1 369 ? 2.668 -5.616 -28.620 1.00 77.81 369 GLY A C 1
ATOM 2851 O O . GLY A 1 369 ? 3.548 -5.389 -27.802 1.00 77.81 369 GLY A O 1
ATOM 2852 N N . GLY A 1 370 ? 1.541 -4.909 -28.650 1.00 73.62 370 GLY A N 1
ATOM 2853 C CA . GLY A 1 370 ? 1.145 -3.996 -27.575 1.00 73.62 370 GLY A CA 1
ATOM 2854 C C . GLY A 1 370 ? 1.139 -2.512 -27.938 1.00 73.62 370 GLY A C 1
ATOM 2855 O O . GLY A 1 370 ? 1.904 -2.024 -28.760 1.00 73.62 370 GLY A O 1
ATOM 2856 N N . SER A 1 371 ? 0.247 -1.777 -27.278 1.00 83.81 371 SER A N 1
ATOM 2857 C CA . SER A 1 371 ? 0.019 -0.337 -27.437 1.00 83.81 371 SER A CA 1
ATOM 2858 C C . SER A 1 371 ? 1.021 0.521 -26.641 1.00 83.81 371 SER A C 1
ATOM 2860 O O . SER A 1 371 ? 0.641 1.522 -26.038 1.00 83.81 371 SER A O 1
ATOM 2862 N N . GLY A 1 372 ? 2.290 0.100 -26.577 1.00 92.12 372 GLY A N 1
ATOM 2863 C CA . GLY A 1 372 ? 3.340 0.746 -25.778 1.00 92.12 372 GLY A CA 1
ATOM 2864 C C . GLY A 1 372 ? 3.366 0.342 -24.289 1.00 92.12 372 GLY A C 1
ATOM 2865 O O . GLY A 1 372 ? 2.733 -0.650 -23.898 1.00 92.12 372 GLY A O 1
ATOM 2866 N N . PRO A 1 373 ? 4.108 1.087 -23.443 1.00 95.19 373 PRO A N 1
ATOM 2867 C CA . PRO A 1 373 ? 4.298 0.787 -22.020 1.00 95.19 373 PRO A CA 1
ATOM 2868 C C . PRO A 1 373 ? 3.007 0.610 -21.212 1.00 95.19 373 PRO A C 1
ATOM 2870 O O . PRO A 1 373 ? 2.901 -0.348 -20.447 1.00 95.19 373 PRO A O 1
ATOM 2873 N N . LEU A 1 374 ? 1.972 1.432 -21.422 1.00 92.00 374 LEU A N 1
ATOM 2874 C CA . LEU A 1 374 ? 0.704 1.258 -20.694 1.00 92.00 374 LEU A CA 1
ATOM 2875 C C . LEU A 1 374 ? -0.019 -0.051 -21.044 1.00 92.00 374 LEU A C 1
ATOM 2877 O O . LEU A 1 374 ? -0.683 -0.633 -20.191 1.00 92.00 374 LEU A O 1
ATOM 2881 N N . GLY A 1 375 ? 0.135 -0.560 -22.269 1.00 91.44 375 GLY A N 1
ATOM 2882 C CA . GLY A 1 375 ? -0.469 -1.834 -22.671 1.00 91.44 375 GLY A CA 1
ATOM 2883 C C . GLY A 1 375 ? 0.292 -3.065 -22.173 1.00 91.44 375 GLY A C 1
ATOM 2884 O O . GLY A 1 375 ? -0.295 -4.133 -21.999 1.00 91.44 375 GLY A O 1
ATOM 2885 N N . THR A 1 376 ? 1.599 -2.930 -21.953 1.00 94.06 376 THR A N 1
ATOM 2886 C CA . THR A 1 376 ? 2.519 -4.066 -21.764 1.00 94.06 376 THR A CA 1
ATOM 2887 C C . THR A 1 376 ? 3.148 -4.127 -20.374 1.00 94.06 376 THR A C 1
ATOM 2889 O O . THR A 1 376 ? 3.570 -5.203 -19.962 1.00 94.06 376 THR A O 1
ATOM 2892 N N . CYS A 1 377 ? 3.177 -3.008 -19.646 1.00 97.12 377 CYS A N 1
ATOM 2893 C CA . CYS A 1 377 ? 3.798 -2.881 -18.331 1.00 97.12 377 CYS A CA 1
ATOM 2894 C C . CYS A 1 377 ? 2.832 -2.439 -17.219 1.00 97.12 377 CYS A C 1
ATOM 2896 O O . CYS A 1 377 ? 3.101 -2.687 -16.053 1.00 97.12 377 CYS A O 1
ATOM 2898 N N . TYR A 1 378 ? 1.686 -1.821 -17.518 1.00 94.69 378 TYR A N 1
ATOM 2899 C CA . TYR A 1 378 ? 0.848 -1.265 -16.446 1.00 94.69 378 TYR A CA 1
ATOM 2900 C C . TYR A 1 378 ? 0.232 -2.330 -15.519 1.00 94.69 378 TYR A C 1
ATOM 2902 O O . TYR A 1 378 ? 0.059 -2.096 -14.327 1.00 94.69 378 TYR A O 1
ATOM 2910 N N . PHE A 1 379 ? -0.141 -3.498 -16.060 1.00 94.38 379 PHE A N 1
ATOM 2911 C CA . PHE A 1 379 ? -0.775 -4.603 -15.316 1.00 94.38 379 PHE A CA 1
ATOM 2912 C C . PHE A 1 379 ? -1.956 -4.190 -14.409 1.00 94.38 379 PHE A C 1
ATOM 2914 O O . PHE A 1 379 ? -2.247 -4.856 -13.423 1.00 94.38 379 PHE A O 1
ATOM 2921 N N . GLY A 1 380 ? -2.676 -3.118 -14.754 1.00 90.50 380 GLY A N 1
ATOM 2922 C CA . GLY A 1 380 ? -3.769 -2.603 -13.923 1.00 90.50 380 GLY A CA 1
ATOM 2923 C C . GLY A 1 380 ? -3.298 -1.890 -12.651 1.00 90.50 380 GLY A C 1
ATOM 2924 O O . GLY A 1 380 ? -4.038 -1.863 -11.675 1.00 90.50 380 GLY A O 1
ATOM 2925 N N . GLY A 1 381 ? -2.083 -1.337 -12.654 1.00 92.00 381 GLY A N 1
ATOM 2926 C CA . GLY A 1 381 ? -1.475 -0.641 -11.520 1.00 92.00 381 GLY A CA 1
ATOM 2927 C C . GLY A 1 381 ? -0.423 -1.456 -10.769 1.00 92.00 381 GLY A C 1
ATOM 2928 O O . GLY A 1 381 ? 0.262 -0.895 -9.927 1.00 92.00 381 GLY A O 1
ATOM 2929 N N . SER A 1 382 ? -0.238 -2.746 -11.078 1.00 95.94 382 SER A N 1
ATOM 2930 C CA . SER A 1 382 ? 0.800 -3.557 -10.420 1.00 95.94 382 SER A CA 1
ATOM 2931 C C . SER A 1 382 ? 2.224 -3.145 -10.799 1.00 95.94 382 SER A C 1
ATOM 2933 O O . SER A 1 382 ? 3.172 -3.509 -10.102 1.00 95.94 382 SER A O 1
ATOM 2935 N N . ALA A 1 383 ? 2.395 -2.463 -11.933 1.00 97.38 383 ALA A N 1
ATOM 2936 C CA . ALA A 1 383 ? 3.698 -2.082 -12.449 1.00 97.38 383 ALA A CA 1
ATOM 2937 C C . ALA A 1 383 ? 3.691 -0.749 -13.194 1.00 97.38 383 ALA A C 1
ATOM 2939 O O . ALA A 1 383 ? 2.667 -0.251 -13.672 1.00 97.38 383 ALA A O 1
ATOM 2940 N N . ILE A 1 384 ? 4.889 -0.180 -13.267 1.00 96.88 384 ILE A N 1
ATOM 2941 C CA . ILE A 1 384 ? 5.191 1.095 -13.902 1.00 96.88 384 ILE A CA 1
ATOM 2942 C C . ILE A 1 384 ? 6.372 0.906 -14.854 1.00 96.88 384 ILE A C 1
ATOM 2944 O O . ILE A 1 384 ? 7.302 0.151 -14.560 1.00 96.88 384 ILE A O 1
ATOM 2948 N N . PHE A 1 385 ? 6.361 1.594 -15.996 1.00 97.81 385 PHE A N 1
ATOM 2949 C CA . PHE A 1 385 ? 7.542 1.672 -16.851 1.00 97.81 385 PHE A CA 1
ATOM 2950 C C . PHE A 1 385 ? 8.409 2.817 -16.337 1.00 97.81 385 PHE A C 1
ATOM 2952 O O . PHE A 1 385 ? 8.267 3.960 -16.751 1.00 97.81 385 PHE A O 1
ATOM 2959 N N . ALA A 1 386 ? 9.221 2.520 -15.327 1.00 97.31 386 ALA A N 1
ATOM 2960 C CA . ALA A 1 386 ? 9.940 3.526 -14.564 1.00 97.31 386 ALA A CA 1
ATOM 2961 C C . ALA A 1 386 ? 11.218 3.973 -15.268 1.00 97.31 386 ALA A C 1
ATOM 2963 O O . ALA A 1 386 ? 11.949 3.160 -15.839 1.00 97.31 386 ALA A O 1
ATOM 2964 N N . ARG A 1 387 ? 11.548 5.256 -15.101 1.00 97.38 387 ARG A N 1
ATOM 2965 C CA . ARG A 1 387 ? 12.884 5.797 -15.371 1.00 97.38 387 ARG A CA 1
ATOM 2966 C C . ARG A 1 387 ? 13.952 5.048 -14.575 1.00 97.38 387 ARG A C 1
ATOM 2968 O O . ARG A 1 387 ? 13.725 4.630 -13.437 1.00 97.38 387 ARG A O 1
ATOM 2975 N N . SER A 1 388 ? 15.151 4.964 -15.135 1.00 96.94 388 SER A N 1
ATOM 2976 C CA . SER A 1 388 ? 16.307 4.315 -14.519 1.00 96.94 388 SER A CA 1
ATOM 2977 C C . SER A 1 388 ? 16.703 4.918 -13.180 1.00 96.94 388 SER A C 1
ATOM 2979 O O . SER A 1 388 ? 17.078 4.179 -12.274 1.00 96.94 388 SER A O 1
ATOM 2981 N N . GLY A 1 389 ? 16.518 6.227 -12.992 1.00 95.88 389 GLY A N 1
ATOM 2982 C CA . GLY A 1 389 ? 16.730 6.878 -11.697 1.00 95.88 389 GLY A CA 1
ATOM 2983 C C . GLY A 1 389 ? 15.879 6.289 -10.565 1.00 95.88 389 GLY A C 1
ATOM 2984 O O . GLY A 1 389 ? 16.371 6.167 -9.448 1.00 95.88 389 GLY A O 1
ATOM 2985 N N . ILE A 1 390 ? 14.645 5.859 -10.855 1.00 94.00 390 ILE A N 1
ATOM 2986 C CA . ILE A 1 390 ? 13.714 5.318 -9.853 1.00 94.00 390 ILE A CA 1
ATOM 2987 C C . ILE A 1 390 ? 14.158 3.920 -9.422 1.00 94.00 390 ILE A C 1
ATOM 2989 O O . ILE A 1 390 ? 14.362 3.663 -8.240 1.00 94.00 390 ILE A O 1
ATOM 2993 N N . TYR A 1 391 ? 14.345 3.002 -10.375 1.00 94.25 391 TYR A N 1
ATOM 2994 C CA . TYR A 1 391 ? 14.649 1.613 -10.028 1.00 94.25 391 TYR A CA 1
ATOM 2995 C C . TYR A 1 391 ? 16.113 1.394 -9.612 1.00 94.25 391 TYR A C 1
ATOM 2997 O O . TYR A 1 391 ? 16.397 0.453 -8.875 1.00 94.25 391 TYR A O 1
ATOM 3005 N N . ARG A 1 392 ? 17.056 2.253 -10.026 1.00 93.25 392 ARG A N 1
ATOM 3006 C CA . ARG A 1 392 ? 18.458 2.161 -9.577 1.00 93.25 392 ARG A CA 1
ATOM 3007 C C . ARG A 1 392 ? 18.654 2.662 -8.148 1.00 93.25 392 ARG A C 1
ATOM 3009 O O . ARG A 1 392 ? 19.514 2.134 -7.452 1.00 93.25 392 ARG A O 1
ATOM 3016 N N . ALA A 1 393 ? 17.871 3.649 -7.705 1.00 89.06 393 ALA A N 1
ATOM 3017 C CA . ALA A 1 393 ? 17.968 4.186 -6.345 1.00 89.06 393 ALA A CA 1
ATOM 3018 C C . ALA A 1 393 ? 17.624 3.146 -5.262 1.00 89.06 393 ALA A C 1
ATOM 3020 O O . ALA A 1 393 ? 18.065 3.272 -4.124 1.00 89.06 393 ALA A O 1
ATOM 3021 N N . GLU A 1 394 ? 16.871 2.107 -5.622 1.00 82.06 394 GLU A N 1
ATOM 3022 C CA . GLU A 1 394 ? 16.396 1.063 -4.712 1.00 82.06 394 GLU A CA 1
ATOM 3023 C C . GLU A 1 394 ? 17.175 -0.265 -4.825 1.00 82.06 394 GLU A C 1
ATOM 3025 O O . GLU A 1 394 ? 16.674 -1.298 -4.391 1.00 82.06 394 GLU A O 1
ATOM 3030 N N . ASP A 1 395 ? 18.367 -0.263 -5.438 1.00 77.94 395 ASP A N 1
ATOM 3031 C CA . ASP A 1 395 ? 19.195 -1.465 -5.668 1.00 77.94 395 ASP A CA 1
ATOM 3032 C C . ASP A 1 395 ? 18.416 -2.633 -6.310 1.00 77.94 395 ASP A C 1
ATOM 3034 O O . ASP A 1 395 ? 18.527 -3.805 -5.938 1.00 77.94 395 ASP A O 1
ATOM 3038 N N . ARG A 1 396 ? 17.572 -2.317 -7.302 1.00 81.44 396 ARG A N 1
ATOM 3039 C CA . ARG A 1 396 ? 16.737 -3.314 -7.984 1.00 81.44 396 ARG A CA 1
ATOM 3040 C C . ARG A 1 396 ? 17.555 -4.103 -9.009 1.00 81.44 396 ARG A C 1
ATOM 3042 O O . ARG A 1 396 ? 17.341 -4.021 -10.216 1.00 81.44 396 ARG A O 1
ATOM 3049 N N . SER A 1 397 ? 18.483 -4.917 -8.514 1.00 92.44 397 SER A N 1
ATOM 3050 C CA . SER A 1 397 ? 19.361 -5.795 -9.305 1.00 92.44 397 SER A CA 1
ATOM 3051 C C . SER A 1 397 ? 18.617 -6.845 -10.145 1.00 92.44 397 SER A C 1
ATOM 3053 O O . SER A 1 397 ? 19.218 -7.477 -11.013 1.00 92.44 397 SER A O 1
ATOM 3055 N N . CYS A 1 398 ? 17.314 -7.016 -9.906 1.00 97.62 398 CYS A N 1
ATOM 3056 C CA . CYS A 1 398 ? 16.436 -7.964 -10.584 1.00 97.62 398 CYS A CA 1
ATOM 3057 C C . CYS A 1 398 ? 15.689 -7.391 -11.794 1.00 97.62 398 CYS A C 1
ATOM 3059 O O . CYS A 1 398 ? 14.919 -8.118 -12.409 1.00 97.62 398 CYS A O 1
ATOM 3061 N N . VAL A 1 399 ? 15.907 -6.130 -12.173 1.00 98.06 399 VAL A N 1
ATOM 3062 C CA . VAL A 1 399 ? 15.257 -5.550 -13.358 1.00 98.06 399 VAL A CA 1
ATOM 3063 C C . VAL A 1 399 ? 16.013 -5.943 -14.632 1.00 98.06 399 VAL A C 1
ATOM 3065 O O . VAL A 1 399 ? 17.219 -5.717 -14.760 1.00 98.06 399 VAL A O 1
ATOM 3068 N N . VAL A 1 400 ? 15.301 -6.502 -15.611 1.00 97.81 400 VAL A N 1
ATOM 3069 C CA . VAL A 1 400 ? 15.815 -6.772 -16.959 1.00 97.81 400 VAL A CA 1
ATOM 3070 C C . VAL A 1 400 ? 15.626 -5.529 -17.827 1.00 97.81 400 VAL A C 1
ATOM 3072 O O . VAL A 1 400 ? 14.554 -5.275 -18.370 1.00 97.81 400 VAL A O 1
ATOM 3075 N N . THR A 1 401 ? 16.676 -4.722 -17.936 1.00 97.31 401 THR A N 1
ATOM 3076 C CA . THR A 1 401 ? 16.667 -3.433 -18.642 1.00 97.31 401 THR A CA 1
ATOM 3077 C C . THR A 1 401 ? 17.416 -3.526 -19.973 1.00 97.31 401 THR A C 1
ATOM 3079 O O . THR A 1 401 ? 18.160 -4.479 -20.221 1.00 97.31 401 THR A O 1
ATOM 3082 N N . LEU A 1 402 ? 17.254 -2.503 -20.814 1.00 97.19 402 LEU A N 1
ATOM 3083 C CA . LEU A 1 402 ? 18.074 -2.300 -22.012 1.00 97.19 402 LEU A CA 1
ATOM 3084 C C . LEU A 1 402 ? 19.471 -1.745 -21.682 1.00 97.19 402 LEU A C 1
ATOM 3086 O O . LEU A 1 402 ? 20.358 -1.744 -22.528 1.00 97.19 402 LEU A O 1
ATOM 3090 N N . ASP A 1 403 ? 19.705 -1.276 -20.458 1.00 97.38 403 ASP A N 1
ATOM 3091 C CA . ASP A 1 403 ? 21.002 -0.733 -20.081 1.00 97.38 403 ASP A CA 1
ATOM 3092 C C . ASP A 1 403 ? 22.004 -1.863 -19.797 1.00 97.38 403 ASP A C 1
ATOM 3094 O O . ASP A 1 403 ? 21.889 -2.553 -18.772 1.00 97.38 403 ASP A O 1
ATOM 3098 N N . PRO A 1 404 ? 23.050 -2.024 -20.629 1.00 97.44 404 PRO A N 1
ATOM 3099 C CA . PRO A 1 404 ? 24.026 -3.086 -20.442 1.00 97.44 404 PRO A CA 1
ATOM 3100 C C . PRO A 1 404 ? 24.817 -2.937 -19.145 1.00 97.44 404 PRO A C 1
ATOM 3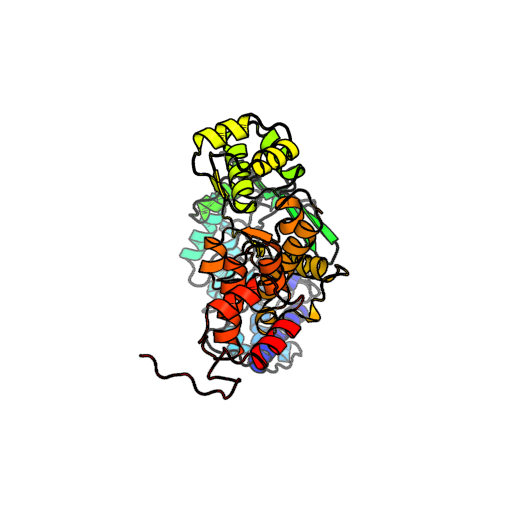102 O O . PRO A 1 404 ? 25.428 -3.912 -18.713 1.00 97.44 404 PRO A O 1
ATOM 3105 N N . SER A 1 405 ? 24.832 -1.757 -18.513 1.00 96.38 405 SER A N 1
ATOM 3106 C CA . SER A 1 405 ? 25.571 -1.504 -17.277 1.00 96.38 405 SER A CA 1
ATOM 3107 C C . SER A 1 405 ? 24.835 -1.952 -16.010 1.00 96.38 405 SER A C 1
ATOM 3109 O O . SER A 1 405 ? 25.490 -2.235 -15.004 1.00 96.38 405 SER A O 1
ATOM 3111 N N . THR A 1 406 ? 23.505 -2.095 -16.062 1.00 95.81 406 THR A N 1
ATOM 3112 C CA . THR A 1 406 ? 22.681 -2.421 -14.884 1.00 95.81 406 THR A CA 1
ATOM 3113 C C . THR A 1 406 ? 21.778 -3.636 -15.053 1.00 95.81 406 THR A C 1
ATOM 3115 O O . THR A 1 406 ? 21.468 -4.266 -14.047 1.00 95.81 406 THR A O 1
ATOM 3118 N N . THR A 1 407 ? 21.433 -4.041 -16.282 1.00 97.62 407 THR A N 1
ATOM 3119 C CA . THR A 1 407 ? 20.569 -5.212 -16.518 1.00 97.62 407 THR A CA 1
ATOM 3120 C C . THR A 1 407 ? 21.128 -6.492 -15.883 1.00 97.62 407 THR A C 1
ATOM 3122 O O . THR A 1 407 ? 22.348 -6.629 -15.687 1.00 97.62 407 THR A O 1
ATOM 3125 N N . THR A 1 408 ? 20.242 -7.432 -15.550 1.00 96.94 408 THR A N 1
ATOM 3126 C CA . THR A 1 408 ? 20.614 -8.708 -14.917 1.00 96.94 408 THR A CA 1
ATOM 3127 C C . THR A 1 408 ? 21.574 -9.523 -15.795 1.00 96.94 408 THR A C 1
ATOM 3129 O O . THR A 1 408 ? 21.453 -9.554 -17.017 1.00 96.94 408 THR A O 1
ATOM 3132 N N . LEU A 1 409 ? 22.518 -10.248 -15.186 1.00 97.06 409 LEU A N 1
ATOM 3133 C CA . LEU A 1 409 ? 23.433 -11.146 -15.912 1.00 97.06 409 LEU A CA 1
ATOM 3134 C C . LEU A 1 409 ? 22.788 -12.524 -16.157 1.00 97.06 409 LEU A C 1
ATOM 3136 O O . LEU A 1 409 ? 23.312 -13.557 -15.728 1.00 97.06 409 LEU A O 1
ATOM 3140 N N . THR A 1 410 ? 21.622 -12.511 -16.802 1.00 97.19 410 THR A N 1
ATOM 3141 C CA . THR A 1 410 ? 20.807 -13.682 -17.178 1.00 97.19 410 THR A CA 1
ATOM 3142 C C . THR A 1 410 ? 20.705 -13.810 -18.700 1.00 97.19 410 THR A C 1
ATOM 3144 O O . THR A 1 410 ? 21.252 -12.971 -19.418 1.00 97.19 410 THR A O 1
ATOM 3147 N N . ASP A 1 411 ? 20.045 -14.859 -19.203 1.00 97.44 411 ASP A N 1
ATOM 3148 C CA . ASP A 1 411 ? 19.800 -14.989 -20.646 1.00 97.44 411 ASP A CA 1
ATOM 3149 C C . ASP A 1 411 ? 18.894 -13.862 -21.143 1.00 97.44 411 ASP A C 1
ATOM 3151 O O . ASP A 1 411 ? 19.207 -13.199 -22.122 1.00 97.44 411 ASP A O 1
ATOM 3155 N N . GLU A 1 412 ? 17.856 -13.542 -20.381 1.00 97.44 412 GLU A N 1
ATOM 3156 C CA . GLU A 1 412 ? 16.894 -12.485 -20.665 1.00 97.44 412 GLU A CA 1
ATOM 3157 C C . GLU A 1 412 ? 17.554 -11.096 -20.665 1.00 97.44 412 GLU A C 1
ATOM 3159 O O . GLU A 1 412 ? 17.290 -10.278 -21.546 1.00 97.44 412 GLU A O 1
ATOM 3164 N N . GLY A 1 413 ? 18.462 -10.835 -19.716 1.00 97.62 413 GLY A N 1
ATOM 3165 C CA . GLY A 1 413 ? 19.263 -9.605 -19.704 1.00 97.62 413 GLY A CA 1
ATOM 3166 C C . GLY A 1 413 ? 20.234 -9.508 -20.876 1.00 97.62 413 GLY A C 1
ATOM 3167 O O . GLY A 1 413 ? 20.403 -8.432 -21.447 1.00 97.62 413 GLY A O 1
ATOM 3168 N N . PHE A 1 414 ? 20.824 -10.631 -21.286 1.00 97.94 414 PHE A N 1
ATOM 3169 C CA . PHE A 1 414 ? 21.666 -10.686 -22.474 1.00 97.94 414 PHE A CA 1
ATOM 3170 C C . PHE A 1 414 ? 20.861 -10.423 -23.755 1.00 97.94 414 PHE A C 1
ATOM 3172 O O . PHE A 1 414 ? 21.269 -9.576 -24.552 1.00 97.94 414 PHE A O 1
ATOM 3179 N N . GLN A 1 415 ? 19.697 -11.063 -23.923 1.00 97.50 415 GLN A N 1
ATOM 3180 C CA . GLN A 1 415 ? 18.817 -10.826 -25.073 1.00 97.50 415 GLN A CA 1
ATOM 3181 C C . GLN A 1 415 ? 18.389 -9.361 -25.156 1.00 97.50 415 GLN A C 1
ATOM 3183 O O . GLN A 1 415 ? 18.506 -8.761 -26.221 1.00 97.50 415 GLN A O 1
ATOM 3188 N N . ALA A 1 416 ? 17.983 -8.757 -24.034 1.00 97.06 416 ALA A N 1
ATOM 3189 C CA . ALA A 1 416 ? 17.587 -7.350 -23.986 1.00 97.06 416 ALA A CA 1
ATOM 3190 C C . ALA A 1 416 ? 18.687 -6.405 -24.515 1.00 97.06 416 ALA A C 1
ATOM 3192 O O . ALA A 1 416 ? 18.399 -5.410 -25.185 1.00 97.06 416 ALA A O 1
ATOM 3193 N N . VAL A 1 417 ? 19.962 -6.725 -24.267 1.00 98.06 417 VAL A N 1
ATOM 3194 C CA . VAL A 1 417 ? 21.097 -5.955 -24.800 1.00 98.06 417 VAL A CA 1
ATOM 3195 C C . VAL A 1 417 ? 21.340 -6.256 -26.277 1.00 98.06 417 VAL A C 1
ATOM 3197 O O . VAL A 1 417 ? 21.410 -5.328 -27.082 1.00 98.06 417 VAL A O 1
ATOM 3200 N N . VAL A 1 418 ? 21.428 -7.532 -26.658 1.00 97.75 418 VAL A N 1
ATOM 3201 C CA . VAL A 1 418 ? 21.758 -7.940 -28.036 1.00 97.75 418 VAL A CA 1
ATOM 3202 C C . VAL A 1 418 ? 20.714 -7.451 -29.040 1.00 97.75 418 VAL A C 1
ATOM 3204 O O . VAL A 1 418 ? 21.066 -7.017 -30.137 1.00 97.75 418 VAL A O 1
ATOM 3207 N N . THR A 1 419 ? 19.433 -7.426 -28.666 1.00 96.50 419 THR A N 1
ATOM 3208 C CA . THR A 1 419 ? 18.356 -6.964 -29.557 1.00 96.50 419 THR A CA 1
ATOM 3209 C C . THR A 1 419 ? 18.449 -5.487 -29.937 1.00 96.50 419 THR A C 1
ATOM 3211 O O . THR A 1 419 ? 17.837 -5.075 -30.919 1.00 96.50 419 THR A O 1
ATOM 3214 N N . GLN A 1 420 ? 19.243 -4.688 -29.216 1.00 95.94 420 GLN A N 1
ATOM 3215 C CA . GLN A 1 420 ? 19.504 -3.290 -29.576 1.00 95.94 420 GLN A CA 1
ATOM 3216 C C . GLN A 1 420 ? 20.476 -3.153 -30.757 1.00 95.94 420 GLN A C 1
ATOM 3218 O O . GLN A 1 420 ? 20.704 -2.041 -31.231 1.00 95.94 420 GLN A O 1
ATOM 3223 N N . ASN A 1 421 ? 21.062 -4.262 -31.230 1.00 96.38 421 ASN A N 1
ATOM 3224 C CA . ASN A 1 421 ? 21.946 -4.315 -32.395 1.00 96.38 421 ASN A CA 1
ATOM 3225 C C . ASN A 1 421 ? 23.083 -3.274 -32.342 1.00 96.38 421 ASN A C 1
ATOM 3227 O O . ASN A 1 421 ? 23.437 -2.654 -33.343 1.00 96.38 421 ASN A O 1
ATOM 3231 N N . THR A 1 422 ? 23.618 -3.039 -31.141 1.00 97.62 422 THR A N 1
ATOM 3232 C CA . THR A 1 422 ? 24.709 -2.091 -30.896 1.00 97.62 422 THR A CA 1
ATOM 3233 C C . THR A 1 422 ? 25.866 -2.842 -30.251 1.00 97.62 422 THR A C 1
ATOM 3235 O O . THR A 1 422 ? 25.779 -3.280 -29.098 1.00 97.62 422 THR A O 1
ATOM 3238 N N . SER A 1 423 ? 26.957 -3.007 -30.998 1.00 97.62 423 SER A N 1
ATOM 3239 C CA . SER A 1 423 ? 28.126 -3.771 -30.553 1.00 97.62 423 SER A CA 1
ATOM 3240 C C . SER A 1 423 ? 28.791 -3.140 -29.324 1.00 97.62 423 SER A C 1
ATOM 3242 O O . SER A 1 423 ? 29.233 -3.860 -28.440 1.00 97.62 423 SER A O 1
ATOM 3244 N N . GLU A 1 424 ? 28.769 -1.811 -29.180 1.00 98.06 424 GLU A N 1
ATOM 3245 C CA . GLU A 1 424 ? 29.282 -1.115 -27.987 1.00 98.06 424 GLU A CA 1
ATOM 3246 C C . GLU A 1 424 ? 28.519 -1.492 -26.700 1.00 98.06 424 GLU A C 1
ATOM 3248 O O . GLU A 1 424 ? 29.122 -1.801 -25.662 1.00 98.06 424 GLU A O 1
ATOM 3253 N N . LEU A 1 425 ? 27.182 -1.518 -26.761 1.00 97.81 425 LEU A N 1
ATOM 3254 C CA . LEU A 1 425 ? 26.342 -1.915 -25.627 1.00 97.81 425 LEU A CA 1
ATOM 3255 C C . LEU A 1 425 ? 26.531 -3.403 -25.311 1.00 97.81 425 LEU A C 1
ATOM 3257 O O . LEU A 1 425 ? 26.701 -3.783 -24.150 1.00 97.81 425 LEU A O 1
ATOM 3261 N N . THR A 1 426 ? 26.601 -4.235 -26.350 1.00 98.44 426 THR A N 1
ATOM 3262 C CA . THR A 1 426 ? 26.857 -5.674 -26.221 1.00 98.44 426 THR A CA 1
ATOM 3263 C C . THR A 1 426 ? 28.226 -5.944 -25.589 1.00 98.44 426 THR A C 1
ATOM 3265 O O . THR A 1 426 ? 28.321 -6.710 -24.630 1.00 98.44 426 THR A O 1
ATOM 3268 N N . ALA A 1 427 ? 29.281 -5.247 -26.022 1.00 98.38 427 ALA A N 1
ATOM 3269 C CA . ALA A 1 427 ? 30.618 -5.335 -25.435 1.00 98.38 427 ALA A CA 1
ATOM 3270 C C . ALA A 1 427 ? 30.616 -4.905 -23.961 1.00 98.38 427 ALA A C 1
ATOM 3272 O O . ALA A 1 427 ? 31.273 -5.530 -23.126 1.00 98.38 427 ALA A O 1
ATOM 3273 N N . THR A 1 428 ? 29.844 -3.872 -23.613 1.00 98.38 428 THR A N 1
ATOM 3274 C CA . THR A 1 428 ? 29.670 -3.421 -22.224 1.00 98.38 428 THR A CA 1
ATOM 3275 C C . THR A 1 428 ? 29.038 -4.500 -21.346 1.00 98.38 428 THR A C 1
ATOM 3277 O O . THR A 1 428 ? 29.536 -4.760 -20.246 1.00 98.38 428 THR A O 1
ATOM 3280 N N . PHE A 1 429 ? 28.002 -5.181 -21.840 1.00 98.31 429 PHE A N 1
ATOM 3281 C CA . PHE A 1 429 ? 27.387 -6.302 -21.132 1.00 98.31 429 PHE A CA 1
ATOM 3282 C C . PHE A 1 429 ? 28.360 -7.479 -20.987 1.00 98.31 429 PHE A C 1
ATOM 3284 O O . PHE A 1 429 ? 28.598 -7.944 -19.871 1.00 98.31 429 PHE A O 1
ATOM 3291 N N . ILE A 1 430 ? 28.996 -7.917 -22.082 1.00 98.44 430 ILE A N 1
ATOM 3292 C CA . ILE A 1 430 ? 29.966 -9.025 -22.064 1.00 98.44 430 ILE A CA 1
ATOM 3293 C C . ILE A 1 430 ? 31.110 -8.720 -21.085 1.00 98.44 430 ILE A C 1
ATOM 3295 O O . ILE A 1 430 ? 31.499 -9.579 -20.294 1.00 98.44 430 ILE A O 1
ATOM 3299 N N . ARG A 1 431 ? 31.599 -7.475 -21.040 1.00 98.38 431 ARG A N 1
ATOM 3300 C CA . ARG A 1 431 ? 32.614 -7.033 -20.072 1.00 98.38 431 ARG A CA 1
ATOM 3301 C C . ARG A 1 431 ? 32.166 -7.226 -18.620 1.00 98.38 431 ARG A C 1
ATOM 3303 O O . ARG A 1 431 ? 32.978 -7.645 -17.793 1.00 98.38 431 ARG A O 1
ATOM 3310 N N . ARG A 1 432 ? 30.896 -6.959 -18.289 1.00 97.88 432 ARG A N 1
ATOM 3311 C CA . ARG A 1 432 ? 30.339 -7.252 -16.953 1.00 97.88 432 ARG A CA 1
ATOM 3312 C C . ARG A 1 432 ? 30.265 -8.749 -16.687 1.00 97.88 432 ARG A C 1
ATOM 3314 O O . ARG A 1 432 ? 30.643 -9.171 -15.600 1.00 97.88 432 ARG A O 1
ATOM 3321 N N . VAL A 1 433 ? 29.856 -9.554 -17.668 1.00 97.81 433 VAL A N 1
ATOM 3322 C CA . VAL A 1 433 ? 29.841 -11.021 -17.537 1.00 97.81 433 VAL A CA 1
ATOM 3323 C C . VAL A 1 433 ? 31.235 -11.551 -17.194 1.00 97.81 433 VAL A C 1
ATOM 3325 O O . VAL A 1 433 ? 31.383 -12.274 -16.211 1.00 97.81 433 VAL A O 1
ATOM 3328 N N . ILE A 1 434 ? 32.265 -11.133 -17.935 1.00 97.44 434 ILE A N 1
ATOM 3329 C CA . ILE A 1 434 ? 33.659 -11.540 -17.699 1.00 97.44 434 ILE A CA 1
ATOM 3330 C C . ILE A 1 434 ? 34.110 -11.166 -16.278 1.00 97.44 434 ILE A C 1
ATOM 3332 O O . ILE A 1 434 ? 34.674 -11.995 -15.565 1.00 97.44 434 ILE A O 1
ATOM 3336 N N . ARG A 1 435 ? 33.825 -9.936 -15.835 1.00 96.69 435 ARG A N 1
ATOM 3337 C CA . ARG A 1 435 ? 34.262 -9.443 -14.519 1.00 96.69 435 ARG A CA 1
ATOM 3338 C C . ARG A 1 435 ? 33.509 -10.076 -13.353 1.00 96.69 435 ARG A C 1
ATOM 3340 O O . ARG A 1 435 ? 34.121 -10.380 -12.339 1.00 96.69 435 ARG A O 1
ATOM 3347 N N . THR A 1 436 ? 32.196 -10.242 -13.473 1.00 95.56 436 THR A N 1
ATOM 3348 C CA . 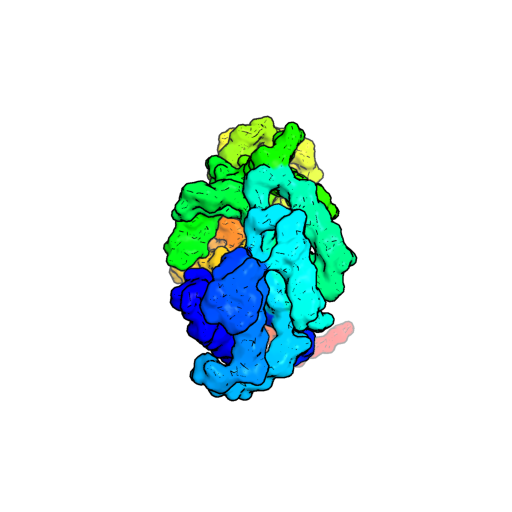THR A 1 436 ? 31.334 -10.637 -12.349 1.00 95.56 436 THR A CA 1
ATOM 3349 C C . THR A 1 436 ? 31.110 -12.143 -12.280 1.00 95.56 436 THR A C 1
ATOM 3351 O O . THR A 1 436 ? 31.004 -12.680 -11.183 1.00 95.56 436 THR A O 1
ATOM 3354 N N . ARG A 1 437 ? 31.014 -12.835 -13.423 1.00 95.25 437 ARG A N 1
ATOM 3355 C CA . ARG A 1 437 ? 30.705 -14.276 -13.462 1.00 95.25 437 ARG A CA 1
ATOM 3356 C C . ARG A 1 437 ? 31.948 -15.144 -13.588 1.00 95.25 437 ARG A C 1
ATOM 3358 O O . ARG A 1 437 ? 31.949 -16.210 -12.999 1.00 95.25 437 ARG A O 1
ATOM 3365 N N . LEU A 1 438 ? 32.962 -14.690 -14.329 1.00 95.38 438 LEU A N 1
ATOM 3366 C CA . LEU A 1 438 ? 34.217 -15.436 -14.519 1.00 95.38 438 LEU A CA 1
ATOM 3367 C C . LEU A 1 438 ? 35.358 -14.930 -13.627 1.00 95.38 438 LEU A C 1
ATOM 3369 O O . LEU A 1 438 ? 36.408 -15.563 -13.565 1.00 95.38 438 LEU A O 1
ATOM 3373 N N . LEU A 1 439 ? 35.171 -13.782 -12.957 1.00 95.88 439 LEU A N 1
ATOM 3374 C CA . LEU A 1 439 ? 36.195 -13.105 -12.149 1.00 95.88 439 LEU A CA 1
ATOM 3375 C C . LEU A 1 439 ? 37.495 -12.845 -12.933 1.00 95.88 439 LEU A C 1
ATOM 3377 O O . LEU A 1 439 ? 38.600 -12.916 -12.393 1.00 95.88 439 LEU A O 1
ATOM 3381 N N . SER A 1 440 ? 37.355 -12.549 -14.225 1.00 95.50 440 SER A N 1
ATOM 3382 C CA . SER A 1 440 ? 38.461 -12.454 -15.177 1.00 95.50 440 SER A CA 1
ATOM 3383 C C . SER A 1 440 ? 38.690 -11.027 -15.697 1.00 95.50 440 SER A C 1
ATOM 3385 O O . SER A 1 440 ? 37.842 -10.138 -15.574 1.00 95.50 440 SER A O 1
ATOM 3387 N N . GLY A 1 441 ? 39.859 -10.808 -16.305 1.00 94.75 441 GLY A N 1
ATOM 3388 C CA . GLY A 1 441 ? 40.229 -9.597 -17.041 1.00 94.75 441 GLY A CA 1
ATOM 3389 C C . GLY A 1 441 ? 40.241 -9.810 -18.557 1.00 94.75 441 GLY A C 1
ATOM 3390 O O . GLY A 1 441 ? 40.400 -10.932 -19.032 1.00 94.75 441 GLY A O 1
ATOM 3391 N N . ILE A 1 442 ? 40.100 -8.721 -19.314 1.00 96.81 442 ILE A N 1
ATOM 3392 C CA . ILE A 1 442 ? 40.198 -8.697 -20.784 1.00 96.81 442 ILE A CA 1
ATOM 3393 C C . ILE A 1 442 ? 41.614 -8.252 -21.158 1.00 96.81 442 ILE A C 1
ATOM 3395 O O . ILE A 1 442 ? 42.082 -7.243 -20.631 1.00 96.81 442 ILE A O 1
ATOM 3399 N N . ILE A 1 443 ? 42.287 -8.992 -22.044 1.00 96.38 443 ILE A N 1
ATOM 3400 C CA . ILE A 1 443 ? 43.636 -8.644 -22.539 1.00 96.38 443 ILE A CA 1
ATOM 3401 C C . ILE A 1 443 ? 43.639 -8.162 -23.994 1.00 96.38 443 ILE A C 1
ATOM 3403 O O . ILE A 1 443 ? 44.626 -7.580 -24.433 1.00 96.38 443 ILE A O 1
ATOM 3407 N N . ASP A 1 444 ? 42.541 -8.370 -24.722 1.00 96.88 444 ASP A N 1
ATOM 3408 C CA . ASP A 1 444 ? 42.367 -7.937 -26.109 1.00 96.88 444 ASP A CA 1
ATOM 3409 C C . ASP A 1 444 ? 40.956 -7.353 -26.299 1.00 96.88 444 ASP A C 1
ATOM 3411 O O . ASP A 1 444 ? 39.967 -8.080 -26.422 1.00 96.88 444 ASP A O 1
ATOM 3415 N N . GLU A 1 445 ? 40.857 -6.022 -26.283 1.00 97.44 445 GLU A N 1
ATOM 3416 C CA . GLU A 1 445 ? 39.587 -5.309 -26.487 1.00 97.44 445 GLU A CA 1
ATOM 3417 C C . GLU A 1 445 ? 39.066 -5.457 -27.929 1.00 97.44 445 GLU A C 1
ATOM 3419 O O . GLU A 1 445 ? 37.856 -5.416 -28.141 1.00 97.44 445 GLU A O 1
ATOM 3424 N N . ALA A 1 446 ? 39.935 -5.701 -28.920 1.00 97.88 446 ALA A N 1
ATOM 3425 C CA . ALA A 1 446 ? 39.501 -5.896 -30.303 1.00 97.88 446 ALA A CA 1
ATOM 3426 C C . ALA A 1 446 ? 38.763 -7.232 -30.472 1.00 97.88 446 ALA A C 1
ATOM 3428 O O . ALA A 1 446 ? 37.747 -7.296 -31.162 1.00 97.88 446 ALA A O 1
ATOM 3429 N N . LYS A 1 447 ? 39.215 -8.294 -29.792 1.00 98.06 447 LYS A N 1
ATOM 3430 C CA . LYS A 1 447 ? 38.500 -9.582 -29.782 1.00 98.06 447 LYS A CA 1
ATOM 3431 C C . LYS A 1 447 ? 37.185 -9.531 -29.001 1.00 98.06 447 LYS A C 1
ATOM 3433 O O . LYS A 1 447 ? 36.223 -10.173 -29.421 1.00 98.06 447 LYS A O 1
ATOM 3438 N N . LEU A 1 448 ? 37.108 -8.756 -27.913 1.00 98.12 448 LEU A N 1
ATOM 3439 C CA . LEU A 1 448 ? 35.831 -8.488 -27.239 1.00 98.12 448 LEU A CA 1
ATOM 3440 C C . LEU A 1 448 ? 34.854 -7.785 -28.187 1.00 98.12 448 LEU A C 1
ATOM 3442 O O . LEU A 1 448 ? 33.694 -8.180 -28.273 1.00 98.12 448 LEU A O 1
ATOM 3446 N N . GLN A 1 449 ? 35.333 -6.764 -28.897 1.00 98.38 449 GLN A N 1
ATOM 3447 C CA . GLN A 1 449 ? 34.530 -6.016 -29.853 1.00 98.38 449 GLN A CA 1
ATOM 3448 C C . GLN A 1 449 ? 34.032 -6.915 -30.994 1.00 98.38 449 GLN A C 1
ATOM 3450 O O . GLN A 1 449 ? 32.843 -6.898 -31.295 1.00 98.38 449 GLN A O 1
ATOM 3455 N N . ALA A 1 450 ? 34.893 -7.775 -31.547 1.00 98.06 450 ALA A N 1
ATOM 3456 C CA . ALA A 1 450 ? 34.504 -8.747 -32.570 1.00 98.06 450 ALA A CA 1
ATOM 3457 C C . ALA A 1 450 ? 33.437 -9.739 -32.068 1.00 98.06 450 ALA A C 1
ATOM 3459 O O . ALA A 1 450 ? 32.481 -10.034 -32.780 1.00 98.06 450 ALA A O 1
ATOM 3460 N N . LEU A 1 451 ? 33.549 -10.221 -30.822 1.00 98.25 451 LEU A N 1
ATOM 3461 C CA . LEU A 1 451 ? 32.510 -11.060 -30.212 1.00 98.25 451 LEU A CA 1
ATOM 3462 C C . LEU A 1 451 ? 31.196 -10.292 -30.003 1.00 98.25 451 LEU A C 1
ATOM 3464 O O . LEU A 1 451 ? 30.126 -10.883 -30.062 1.00 98.25 451 LEU A O 1
ATOM 3468 N N . ALA A 1 452 ? 31.259 -8.990 -29.733 1.00 98.06 452 ALA A N 1
ATOM 3469 C CA . ALA A 1 452 ? 30.077 -8.156 -29.555 1.00 98.06 452 ALA A CA 1
ATOM 3470 C C . ALA A 1 452 ? 29.389 -7.772 -30.878 1.00 98.06 452 ALA A C 1
ATOM 3472 O O . ALA A 1 452 ? 28.219 -7.395 -30.859 1.00 98.06 452 ALA A O 1
ATOM 3473 N N . GLU A 1 453 ? 30.099 -7.848 -32.006 1.00 98.19 453 GLU A N 1
ATOM 3474 C CA . GLU A 1 453 ? 29.555 -7.659 -33.359 1.00 98.19 453 GLU A CA 1
ATOM 3475 C C . GLU A 1 453 ? 28.788 -8.890 -33.861 1.00 98.19 453 GLU A C 1
ATOM 3477 O O . GLU A 1 453 ? 27.781 -8.732 -34.548 1.00 98.19 453 GLU A O 1
ATOM 3482 N N . ASP A 1 454 ? 29.224 -10.094 -33.480 1.00 98.06 454 ASP A N 1
ATOM 3483 C CA . ASP A 1 454 ? 28.532 -11.363 -33.752 1.00 98.06 454 ASP A CA 1
ATOM 3484 C C . ASP A 1 454 ? 28.344 -12.164 -32.449 1.00 98.06 454 ASP A C 1
ATOM 3486 O O . ASP A 1 454 ? 29.016 -13.179 -32.215 1.00 98.06 454 ASP A O 1
ATOM 3490 N N . PRO A 1 455 ? 27.481 -11.680 -31.532 1.00 98.06 455 PRO A N 1
ATOM 3491 C CA . PRO A 1 455 ? 27.285 -12.330 -30.250 1.00 98.06 455 PRO A CA 1
ATOM 3492 C C . PRO A 1 455 ? 26.570 -13.676 -30.428 1.00 98.06 455 PRO A C 1
ATOM 3494 O O . PRO A 1 455 ? 25.701 -13.829 -31.293 1.00 98.06 455 PRO A O 1
ATOM 3497 N N . PRO A 1 456 ? 26.870 -14.676 -29.581 1.00 98.06 456 PRO A N 1
ATOM 3498 C CA . PRO A 1 456 ? 26.145 -15.937 -29.610 1.00 98.06 456 PRO A CA 1
ATOM 3499 C C . PRO A 1 456 ? 24.671 -15.726 -29.257 1.00 98.06 456 PRO A C 1
ATOM 3501 O O . PRO A 1 456 ? 24.298 -14.761 -28.597 1.00 98.06 456 PRO A O 1
ATOM 3504 N N . LYS A 1 457 ? 23.822 -16.683 -29.638 1.00 97.06 457 LYS A N 1
ATOM 3505 C CA . LYS A 1 457 ? 22.369 -16.577 -29.439 1.00 97.06 457 LYS A CA 1
ATOM 3506 C C . LYS A 1 457 ? 21.919 -16.687 -27.987 1.00 97.06 457 LYS A C 1
ATOM 3508 O O . LYS A 1 457 ? 20.784 -16.334 -27.710 1.00 97.06 457 LYS A O 1
ATOM 3513 N N . THR A 1 458 ? 22.743 -17.229 -27.091 1.00 97.06 458 THR A N 1
ATOM 3514 C CA . THR A 1 458 ? 22.369 -17.476 -25.692 1.00 97.06 458 THR A CA 1
ATOM 3515 C C . THR A 1 458 ? 23.500 -17.093 -24.747 1.00 97.06 458 THR A C 1
ATOM 3517 O O . THR A 1 458 ? 24.683 -17.165 -25.094 1.00 97.06 458 THR A O 1
ATOM 3520 N N . MET A 1 459 ? 23.142 -16.755 -23.512 1.00 97.38 459 MET A N 1
ATOM 3521 C CA . MET A 1 459 ? 24.083 -16.510 -22.423 1.00 97.38 459 MET A CA 1
ATOM 3522 C C . MET A 1 459 ? 24.885 -17.773 -22.076 1.00 97.38 459 MET A C 1
ATOM 3524 O O . MET A 1 459 ? 26.049 -17.687 -21.689 1.00 97.38 459 MET A O 1
ATOM 3528 N N . HIS A 1 460 ? 24.304 -18.962 -22.261 1.00 96.81 460 HIS A N 1
ATOM 3529 C CA . HIS A 1 460 ? 25.026 -20.227 -22.106 1.00 96.81 460 HIS A CA 1
ATOM 3530 C C . HIS A 1 460 ? 26.164 -20.367 -23.130 1.00 96.81 460 HIS A C 1
ATOM 3532 O O . HIS A 1 460 ? 27.303 -20.660 -22.757 1.00 96.81 460 HIS A O 1
ATOM 3538 N N . ASP A 1 461 ? 25.879 -20.112 -24.409 1.00 98.06 461 ASP A N 1
ATOM 3539 C CA . ASP A 1 461 ? 26.893 -20.135 -25.464 1.00 98.06 461 ASP A CA 1
ATOM 3540 C C . ASP A 1 461 ? 27.950 -19.049 -25.266 1.00 98.06 461 ASP A C 1
ATOM 3542 O O . ASP A 1 461 ? 29.134 -19.315 -25.476 1.00 98.06 461 ASP A O 1
ATOM 3546 N N . LEU A 1 462 ? 27.549 -17.863 -24.793 1.00 98.19 462 LEU A N 1
ATOM 3547 C CA . LEU A 1 462 ? 28.482 -16.808 -24.407 1.00 98.19 462 LEU A CA 1
ATOM 3548 C C . LEU A 1 462 ? 29.465 -17.301 -23.349 1.00 98.19 462 LEU A C 1
ATOM 3550 O O . LEU A 1 462 ? 30.671 -17.227 -23.560 1.00 98.19 462 LEU A O 1
ATOM 3554 N N . LEU A 1 463 ? 28.980 -17.865 -22.243 1.00 97.44 463 LEU A N 1
ATOM 3555 C CA . LEU A 1 463 ? 29.849 -18.373 -21.179 1.00 97.44 463 LEU A CA 1
ATOM 3556 C C . LEU A 1 463 ? 30.788 -19.484 -21.675 1.00 97.44 463 LEU A C 1
ATOM 3558 O O . LEU A 1 463 ? 31.962 -19.500 -21.304 1.00 97.44 463 LEU A O 1
ATOM 3562 N N . ARG A 1 464 ? 30.314 -20.370 -22.562 1.00 97.12 464 ARG A N 1
ATOM 3563 C CA . ARG A 1 464 ? 31.143 -21.413 -23.188 1.00 97.12 464 ARG A CA 1
ATOM 3564 C C . ARG A 1 464 ? 32.259 -20.820 -24.054 1.00 97.12 464 ARG A C 1
ATOM 3566 O O . ARG A 1 464 ? 33.403 -21.265 -23.952 1.00 97.12 464 ARG A O 1
ATOM 3573 N N . LEU A 1 465 ? 31.946 -19.823 -24.883 1.00 97.50 465 LEU A N 1
ATOM 3574 C CA . LEU A 1 465 ? 32.929 -19.130 -25.722 1.00 97.50 465 LEU A CA 1
ATOM 3575 C C . LEU A 1 465 ? 33.956 -18.369 -24.875 1.00 97.50 465 LEU A C 1
ATOM 3577 O O . LEU A 1 465 ? 35.155 -18.493 -25.117 1.00 97.50 465 LEU A O 1
ATOM 3581 N N . LEU A 1 466 ? 33.509 -17.644 -23.846 1.00 96.81 466 LEU A N 1
ATOM 3582 C CA . LEU A 1 466 ? 34.388 -16.897 -22.941 1.00 96.81 466 LEU A CA 1
ATOM 3583 C C . LEU A 1 466 ? 35.315 -17.826 -22.136 1.00 96.81 466 LEU A C 1
ATOM 3585 O O . LEU A 1 466 ? 36.487 -17.509 -21.939 1.00 96.81 466 LEU A O 1
ATOM 3589 N N . GLY A 1 467 ? 34.842 -19.008 -21.725 1.00 94.75 467 GLY A N 1
ATOM 3590 C CA . GLY A 1 467 ? 35.690 -20.013 -21.073 1.00 94.75 467 GLY A CA 1
ATOM 3591 C C . GLY A 1 467 ? 36.856 -20.462 -21.964 1.00 94.75 467 GLY A C 1
ATOM 3592 O O . GLY A 1 467 ? 37.999 -20.548 -21.514 1.00 94.75 467 GLY A O 1
ATOM 3593 N N . ALA A 1 468 ? 36.602 -20.653 -23.261 1.00 96.00 468 ALA A N 1
ATOM 3594 C CA . ALA A 1 468 ? 37.621 -21.045 -24.237 1.00 96.00 468 ALA A CA 1
ATOM 3595 C C . ALA A 1 468 ? 38.494 -19.879 -24.749 1.00 96.00 468 ALA A C 1
ATOM 3597 O O . ALA A 1 468 ? 39.567 -20.124 -25.295 1.00 96.00 468 ALA A O 1
ATOM 3598 N N . ALA A 1 469 ? 38.082 -18.625 -24.549 1.00 96.75 469 ALA A N 1
ATOM 3599 C CA . ALA A 1 469 ? 38.703 -17.441 -25.146 1.00 96.75 469 ALA A CA 1
ATOM 3600 C C . ALA A 1 469 ? 40.126 -17.142 -24.635 1.00 96.75 469 ALA A C 1
ATOM 3602 O O . ALA A 1 469 ? 40.314 -16.713 -23.501 1.00 96.75 469 ALA A O 1
ATOM 3603 N N . ASP A 1 470 ? 41.135 -17.268 -25.497 1.00 95.75 470 ASP A N 1
ATOM 3604 C CA . ASP A 1 470 ? 42.550 -16.992 -25.186 1.00 95.75 470 ASP A CA 1
ATOM 3605 C C . ASP A 1 470 ? 42.861 -15.534 -24.793 1.00 95.75 470 ASP A C 1
ATOM 3607 O O . ASP A 1 470 ? 43.940 -15.246 -24.283 1.00 95.75 470 ASP A O 1
ATOM 3611 N N . TRP A 1 471 ? 41.909 -14.626 -25.000 1.00 96.12 471 TRP A N 1
ATOM 3612 C CA . TRP A 1 471 ? 42.003 -13.193 -24.736 1.00 96.12 471 TRP A CA 1
ATOM 3613 C C . TRP A 1 471 ? 41.365 -12.742 -23.414 1.00 96.12 471 TRP A C 1
ATOM 3615 O O . TRP A 1 471 ? 41.195 -11.544 -23.160 1.00 96.12 471 TRP A O 1
ATOM 3625 N N . ILE A 1 472 ? 41.043 -13.703 -22.550 1.00 96.31 472 ILE A N 1
ATOM 3626 C CA . ILE A 1 472 ? 40.555 -13.485 -21.189 1.00 96.31 472 ILE A CA 1
ATOM 3627 C C . ILE A 1 472 ? 41.525 -14.156 -20.215 1.00 96.31 472 ILE A C 1
ATOM 3629 O O . ILE A 1 472 ? 41.950 -15.288 -20.441 1.00 96.31 472 ILE A O 1
ATOM 3633 N N . CYS A 1 473 ? 41.868 -13.482 -19.120 1.00 94.50 473 CYS A N 1
ATOM 3634 C CA . CYS A 1 473 ? 42.843 -13.967 -18.141 1.00 94.50 473 CYS A CA 1
ATOM 3635 C C . CYS A 1 473 ? 42.314 -13.914 -16.699 1.00 94.50 473 CYS A C 1
ATOM 3637 O O . CYS A 1 473 ? 41.357 -13.200 -16.411 1.00 94.50 473 CYS A O 1
ATOM 3639 N N . ALA A 1 474 ? 42.971 -14.633 -15.785 1.00 92.81 474 ALA A N 1
ATOM 3640 C CA . ALA A 1 474 ? 42.615 -14.788 -14.370 1.00 92.81 474 ALA A CA 1
ATOM 3641 C C . ALA A 1 474 ? 41.219 -15.395 -14.122 1.00 92.81 474 ALA A C 1
ATOM 3643 O O . ALA A 1 474 ? 40.546 -15.863 -15.047 1.00 92.81 474 ALA A O 1
ATOM 3644 N N . GLY A 1 475 ? 40.812 -15.431 -12.851 1.00 90.69 475 GLY A N 1
ATOM 3645 C CA . GLY A 1 475 ? 39.539 -16.000 -12.415 1.00 90.69 475 GLY A CA 1
ATOM 3646 C C . GLY A 1 475 ? 39.401 -17.470 -12.799 1.00 90.69 475 GLY A C 1
ATOM 3647 O O . GLY A 1 475 ? 40.370 -18.233 -12.749 1.00 90.69 475 GLY A O 1
ATOM 3648 N N . ASP A 1 476 ? 38.215 -17.837 -13.266 1.00 87.62 476 ASP A N 1
ATOM 3649 C CA . ASP A 1 476 ? 37.856 -19.221 -13.591 1.00 87.62 476 ASP A CA 1
ATOM 3650 C C . ASP A 1 476 ? 38.558 -19.758 -14.847 1.00 87.62 476 ASP A C 1
ATOM 3652 O O . ASP A 1 476 ? 38.532 -20.956 -15.122 1.00 87.62 476 ASP A O 1
ATOM 3656 N N . THR A 1 477 ? 39.228 -18.893 -15.614 1.00 88.38 477 THR A N 1
ATOM 3657 C CA . THR A 1 477 ? 39.964 -19.316 -16.814 1.00 88.38 477 THR A CA 1
ATOM 3658 C C . THR A 1 477 ? 41.316 -19.959 -16.506 1.00 88.38 477 THR A C 1
ATOM 3660 O O . THR A 1 477 ? 41.891 -20.610 -17.377 1.00 88.38 477 THR A O 1
ATOM 3663 N N . GLY A 1 478 ? 41.874 -19.740 -15.307 1.00 88.62 478 GLY A N 1
ATOM 3664 C CA . GLY A 1 478 ? 43.201 -20.235 -14.913 1.00 88.62 478 GLY A CA 1
ATOM 3665 C C . GLY A 1 478 ? 44.382 -19.677 -15.726 1.00 88.62 478 GLY A C 1
ATOM 3666 O O . GLY A 1 478 ? 45.526 -20.072 -15.498 1.00 88.62 478 GLY A O 1
ATOM 3667 N N . ARG A 1 479 ? 44.141 -18.759 -16.673 1.00 92.56 479 ARG A N 1
ATOM 3668 C CA . ARG A 1 479 ? 45.173 -18.180 -17.543 1.00 92.56 479 ARG A CA 1
ATOM 3669 C C . ARG A 1 479 ? 45.906 -17.037 -16.832 1.00 92.56 479 ARG A C 1
ATOM 3671 O O . ARG A 1 479 ? 45.246 -16.184 -16.235 1.00 92.56 479 ARG A O 1
ATOM 3678 N N . PRO A 1 480 ? 47.246 -16.956 -16.904 1.00 91.00 480 PRO A N 1
ATOM 3679 C CA . PRO A 1 480 ? 47.979 -15.840 -16.317 1.00 91.00 480 PRO A CA 1
ATOM 3680 C C . PRO A 1 480 ? 47.636 -14.539 -17.052 1.00 91.00 480 PRO A C 1
ATOM 3682 O O . PRO A 1 480 ? 47.633 -14.495 -18.281 1.00 91.00 480 PRO A O 1
ATOM 3685 N N . CYS A 1 481 ? 47.356 -13.471 -16.304 1.00 90.19 481 CYS A N 1
ATOM 3686 C CA . CYS A 1 481 ? 47.250 -12.147 -16.906 1.00 90.19 481 CYS A CA 1
ATOM 3687 C C . CYS A 1 481 ? 48.650 -11.607 -17.223 1.00 90.19 481 CYS A C 1
ATOM 3689 O O . CYS A 1 481 ? 49.541 -11.732 -16.376 1.00 90.19 481 CYS A O 1
ATOM 3691 N N . PRO A 1 482 ? 48.858 -10.983 -18.397 1.00 89.06 482 PRO A N 1
ATOM 3692 C CA . PRO A 1 482 ? 50.073 -10.227 -18.646 1.00 89.06 482 PRO A CA 1
ATOM 3693 C C . PRO A 1 482 ? 50.224 -9.162 -17.556 1.00 89.06 482 PRO A C 1
ATOM 3695 O O . PRO A 1 482 ? 49.235 -8.577 -17.099 1.00 89.06 482 PRO A O 1
ATOM 3698 N N . ALA A 1 483 ? 51.461 -8.941 -17.108 1.00 83.12 483 ALA A N 1
ATOM 3699 C CA . ALA A 1 483 ? 51.752 -7.872 -16.163 1.00 83.12 483 ALA A CA 1
ATOM 3700 C C . ALA A 1 483 ? 51.241 -6.552 -16.754 1.00 83.12 483 ALA A C 1
ATOM 3702 O O . ALA A 1 483 ? 51.482 -6.274 -17.931 1.00 83.12 483 ALA A O 1
ATOM 3703 N N . ARG A 1 484 ? 50.502 -5.765 -15.959 1.00 73.38 484 ARG A N 1
ATOM 3704 C CA . ARG A 1 484 ? 50.134 -4.411 -16.385 1.00 73.38 484 ARG A CA 1
ATOM 3705 C C . ARG A 1 484 ? 51.445 -3.649 -16.640 1.00 73.38 484 ARG A C 1
ATOM 3707 O O . ARG A 1 484 ? 52.283 -3.672 -15.736 1.00 73.38 484 ARG A O 1
ATOM 3714 N N . PRO A 1 485 ? 51.642 -3.087 -17.845 1.00 58.88 485 PRO A N 1
ATOM 3715 C CA . PRO A 1 485 ? 52.845 -2.328 -18.165 1.00 58.88 485 PRO A CA 1
ATOM 3716 C C . PRO A 1 485 ? 53.018 -1.107 -17.261 1.00 58.88 485 PRO A C 1
ATOM 3718 O O . PRO A 1 485 ? 51.993 -0.595 -16.744 1.00 58.88 485 PRO A O 1
#